Protein AF-A0A813U8G4-F1 (afdb_monomer)

InterPro domains:
  IPR001921 Large ribosomal subunit protein eL8, eukaryota [PR00882] (327-344)
  IPR001921 Large ribosomal subunit protein eL8, eukaryota [PR00882] (344-361)
  IPR001921 Large ribosomal subunit protein eL8, eukaryota [PR00882] (364-383)
  IPR001921 Large ribosomal subunit protein eL8, eukaryota [PR00882] (388-401)
  IPR001921 Large ribosomal subunit protein eL8, eukaryota [PR00882] (424-444)
  IPR001921 Large ribosomal subunit protein eL8, eukaryota [PR00882] (485-509)
  IPR001921 Large ribosomal subunit protein eL8, eukaryota [PR00882] (517-537)
  IPR003196 Transcription initiation factor IIF, beta subunit [PTHR10445] (7-258)
  IPR004037 Large ribosomal subunit protein eL8-like, conserved site [PS01082] (466-483)
  IPR004038 Ribosomal protein eL8/eL30/eS12/Gadd45 [PF01248] (423-500)
  IPR011039 Transcription Factor IIF, Rap30/Rap74, interaction [SSF50916] (3-132)
  IPR018492 Ribosomal protein eL8/Nhp2 family [PR00881] (428-442)
  IPR018492 Ribosomal protein eL8/Nhp2 family [PR00881] (447-460)
  IPR018492 Ribosomal protein eL8/Nhp2 family [PR00881] (463-473)
  IPR018492 Ribosomal protein eL8/Nhp2 family [PR00881] (473-487)
  IPR029064 Ribosomal protein eL30-like superfamily [G3DSA:3.30.1330.30] (348-533)
  IPR029064 Ribosomal protein eL30-like superfamily [SSF55315] (386-530)
  IPR036388 Winged helix-like DNA-binding domain superfamily [G3DSA:1.10.10.10] (188-256)
  IPR036390 Winged helix DNA-binding domain superfamily [SSF46785] (189-255)
  IPR040450 TFIIF beta subunit, HTH domain [PF02270] (189-253)

Solvent-accessible surface area (backbone atoms only — not comparable to full-atom values): 34577 Å² total; per-residue (Å²): 132,81,83,82,69,65,46,58,89,32,47,86,36,77,35,73,48,70,47,63,52,70,70,58,55,50,52,46,66,77,48,27,82,78,36,88,88,54,69,60,51,47,82,43,83,41,82,57,86,60,90,88,56,72,101,71,87,58,73,41,42,29,39,32,56,30,67,70,61,51,52,53,49,43,70,76,36,80,50,69,51,72,39,76,66,61,50,24,42,45,42,80,45,89,72,67,93,88,67,88,46,72,44,72,49,74,60,82,72,92,53,99,84,65,82,78,53,35,35,32,63,12,32,55,70,43,36,34,38,46,38,80,50,96,41,72,39,40,51,39,36,49,50,54,52,47,52,62,66,66,48,59,98,73,71,88,74,83,67,91,65,79,71,87,77,82,66,93,63,98,67,56,69,70,56,55,48,54,51,47,50,56,59,71,69,47,77,61,65,83,72,58,70,67,64,53,48,55,56,50,54,56,48,45,71,79,35,68,66,43,39,66,69,57,50,38,64,75,68,46,46,50,71,71,61,54,49,57,51,40,63,74,55,32,43,75,35,80,65,68,98,62,44,66,20,35,32,70,32,75,93,77,53,92,65,85,88,77,90,86,87,82,88,83,86,84,80,87,83,87,81,87,81,83,87,87,86,84,88,87,90,89,88,88,87,87,88,89,88,85,90,82,86,86,82,84,89,82,84,88,79,88,84,74,86,76,75,85,75,71,78,79,76,75,75,79,74,85,73,60,87,86,69,72,90,79,83,80,51,69,54,92,94,58,45,84,71,74,95,68,92,48,79,89,75,54,88,66,58,66,69,62,48,51,55,52,48,52,57,50,47,57,35,44,40,77,32,57,16,77,61,32,45,46,75,62,46,60,55,73,67,63,47,50,55,51,50,59,58,51,62,76,28,44,53,78,48,78,65,55,49,51,51,52,51,50,53,50,50,54,50,34,67,74,64,73,52,80,90,73,92,71,87,80,77,64,42,53,42,66,40,60,72,59,39,51,54,29,42,76,66,62,48,36,64,38,37,42,32,34,45,70,51,81,71,51,76,80,56,54,58,48,68,60,50,28,53,76,59,72,34,39,40,45,36,36,82,45,21,48,62,53,3,54,56,67,79,37,80,56,33,57,31,37,22,37,54,59,73,57,76,89,50,46,64,63,49,50,57,52,47,52,60,32,26,61,69,37,55,70,39,37,70,58,42,62,66,43,65,29,50,58,51,75,53,72,70,58,47,52,52,50,54,53,50,51,55,49,52,52,51,52,52,50,64,71,74,104

Structure (mmCIF, N/CA/C/O backbone):
data_AF-A0A813U8G4-F1
#
_entry.id   AF-A0A813U8G4-F1
#
loop_
_atom_site.group_PDB
_atom_site.id
_atom_site.type_symbol
_atom_site.label_atom_id
_atom_site.label_alt_id
_atom_site.label_comp_id
_atom_site.label_asym_id
_atom_site.label_entity_id
_atom_site.label_seq_id
_atom_site.pdbx_PDB_ins_code
_atom_site.Cartn_x
_atom_site.Cartn_y
_atom_site.Cartn_z
_atom_site.occupancy
_atom_site.B_iso_or_equiv
_atom_site.auth_seq_id
_atom_site.auth_comp_id
_atom_site.auth_asym_id
_atom_site.auth_atom_id
_atom_site.pdbx_PDB_model_num
ATOM 1 N N . MET A 1 1 ? 39.839 -8.060 -9.508 1.00 46.09 1 MET A N 1
ATOM 2 C CA . MET A 1 1 ? 39.796 -7.278 -8.258 1.00 46.09 1 MET A CA 1
ATOM 3 C C . MET A 1 1 ? 41.231 -7.184 -7.811 1.00 46.09 1 MET A C 1
ATOM 5 O O . MET A 1 1 ? 41.826 -8.234 -7.618 1.00 46.09 1 MET A O 1
ATOM 9 N N . GLU A 1 2 ? 41.803 -5.987 -7.783 1.00 50.38 2 GLU A N 1
ATOM 10 C CA . GLU A 1 2 ? 43.154 -5.798 -7.248 1.00 50.38 2 GLU A CA 1
ATOM 11 C C . GLU A 1 2 ? 43.148 -6.063 -5.732 1.00 50.38 2 GLU A C 1
ATOM 13 O O . GLU A 1 2 ? 42.137 -5.775 -5.077 1.00 50.38 2 GLU A O 1
ATOM 18 N N . PRO A 1 3 ? 44.215 -6.660 -5.174 1.00 60.66 3 PRO A N 1
ATOM 19 C CA . PRO A 1 3 ? 44.330 -6.889 -3.740 1.00 60.66 3 PRO A CA 1
ATOM 20 C C . PRO A 1 3 ? 44.397 -5.547 -3.001 1.00 60.66 3 PRO A C 1
ATOM 22 O O . PRO A 1 3 ? 45.201 -4.678 -3.329 1.00 60.66 3 PRO A O 1
ATOM 25 N N . ILE A 1 4 ? 43.531 -5.371 -2.002 1.00 71.50 4 ILE A N 1
ATOM 26 C CA . ILE A 1 4 ? 43.540 -4.190 -1.133 1.00 71.50 4 ILE A CA 1
ATOM 27 C C . ILE A 1 4 ? 44.706 -4.354 -0.156 1.00 71.50 4 ILE A C 1
ATOM 29 O O . ILE A 1 4 ? 44.715 -5.299 0.630 1.00 71.50 4 ILE A O 1
ATOM 33 N N . ASN A 1 5 ? 45.681 -3.448 -0.213 1.00 74.50 5 ASN A N 1
ATOM 34 C CA . ASN A 1 5 ? 46.796 -3.411 0.727 1.00 74.50 5 ASN A CA 1
ATOM 35 C C . ASN A 1 5 ? 46.308 -2.811 2.060 1.00 74.50 5 ASN A C 1
ATOM 37 O O . ASN A 1 5 ? 45.777 -1.699 2.078 1.00 74.50 5 ASN A O 1
ATOM 41 N N . ILE A 1 6 ? 46.412 -3.578 3.148 1.00 79.31 6 ILE A N 1
ATOM 42 C CA . ILE A 1 6 ? 45.977 -3.178 4.491 1.00 79.31 6 ILE A CA 1
ATOM 43 C C . ILE A 1 6 ? 47.226 -2.971 5.342 1.00 79.31 6 ILE A C 1
ATOM 45 O O . ILE A 1 6 ? 48.020 -3.897 5.492 1.00 79.31 6 ILE A O 1
ATOM 49 N N . ASP A 1 7 ? 47.368 -1.787 5.933 1.00 79.00 7 ASP A N 1
ATOM 50 C CA . ASP A 1 7 ? 48.440 -1.517 6.889 1.00 79.00 7 ASP A CA 1
ATOM 51 C C . ASP A 1 7 ? 48.146 -2.212 8.234 1.00 79.00 7 ASP A C 1
ATOM 53 O O . ASP A 1 7 ? 47.089 -2.012 8.841 1.00 79.00 7 ASP A O 1
ATOM 57 N N . LEU A 1 8 ? 49.079 -3.061 8.677 1.00 80.69 8 LEU A N 1
ATOM 58 C CA . LEU A 1 8 ? 49.002 -3.864 9.904 1.00 80.69 8 LEU A CA 1
ATOM 59 C C . LEU A 1 8 ? 49.959 -3.373 11.004 1.00 80.69 8 LEU A C 1
ATOM 61 O O . LEU A 1 8 ? 50.072 -4.040 12.036 1.00 80.69 8 LEU A O 1
ATOM 65 N N . SER A 1 9 ? 50.618 -2.227 10.817 1.00 82.62 9 SER A N 1
ATOM 66 C CA . SER A 1 9 ? 51.590 -1.640 11.753 1.00 82.62 9 SER A CA 1
ATOM 67 C C . SER A 1 9 ? 51.084 -1.541 13.201 1.00 82.62 9 SER A C 1
ATOM 69 O O . SER A 1 9 ? 51.816 -1.867 14.133 1.00 82.62 9 SER A O 1
ATOM 71 N N . HIS A 1 10 ? 49.810 -1.190 13.407 1.00 78.69 10 HIS A N 1
ATOM 72 C CA . HIS A 1 10 ? 49.192 -1.080 14.737 1.00 78.69 10 HIS A CA 1
ATOM 73 C C . HIS A 1 10 ? 48.319 -2.286 15.126 1.00 78.69 10 HIS A C 1
ATOM 75 O O . HIS A 1 10 ? 47.554 -2.221 16.086 1.00 78.69 10 HIS A O 1
ATOM 81 N N . SER A 1 11 ? 48.429 -3.420 14.426 1.00 77.25 11 SER A N 1
ATOM 82 C CA . SER A 1 11 ? 47.593 -4.609 14.676 1.00 77.25 11 SER A CA 1
ATOM 83 C C . SER A 1 11 ? 47.742 -5.208 16.082 1.00 77.25 11 SER A C 1
ATOM 85 O O . SER A 1 11 ? 46.777 -5.755 16.620 1.00 77.25 11 SER A O 1
ATOM 87 N N . THR A 1 12 ? 48.916 -5.063 16.699 1.00 79.38 12 THR A N 1
ATOM 88 C CA . THR A 1 12 ? 49.207 -5.498 18.074 1.00 79.38 12 THR A CA 1
ATOM 89 C C . THR A 1 12 ? 48.810 -4.463 19.128 1.00 79.38 12 THR A C 1
ATOM 91 O O . THR A 1 12 ? 48.802 -4.779 20.318 1.00 79.38 12 THR A O 1
ATOM 94 N N . CYS A 1 13 ? 48.448 -3.240 18.721 1.00 84.31 13 CYS A N 1
ATOM 95 C CA . CYS A 1 13 ? 48.086 -2.173 19.643 1.00 84.31 13 CYS A CA 1
ATOM 96 C C . CYS A 1 13 ? 46.733 -2.464 20.305 1.00 84.31 13 CYS A C 1
ATOM 98 O O . CYS A 1 13 ? 45.732 -2.775 19.651 1.00 84.31 13 CYS A O 1
ATOM 100 N N . GLY A 1 14 ? 46.707 -2.362 21.629 1.00 84.00 14 GLY A N 1
ATOM 101 C CA . GLY A 1 14 ? 45.501 -2.501 22.423 1.00 84.00 14 GLY A CA 1
ATOM 102 C C . GLY A 1 14 ? 44.683 -1.222 22.449 1.00 84.00 14 GLY A C 1
ATOM 103 O O . GLY A 1 14 ? 45.151 -0.214 22.968 1.00 84.00 14 GLY A O 1
ATOM 104 N N . VAL A 1 15 ? 43.443 -1.260 21.961 1.00 86.25 15 VAL A N 1
ATOM 105 C CA . VAL A 1 15 ? 42.562 -0.081 21.934 1.00 86.25 15 VAL A CA 1
ATOM 106 C C . VAL A 1 15 ? 41.351 -0.245 22.846 1.00 86.25 15 VAL A C 1
ATOM 108 O O . VAL A 1 15 ? 40.820 -1.343 23.033 1.00 86.25 15 VAL A O 1
ATOM 111 N N . TRP A 1 16 ? 40.890 0.861 23.428 1.00 86.12 16 TRP A N 1
ATOM 112 C CA . TRP A 1 16 ? 39.660 0.901 24.218 1.00 86.12 16 TRP A CA 1
ATOM 113 C C . TRP A 1 16 ? 38.501 1.370 23.343 1.00 86.12 16 TRP A C 1
ATOM 115 O O . TRP A 1 16 ? 38.559 2.433 22.727 1.00 86.12 16 TRP A O 1
ATOM 125 N N . LEU A 1 17 ? 37.421 0.591 23.298 1.00 86.38 17 LEU A N 1
ATOM 126 C CA . LEU A 1 17 ? 36.211 0.959 22.570 1.00 86.38 17 LEU A CA 1
ATOM 127 C C . LEU A 1 17 ? 35.232 1.660 23.510 1.00 86.38 17 LEU A C 1
ATOM 129 O O . LEU A 1 17 ? 34.533 1.014 24.295 1.00 86.38 17 LEU A O 1
ATOM 133 N N . VAL A 1 18 ? 35.146 2.982 23.394 1.00 87.62 18 VAL A N 1
ATOM 134 C CA . VAL A 1 18 ? 34.267 3.805 24.229 1.00 87.62 18 VAL A CA 1
ATOM 135 C C . VAL A 1 18 ? 33.006 4.190 23.456 1.00 87.62 18 VAL A C 1
ATOM 137 O O . VAL A 1 18 ? 33.057 4.857 22.427 1.00 87.62 18 VAL A O 1
ATOM 140 N N . LYS A 1 19 ? 31.839 3.781 23.956 1.00 89.12 19 LYS A N 1
ATOM 141 C CA . LYS A 1 19 ? 30.538 4.237 23.454 1.00 89.12 19 LYS A CA 1
ATOM 142 C C . LYS A 1 19 ? 30.190 5.567 24.121 1.00 89.12 19 LYS A C 1
ATOM 144 O O . LYS A 1 19 ? 30.081 5.608 25.340 1.00 89.12 19 LYS A O 1
ATOM 149 N N . MET A 1 20 ? 29.959 6.622 23.340 1.00 89.19 20 MET A N 1
ATOM 150 C CA . MET A 1 20 ? 29.629 7.958 23.861 1.00 89.19 20 MET A CA 1
ATOM 151 C C . MET A 1 20 ? 28.313 8.505 23.278 1.00 89.19 20 MET A C 1
ATOM 153 O O . MET A 1 20 ? 27.872 8.050 22.216 1.00 89.19 20 MET A O 1
ATOM 157 N N . PRO A 1 21 ? 27.661 9.484 23.938 1.00 89.12 21 PRO A N 1
ATOM 158 C CA . PRO A 1 21 ? 26.504 10.179 23.384 1.00 89.12 21 PRO A CA 1
ATOM 159 C C . PRO A 1 21 ? 26.853 10.954 22.107 1.00 89.12 21 PRO A C 1
ATOM 161 O O . PRO A 1 21 ? 27.948 11.495 21.967 1.00 89.12 21 PRO A O 1
ATOM 164 N N . LYS A 1 22 ? 25.890 11.067 21.185 1.00 87.12 22 LYS A N 1
ATOM 165 C CA . LYS A 1 22 ? 26.120 11.672 19.862 1.00 87.12 22 LYS A CA 1
ATOM 166 C C . LYS A 1 22 ? 26.592 13.132 19.924 1.00 87.12 22 LYS A C 1
ATOM 168 O O . LYS A 1 22 ? 27.487 13.495 19.171 1.00 87.12 22 LYS A O 1
ATOM 173 N N . TYR A 1 23 ? 26.023 13.948 20.814 1.00 86.00 23 TYR A N 1
ATOM 174 C CA . TYR A 1 23 ? 26.445 15.348 20.968 1.00 86.00 23 TYR A CA 1
ATOM 175 C C . TYR A 1 23 ? 27.912 15.438 21.407 1.00 86.00 23 TYR A C 1
ATOM 177 O O . TYR A 1 23 ? 28.662 16.250 20.884 1.00 86.00 23 TYR A O 1
ATOM 185 N N . LEU A 1 24 ? 28.343 14.541 22.298 1.00 86.50 24 LEU A N 1
ATOM 186 C CA . LEU A 1 24 ? 29.712 14.496 22.796 1.00 86.50 24 LEU A CA 1
ATOM 187 C C . LEU A 1 24 ? 30.668 14.076 21.674 1.00 86.50 24 LEU A C 1
ATOM 189 O O . LEU A 1 24 ? 31.673 14.737 21.461 1.00 86.50 24 LEU A O 1
ATOM 193 N N . SER A 1 25 ? 30.310 13.064 20.874 1.00 86.56 25 SER A N 1
ATOM 194 C CA . SER A 1 25 ? 31.120 12.681 19.705 1.00 86.56 25 SER A CA 1
ATOM 195 C C . SER A 1 25 ? 31.270 13.801 18.668 1.00 86.56 25 SER A C 1
ATOM 197 O O . SER A 1 25 ? 32.315 13.904 18.044 1.00 86.56 25 SER A O 1
ATOM 199 N N . GLN A 1 26 ? 30.247 14.647 18.492 1.00 85.62 26 GLN A N 1
ATOM 200 C CA . GLN A 1 26 ? 30.323 15.796 17.584 1.00 85.62 26 GLN A CA 1
ATOM 201 C C . GLN A 1 26 ? 31.308 16.837 18.113 1.00 85.62 26 GLN A C 1
ATOM 203 O O . GLN A 1 26 ? 32.215 17.222 17.392 1.00 85.62 26 GLN A O 1
ATOM 208 N N . ILE A 1 27 ? 31.207 17.178 19.400 1.00 83.94 27 ILE A N 1
ATOM 209 C CA . ILE A 1 27 ? 32.144 18.088 20.070 1.00 83.94 27 ILE A CA 1
ATOM 210 C C . ILE A 1 27 ? 33.589 17.585 19.930 1.00 83.94 27 ILE A C 1
ATOM 212 O O . ILE A 1 27 ? 34.482 18.357 19.601 1.00 83.94 27 ILE A O 1
ATOM 216 N N . LEU A 1 28 ? 33.839 16.291 20.145 1.00 84.06 28 LEU A N 1
ATOM 217 C CA . LEU A 1 28 ? 35.200 15.760 20.034 1.00 84.06 28 LEU A CA 1
ATOM 218 C C . LEU A 1 28 ? 35.734 15.770 18.602 1.00 84.06 28 LEU A C 1
ATOM 220 O O . LEU A 1 28 ? 36.921 16.006 18.422 1.00 84.06 28 LEU A O 1
ATOM 224 N N . ASN A 1 29 ? 34.888 15.560 17.596 1.00 83.38 29 ASN A N 1
ATOM 225 C CA . ASN A 1 29 ? 35.318 15.664 16.202 1.00 83.38 29 ASN A CA 1
ATOM 226 C C . ASN A 1 29 ? 35.603 17.118 15.803 1.00 83.38 29 ASN A C 1
ATOM 228 O O . ASN A 1 29 ? 36.577 17.376 15.108 1.00 83.38 29 ASN A O 1
ATOM 232 N N . ASP A 1 30 ? 34.772 18.059 16.255 1.00 80.81 30 ASP A N 1
ATOM 233 C CA . ASP A 1 30 ? 34.874 19.467 15.860 1.00 80.81 30 ASP A CA 1
ATOM 234 C C . ASP A 1 30 ? 36.064 20.175 16.533 1.00 80.81 30 ASP A C 1
ATOM 236 O O . ASP A 1 30 ? 36.684 21.052 15.934 1.00 80.81 30 ASP A O 1
ATOM 240 N N . TYR A 1 31 ? 36.400 19.799 17.775 1.00 76.88 31 TYR A N 1
ATOM 241 C CA . TYR A 1 31 ? 37.445 20.468 18.563 1.00 76.88 31 TYR A CA 1
ATOM 242 C C . TYR A 1 31 ? 38.675 19.600 18.857 1.00 76.88 31 TYR A C 1
ATOM 244 O O . TYR A 1 31 ? 39.727 20.157 19.171 1.00 76.88 31 TYR A O 1
ATOM 252 N N . GLY A 1 32 ? 38.583 18.271 18.755 1.00 70.12 32 GLY A N 1
ATOM 253 C CA . GLY A 1 32 ? 39.637 17.347 19.190 1.00 70.12 32 GLY A CA 1
ATOM 254 C C . GLY A 1 32 ? 40.932 17.438 18.385 1.00 70.12 32 GLY A C 1
ATOM 255 O O . GLY A 1 32 ? 42.006 17.373 18.973 1.00 70.12 32 GLY A O 1
ATOM 256 N N . GLU A 1 33 ? 40.849 17.669 17.071 1.00 68.69 33 GLU A N 1
ATOM 257 C CA . GLU A 1 33 ? 42.032 17.828 16.204 1.00 68.69 33 GLU A CA 1
ATOM 258 C C . GLU A 1 33 ? 42.743 19.177 16.408 1.00 68.69 33 GLU A C 1
ATOM 260 O O . GLU A 1 33 ? 43.924 19.313 16.102 1.00 68.69 33 GLU A O 1
ATOM 265 N N . SER A 1 34 ? 42.039 20.179 16.948 1.00 67.94 34 SER A N 1
ATOM 266 C CA . SER A 1 34 ? 42.568 21.538 17.144 1.00 67.94 34 SER A CA 1
ATOM 267 C C . SER A 1 34 ? 43.341 21.731 18.454 1.00 67.94 34 SER A C 1
ATOM 269 O O . SER A 1 34 ? 43.888 22.809 18.685 1.00 67.94 34 SER A O 1
ATOM 271 N N . MET A 1 35 ? 43.365 20.717 19.326 1.00 68.44 35 MET A N 1
ATOM 272 C CA . MET A 1 35 ? 43.994 20.800 20.644 1.00 68.44 35 MET A CA 1
ATOM 273 C C . MET A 1 35 ? 45.460 20.345 20.593 1.00 68.44 35 MET A C 1
ATOM 275 O O . MET A 1 35 ? 45.746 19.277 20.044 1.00 68.44 35 MET A O 1
ATOM 279 N N . PRO A 1 36 ? 46.398 21.086 21.213 1.00 61.91 36 PRO A N 1
ATOM 280 C CA . PRO A 1 36 ? 47.782 20.640 21.332 1.00 61.91 36 PRO A CA 1
ATOM 281 C C . PRO A 1 36 ? 47.832 19.311 22.104 1.00 61.91 36 PRO A C 1
ATOM 283 O O . PRO A 1 36 ? 47.330 19.212 23.222 1.00 61.91 36 PRO A O 1
ATOM 286 N N . GLY A 1 37 ? 48.379 18.266 21.479 1.00 66.19 37 GLY A N 1
ATOM 287 C CA . GLY A 1 37 ? 48.474 16.921 22.064 1.00 66.19 37 GLY A CA 1
ATOM 288 C C . GLY A 1 37 ? 47.200 16.064 21.998 1.00 66.19 37 GLY A C 1
ATOM 289 O O . GLY A 1 37 ? 47.199 14.963 22.540 1.00 66.19 37 GLY A O 1
ATOM 290 N N . GLY A 1 38 ? 46.122 16.527 21.348 1.00 71.62 38 GLY A N 1
ATOM 291 C CA . GLY A 1 38 ? 44.896 15.734 21.150 1.00 71.62 38 GLY A CA 1
ATOM 292 C C . GLY A 1 38 ? 44.114 15.411 22.436 1.00 71.62 38 GLY A C 1
ATOM 293 O O . GLY A 1 38 ? 43.284 14.500 22.448 1.00 71.62 38 GLY A O 1
ATOM 294 N N . GLU A 1 39 ? 44.368 16.132 23.535 1.00 81.06 39 GLU A N 1
ATOM 295 C CA . GLU A 1 39 ? 43.715 15.896 24.827 1.00 81.06 39 GLU A CA 1
ATOM 296 C C . GLU A 1 39 ? 42.254 16.386 24.823 1.00 81.06 39 GLU A C 1
ATOM 298 O O . GLU A 1 39 ? 41.952 17.572 24.969 1.00 81.06 39 GLU A O 1
ATOM 303 N N . VAL A 1 40 ? 41.321 15.441 24.713 1.00 82.12 40 VAL A N 1
ATOM 304 C CA . VAL A 1 40 ? 39.872 15.705 24.649 1.00 82.12 40 VAL A CA 1
ATOM 305 C C . VAL A 1 40 ? 39.171 15.792 26.014 1.00 82.12 40 VAL A C 1
ATOM 307 O O . VAL A 1 40 ? 38.067 16.333 26.119 1.00 82.12 40 VAL A O 1
ATOM 310 N N . GLY A 1 41 ? 39.783 15.273 27.079 1.00 86.06 41 GLY A N 1
ATOM 311 C CA . GLY A 1 41 ? 39.210 15.253 28.427 1.00 86.06 41 GLY A CA 1
ATOM 312 C C . GLY A 1 41 ? 39.957 14.313 29.370 1.00 86.06 41 GLY A C 1
ATOM 313 O O . GLY A 1 41 ? 40.881 13.614 28.958 1.00 86.06 41 GLY A O 1
ATOM 314 N N . ARG A 1 42 ? 39.538 14.277 30.640 1.00 88.44 42 ARG A N 1
ATOM 315 C CA . ARG A 1 42 ? 40.181 13.490 31.707 1.00 88.44 42 ARG A CA 1
ATOM 316 C C . ARG A 1 42 ? 39.191 12.559 32.397 1.00 88.44 42 ARG A C 1
ATOM 318 O O . ARG A 1 42 ? 38.029 12.908 32.603 1.00 88.44 42 ARG A O 1
ATOM 325 N N . LEU A 1 43 ? 39.667 11.382 32.796 1.00 87.88 43 LEU A N 1
ATOM 326 C CA . LEU A 1 43 ? 38.932 10.480 33.683 1.00 87.88 43 LEU A CA 1
ATOM 327 C C . LEU A 1 43 ? 39.267 10.826 35.135 1.00 87.88 43 LEU A C 1
ATOM 329 O O . LEU A 1 43 ? 40.427 10.794 35.537 1.00 87.88 43 LEU A O 1
ATOM 333 N N . VAL A 1 44 ? 38.245 11.157 35.915 1.00 86.88 44 VAL A N 1
ATOM 334 C CA . VAL A 1 44 ? 38.356 11.562 37.317 1.00 86.88 44 VAL A CA 1
ATOM 335 C C . VAL A 1 44 ? 37.644 10.526 38.180 1.00 86.88 44 VAL A C 1
ATOM 337 O O . VAL A 1 44 ? 36.508 10.145 37.895 1.00 86.88 44 VAL A O 1
ATOM 340 N N . LYS A 1 45 ? 38.306 10.063 39.243 1.00 83.81 45 LYS A N 1
ATOM 341 C CA . LYS A 1 45 ? 37.678 9.220 40.268 1.00 83.81 45 LYS A CA 1
ATOM 342 C C . LYS A 1 45 ? 36.924 10.119 41.248 1.00 83.81 45 LYS A C 1
ATOM 344 O O . LYS A 1 45 ? 37.510 11.063 41.773 1.00 83.81 45 LYS A O 1
ATOM 349 N N . LYS A 1 46 ? 35.649 9.828 41.497 1.00 77.06 46 LYS A N 1
ATOM 350 C CA . LYS A 1 46 ? 34.828 10.491 42.516 1.00 77.06 46 LYS A CA 1
ATOM 351 C C . LYS A 1 46 ? 34.379 9.488 43.573 1.00 77.06 46 LYS A C 1
ATOM 353 O O . LYS A 1 46 ? 34.115 8.322 43.276 1.00 77.06 46 LYS A O 1
ATOM 358 N N . ASN A 1 47 ? 34.276 9.960 44.812 1.00 70.56 47 ASN A N 1
ATOM 359 C CA . ASN A 1 47 ? 33.662 9.193 45.890 1.00 70.56 47 ASN A CA 1
ATOM 360 C C . ASN A 1 47 ? 32.155 9.096 45.608 1.00 70.56 47 ASN A C 1
ATOM 362 O O . ASN A 1 47 ? 31.521 10.116 45.333 1.00 70.56 47 ASN A O 1
ATOM 366 N N . SER A 1 48 ? 31.594 7.883 45.616 1.00 60.34 48 SER A N 1
ATOM 367 C CA . SER A 1 48 ? 30.160 7.676 45.387 1.00 60.34 48 SER A CA 1
ATOM 368 C C . SER A 1 48 ? 29.337 8.375 46.471 1.00 60.34 48 SER A C 1
ATOM 370 O O . SER A 1 48 ? 29.552 8.151 47.658 1.00 60.34 48 SER A O 1
ATOM 372 N N . THR A 1 49 ? 28.369 9.193 46.060 1.00 57.09 49 THR A N 1
ATOM 373 C CA . THR A 1 49 ? 27.375 9.838 46.937 1.00 57.09 49 THR A CA 1
ATOM 374 C C . THR A 1 49 ? 26.114 8.988 47.126 1.00 57.09 49 THR A C 1
ATOM 376 O O . THR A 1 49 ? 25.129 9.445 47.701 1.00 57.09 49 THR A O 1
ATOM 379 N N . ASN A 1 50 ? 26.108 7.751 46.620 1.00 53.38 50 ASN A N 1
ATOM 380 C CA . ASN A 1 50 ? 24.930 6.892 46.607 1.00 53.38 50 ASN A CA 1
ATOM 381 C C . ASN A 1 50 ? 24.749 6.207 47.976 1.00 53.38 50 ASN A C 1
ATOM 383 O O . ASN A 1 50 ? 25.501 5.298 48.317 1.00 53.38 50 ASN A O 1
ATOM 387 N N . THR A 1 51 ? 23.732 6.612 48.740 1.00 53.34 51 THR A N 1
ATOM 388 C CA . THR A 1 51 ? 23.416 6.110 50.097 1.00 53.34 51 THR A CA 1
ATOM 389 C C . THR A 1 51 ? 22.906 4.661 50.144 1.00 53.34 51 THR A C 1
ATOM 391 O O . THR A 1 51 ? 22.703 4.121 51.225 1.00 53.34 51 THR A O 1
ATOM 394 N N . ASN A 1 52 ? 22.722 4.010 48.989 1.00 56.53 52 ASN A N 1
ATOM 395 C CA . ASN A 1 52 ? 22.158 2.658 48.870 1.00 56.53 52 ASN A CA 1
ATOM 396 C C . ASN A 1 52 ? 23.199 1.544 48.659 1.00 56.53 52 ASN A C 1
ATOM 398 O O . ASN A 1 52 ? 22.832 0.404 48.380 1.00 56.53 52 ASN A O 1
ATOM 402 N N . VAL A 1 53 ? 24.495 1.846 48.767 1.00 52.03 53 VAL A N 1
ATOM 403 C CA . VAL A 1 53 ? 25.566 0.843 48.693 1.00 52.03 53 VAL A CA 1
ATOM 404 C C . VAL A 1 53 ? 26.426 0.994 49.942 1.00 52.03 53 VAL A C 1
ATOM 406 O O . VAL A 1 53 ? 26.850 2.101 50.261 1.00 52.03 53 VAL A O 1
ATOM 409 N N . GLY A 1 54 ? 26.626 -0.106 50.676 1.00 46.94 54 GLY A N 1
ATOM 410 C CA . GLY A 1 54 ? 27.352 -0.124 51.949 1.00 46.94 54 GLY A CA 1
ATOM 411 C C . GLY A 1 54 ? 28.754 0.512 51.880 1.00 46.94 54 GLY A C 1
ATOM 412 O O . GLY A 1 54 ? 29.303 0.696 50.793 1.00 46.94 54 GLY A O 1
ATOM 413 N N . PRO A 1 55 ? 29.367 0.822 53.038 1.00 46.03 55 PRO A N 1
ATOM 414 C CA . PRO A 1 55 ? 30.472 1.781 53.194 1.00 46.03 55 PRO A CA 1
ATOM 415 C C . PRO A 1 55 ? 31.839 1.307 52.659 1.00 46.03 55 PRO A C 1
ATOM 417 O O . PRO A 1 55 ? 32.885 1.817 53.046 1.00 46.03 55 PRO A O 1
ATOM 420 N N . SER A 1 56 ? 31.865 0.339 51.747 1.00 49.06 56 SER A N 1
ATOM 421 C CA . SER A 1 56 ? 33.078 -0.246 51.191 1.00 49.06 56 SER A CA 1
ATOM 422 C C . SER A 1 56 ? 32.939 -0.389 49.673 1.00 49.06 56 SER A C 1
ATOM 424 O O . SER A 1 56 ? 32.218 -1.250 49.177 1.00 49.06 56 SER A O 1
ATOM 426 N N . LYS A 1 57 ? 33.686 0.452 48.944 1.00 49.75 57 LYS A N 1
ATOM 427 C CA . LYS A 1 57 ? 34.038 0.320 47.513 1.00 49.75 57 LYS A CA 1
ATOM 428 C C . LYS A 1 57 ? 32.954 0.612 46.458 1.00 49.75 57 LYS A C 1
ATOM 430 O O . LYS A 1 57 ? 32.741 -0.188 45.553 1.00 49.75 57 LYS A O 1
ATOM 435 N N . ALA A 1 58 ? 32.406 1.825 46.441 1.00 53.03 58 ALA A N 1
ATOM 436 C CA . ALA A 1 58 ? 31.867 2.403 45.204 1.00 53.03 58 ALA A CA 1
ATOM 437 C C . ALA A 1 58 ? 32.680 3.657 44.834 1.00 53.03 58 ALA A C 1
ATOM 439 O O . ALA A 1 58 ? 32.406 4.757 45.306 1.00 53.03 58 ALA A O 1
ATOM 440 N N . GLN A 1 59 ? 33.746 3.489 44.049 1.00 62.97 59 GLN A N 1
ATOM 441 C CA . GLN A 1 59 ? 34.410 4.614 43.381 1.00 62.97 59 GLN A CA 1
ATOM 442 C C . GLN A 1 59 ? 33.736 4.802 42.019 1.00 62.97 59 GLN A C 1
ATOM 444 O O . GLN A 1 59 ? 33.814 3.909 41.175 1.00 62.97 59 GLN A O 1
ATOM 449 N N . ASP A 1 60 ? 33.088 5.946 41.800 1.00 74.81 60 ASP A N 1
ATOM 450 C CA . ASP A 1 60 ? 32.487 6.285 40.508 1.00 74.81 60 ASP A CA 1
ATOM 451 C C . ASP A 1 60 ? 33.560 6.935 39.622 1.00 74.81 60 ASP A C 1
ATOM 453 O O . ASP A 1 60 ? 34.204 7.915 40.003 1.00 74.81 60 ASP A O 1
ATOM 457 N N . VAL A 1 61 ? 33.776 6.393 38.421 1.00 85.31 61 VAL A N 1
ATOM 458 C CA . VAL A 1 61 ? 34.665 7.004 37.422 1.00 85.31 61 VAL A CA 1
ATOM 459 C C . VAL A 1 61 ? 33.836 7.924 36.534 1.00 85.31 61 VAL A C 1
ATOM 461 O O . VAL A 1 61 ? 32.801 7.528 35.995 1.00 85.31 61 VAL A O 1
ATOM 464 N N . VAL A 1 62 ? 34.287 9.163 36.371 1.00 88.06 62 VAL A N 1
ATOM 465 C CA . VAL A 1 62 ? 33.597 10.203 35.604 1.00 88.06 62 VAL A CA 1
ATOM 466 C C . VAL A 1 62 ? 34.530 10.732 34.521 1.00 88.06 62 VAL A C 1
ATOM 468 O O . VAL A 1 62 ? 35.685 11.056 34.776 1.00 88.06 62 VAL A O 1
ATOM 471 N N . PHE A 1 63 ? 34.029 10.831 33.297 1.00 89.81 63 PHE A N 1
ATOM 472 C CA . PHE A 1 63 ? 34.676 11.533 32.201 1.00 89.81 63 PHE A CA 1
ATOM 473 C C . PHE A 1 63 ? 34.330 13.022 32.268 1.00 89.81 63 PHE A C 1
ATOM 475 O O . PHE A 1 63 ? 33.164 13.402 32.131 1.00 89.81 63 PHE A O 1
ATOM 482 N N . ARG A 1 64 ? 35.347 13.860 32.469 1.00 88.62 64 ARG A N 1
ATOM 483 C CA . ARG A 1 64 ? 35.247 15.320 32.469 1.00 88.62 64 ARG A CA 1
ATOM 484 C C . ARG A 1 64 ? 35.818 15.866 31.163 1.00 88.62 64 ARG A C 1
ATOM 486 O O . ARG A 1 64 ? 36.959 15.566 30.811 1.00 88.62 64 ARG A O 1
ATOM 493 N N . LEU A 1 65 ? 35.017 16.657 30.451 1.00 87.00 65 LEU A N 1
ATOM 494 C CA . LEU A 1 65 ? 35.444 17.318 29.216 1.00 87.00 65 LEU A CA 1
ATOM 495 C C . LEU A 1 65 ? 36.565 18.331 29.508 1.00 87.00 65 LEU A C 1
ATOM 497 O O . LEU A 1 65 ? 36.577 18.928 30.584 1.00 87.00 65 LEU A O 1
ATOM 501 N N . ASN A 1 66 ? 37.486 18.524 28.559 1.00 87.88 66 ASN A N 1
ATOM 502 C CA . ASN A 1 66 ? 38.561 19.510 28.684 1.00 87.88 66 ASN A CA 1
ATOM 503 C C . ASN A 1 66 ? 37.994 20.927 28.917 1.00 87.88 66 ASN A C 1
ATOM 505 O O . ASN A 1 66 ? 37.035 21.342 28.260 1.00 87.88 66 ASN A O 1
ATOM 509 N N . ASP A 1 67 ? 38.607 21.660 29.845 1.00 84.56 67 ASP A N 1
ATOM 510 C CA . ASP A 1 67 ? 38.161 22.979 30.288 1.00 84.56 67 ASP A CA 1
ATOM 511 C C . ASP A 1 67 ? 38.203 24.010 29.143 1.00 84.56 67 ASP A C 1
ATOM 513 O O . ASP A 1 67 ? 37.240 24.755 28.965 1.00 84.56 67 ASP A O 1
ATOM 517 N N . HIS A 1 68 ? 39.212 23.956 28.265 1.00 82.44 68 HIS A N 1
ATOM 518 C CA . HIS A 1 68 ? 39.298 24.842 27.096 1.00 82.44 68 HIS A CA 1
ATOM 519 C C . HIS A 1 68 ? 38.193 24.586 26.061 1.00 82.44 68 HIS A C 1
ATOM 521 O O . HIS A 1 68 ? 37.640 25.524 25.483 1.00 82.44 68 HIS A O 1
ATOM 527 N N . ILE A 1 69 ? 37.834 23.317 25.834 1.00 82.81 69 ILE A N 1
ATOM 528 C CA . ILE A 1 69 ? 36.732 22.951 24.927 1.00 82.81 69 ILE A CA 1
ATOM 529 C C . ILE A 1 69 ? 35.409 23.459 25.510 1.00 82.81 69 ILE A C 1
ATOM 531 O O . ILE A 1 69 ? 34.576 24.017 24.795 1.00 82.81 69 ILE A O 1
ATOM 535 N N . PHE A 1 70 ? 35.232 23.307 26.822 1.00 83.12 70 PHE A N 1
ATOM 536 C CA . PHE A 1 70 ? 34.032 23.746 27.522 1.00 83.12 70 PHE A CA 1
ATOM 537 C C . PHE A 1 70 ? 33.862 25.275 27.507 1.00 83.12 70 PHE A C 1
ATOM 539 O O . PHE A 1 70 ? 32.761 25.768 27.259 1.00 83.12 70 PHE A O 1
ATOM 546 N N . GLU A 1 71 ? 34.938 26.038 27.697 1.00 83.12 71 GLU A N 1
ATOM 547 C CA . GLU A 1 71 ? 34.914 27.504 27.612 1.00 83.12 71 GLU A CA 1
ATOM 548 C C . GLU A 1 71 ? 34.571 28.003 26.205 1.00 83.12 71 GLU A C 1
ATOM 550 O O . GLU A 1 71 ? 33.750 28.909 26.048 1.00 83.12 71 GLU A O 1
ATOM 555 N N . ARG A 1 72 ? 35.121 27.368 25.166 1.00 81.75 7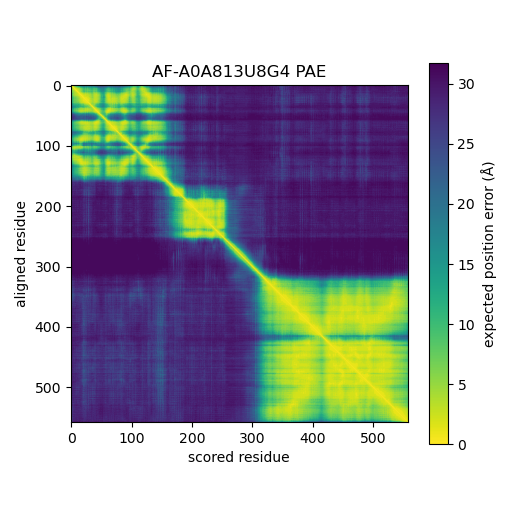2 ARG A N 1
ATOM 556 C CA . ARG A 1 72 ? 34.817 27.701 23.766 1.00 81.75 72 ARG A CA 1
ATOM 557 C C . ARG A 1 72 ? 33.354 27.423 23.413 1.00 81.75 72 ARG A C 1
ATOM 559 O O . ARG A 1 72 ? 32.717 28.218 22.722 1.00 81.75 72 ARG A O 1
ATOM 566 N N . LEU A 1 73 ? 32.791 26.332 23.936 1.00 80.25 73 LEU A N 1
ATOM 567 C CA . LEU A 1 73 ? 31.364 26.018 23.804 1.00 80.25 73 LEU A CA 1
ATOM 568 C C . LEU A 1 73 ? 30.479 27.051 24.513 1.00 80.25 73 LEU A C 1
ATOM 570 O O . LEU A 1 73 ? 29.435 27.426 23.977 1.00 80.25 73 LEU A O 1
ATOM 574 N N . LYS A 1 74 ? 30.914 27.537 25.680 1.00 81.25 74 LYS A N 1
ATOM 575 C CA . LYS A 1 74 ? 30.232 28.590 26.445 1.00 81.25 74 LYS A CA 1
ATOM 576 C C . LYS A 1 74 ? 30.236 29.938 25.713 1.00 81.25 74 LYS A C 1
ATOM 578 O O . LYS A 1 74 ? 29.257 30.670 25.799 1.00 81.25 74 LYS A O 1
ATOM 583 N N . GLN A 1 75 ? 31.293 30.247 24.958 1.00 79.88 75 GLN A N 1
ATOM 584 C CA . GLN A 1 75 ? 31.347 31.443 24.106 1.00 79.88 75 GLN A CA 1
ATOM 585 C C . GLN A 1 75 ? 30.375 31.365 22.918 1.00 79.88 75 GLN A C 1
ATOM 587 O O . GLN A 1 75 ? 29.775 32.371 22.555 1.00 79.88 75 GLN A O 1
ATOM 592 N N . GLN A 1 76 ? 30.198 30.183 22.316 1.00 75.62 76 GLN A N 1
ATOM 593 C CA . GLN A 1 76 ? 29.292 30.007 21.174 1.00 75.62 76 GLN A CA 1
ATOM 594 C C . GLN A 1 76 ? 27.816 29.904 21.576 1.00 75.62 76 GLN A C 1
ATOM 596 O O . GLN A 1 76 ? 26.947 30.326 20.815 1.00 75.62 76 GLN A O 1
ATOM 601 N N . ASN A 1 77 ? 27.525 29.353 22.758 1.00 75.56 77 ASN A N 1
ATOM 602 C CA . ASN A 1 77 ? 26.168 29.176 23.270 1.00 75.56 77 ASN A CA 1
ATOM 603 C C . ASN A 1 77 ? 26.058 29.813 24.670 1.00 75.56 77 ASN A C 1
ATOM 605 O O . ASN A 1 77 ? 26.321 29.137 25.667 1.00 75.56 77 ASN A O 1
ATOM 609 N N . PRO A 1 78 ? 25.672 31.101 24.776 1.00 67.06 78 PRO A N 1
ATOM 610 C CA . PRO A 1 78 ? 25.679 31.828 26.050 1.00 67.06 78 PRO A CA 1
ATOM 611 C C . PRO A 1 78 ? 24.559 31.407 27.019 1.00 67.06 78 PRO A C 1
ATOM 613 O O . PRO A 1 78 ? 24.601 31.752 28.198 1.00 67.06 78 PRO A O 1
ATOM 616 N N . THR A 1 79 ? 23.548 30.667 26.555 1.00 71.19 79 THR A N 1
ATOM 617 C CA . THR A 1 79 ? 22.433 30.193 27.389 1.00 71.19 79 THR A CA 1
ATOM 618 C C . THR A 1 79 ? 22.772 28.855 28.051 1.00 71.19 79 THR A C 1
ATOM 620 O O . THR A 1 79 ? 23.107 27.892 27.361 1.00 71.19 79 THR A O 1
ATOM 623 N N . ILE A 1 80 ? 22.607 28.767 29.379 1.00 63.25 80 ILE A N 1
ATOM 624 C CA . ILE A 1 80 ? 22.895 27.565 30.195 1.00 63.25 80 ILE A CA 1
ATOM 625 C C . ILE A 1 80 ? 22.185 26.311 29.651 1.00 63.25 80 ILE A C 1
ATOM 627 O O . ILE A 1 80 ? 22.756 25.226 29.659 1.00 63.25 80 ILE A O 1
ATOM 631 N N . GLU A 1 81 ? 20.976 26.465 29.108 1.00 63.50 81 GLU A N 1
ATOM 632 C CA . GLU A 1 81 ? 20.141 25.373 28.582 1.00 63.50 81 GLU A CA 1
ATOM 633 C C . GLU A 1 81 ? 20.673 24.725 27.287 1.00 63.50 81 GLU A C 1
ATOM 635 O O . GLU A 1 81 ? 20.226 23.646 26.896 1.00 63.50 81 GLU A O 1
ATOM 640 N N . GLN A 1 82 ? 21.609 25.380 26.591 1.00 66.94 82 GLN A N 1
ATOM 641 C CA . GLN A 1 82 ? 22.198 24.888 25.338 1.00 66.94 82 GLN A CA 1
ATOM 642 C C . GLN A 1 82 ? 23.600 24.299 25.530 1.00 66.94 82 GLN A C 1
ATOM 644 O O . GLN A 1 82 ? 24.165 23.738 24.588 1.00 66.94 82 GLN A O 1
ATOM 649 N N . LEU A 1 83 ? 24.157 24.398 26.740 1.00 76.94 83 LEU A N 1
ATOM 650 C CA . LEU A 1 83 ? 25.486 23.900 27.058 1.00 76.94 83 LEU A CA 1
ATOM 651 C C . LEU A 1 83 ? 25.422 22.406 27.432 1.00 76.94 83 LEU A C 1
ATOM 653 O O . LEU A 1 83 ? 24.560 22.000 28.215 1.00 76.94 83 LEU A O 1
ATOM 657 N N . PRO A 1 84 ? 26.306 21.549 26.889 1.00 79.75 84 PRO A N 1
ATOM 658 C CA . PRO A 1 84 ? 26.355 20.147 27.284 1.00 79.75 84 PRO A CA 1
ATOM 659 C C . PRO A 1 84 ? 26.857 19.980 28.728 1.00 79.75 84 PRO A C 1
ATOM 661 O O . PRO A 1 84 ? 27.655 20.801 29.183 1.00 79.75 84 PRO A O 1
ATOM 664 N N . PRO A 1 85 ? 26.464 18.898 29.435 1.00 83.81 85 PRO A N 1
ATOM 665 C CA . PRO A 1 85 ? 27.023 18.577 30.743 1.00 83.81 85 PRO A CA 1
ATOM 666 C C . PRO A 1 85 ? 28.547 18.507 30.684 1.00 83.81 85 PRO A C 1
ATOM 668 O O . PRO A 1 85 ? 29.118 17.962 29.738 1.00 83.81 85 PRO A O 1
ATOM 671 N N . ARG A 1 86 ? 29.218 19.041 31.704 1.00 83.19 86 ARG A N 1
ATOM 672 C CA . ARG A 1 86 ? 30.688 19.005 31.788 1.00 83.19 86 ARG A CA 1
ATOM 673 C C . ARG A 1 86 ? 31.213 17.606 32.114 1.00 83.19 86 ARG A C 1
ATOM 675 O O . ARG A 1 86 ? 32.312 17.231 31.704 1.00 83.19 86 ARG A O 1
ATOM 682 N N . GLU A 1 87 ? 30.418 16.839 32.847 1.00 86.81 87 GLU A N 1
ATOM 683 C CA . GLU A 1 87 ? 30.783 15.548 33.410 1.00 86.81 87 GLU A CA 1
ATOM 684 C C . GLU A 1 87 ? 29.826 14.444 32.960 1.00 86.81 87 GLU A C 1
ATOM 686 O O . GLU A 1 87 ? 28.626 14.652 32.787 1.00 86.81 87 GLU A O 1
ATOM 691 N N . HIS A 1 88 ? 30.375 13.252 32.748 1.00 89.00 88 HIS A N 1
ATOM 692 C CA . HIS A 1 88 ? 29.638 12.088 32.276 1.00 89.00 88 HIS A CA 1
ATOM 693 C C . HIS A 1 88 ? 30.112 10.843 33.021 1.00 89.00 88 HIS A C 1
ATOM 695 O O . HIS A 1 88 ? 31.312 10.609 33.137 1.00 89.00 88 HIS A O 1
ATOM 701 N N . ARG A 1 89 ? 29.197 10.001 33.499 1.00 87.06 89 ARG A N 1
ATOM 702 C CA . ARG A 1 89 ? 29.551 8.740 34.161 1.00 87.06 89 ARG A CA 1
ATOM 703 C C . ARG A 1 89 ? 30.247 7.802 33.170 1.00 87.06 89 ARG A C 1
ATOM 705 O O . ARG A 1 89 ? 29.741 7.576 32.071 1.00 87.06 89 ARG A O 1
ATOM 712 N N . PHE A 1 90 ? 31.381 7.235 33.566 1.00 88.50 90 PHE A N 1
ATOM 713 C CA . PHE A 1 90 ? 32.182 6.320 32.759 1.00 88.50 90 PHE A CA 1
ATOM 714 C C . PHE A 1 90 ? 32.052 4.895 33.308 1.00 88.50 90 PHE A C 1
ATOM 716 O O . PHE A 1 90 ? 32.519 4.591 34.402 1.00 88.50 90 PHE A O 1
ATOM 723 N N . ILE A 1 91 ? 31.393 4.016 32.555 1.00 85.69 91 ILE A N 1
ATOM 724 C CA . ILE A 1 91 ? 31.074 2.647 32.976 1.00 85.69 91 ILE A CA 1
ATOM 725 C C . ILE A 1 91 ? 31.935 1.669 32.183 1.00 85.69 91 ILE A C 1
ATOM 727 O O . ILE A 1 91 ? 31.862 1.625 30.954 1.00 85.69 91 ILE A O 1
ATOM 731 N N . LEU A 1 92 ? 32.733 0.863 32.878 1.00 84.12 92 LEU A N 1
ATOM 732 C CA . LEU A 1 92 ? 33.498 -0.223 32.270 1.00 84.12 92 LEU A CA 1
ATOM 733 C C . LEU A 1 92 ? 32.598 -1.443 32.043 1.00 84.12 92 LEU A C 1
ATOM 735 O O . LEU A 1 92 ? 31.760 -1.778 32.875 1.00 84.12 92 LEU A O 1
ATOM 739 N N . SER A 1 93 ? 32.782 -2.116 30.911 1.00 81.44 93 SER A N 1
ATOM 740 C CA . SER A 1 93 ? 32.086 -3.358 30.576 1.00 81.44 93 SER A CA 1
ATOM 741 C C . SER A 1 93 ? 33.095 -4.428 30.181 1.00 81.44 93 SER A C 1
ATOM 743 O O . SER A 1 93 ? 33.948 -4.182 29.327 1.00 81.44 93 SER A O 1
ATOM 745 N N . ASN A 1 94 ? 32.976 -5.612 30.777 1.00 77.00 94 ASN A N 1
ATOM 746 C CA . ASN A 1 94 ? 33.829 -6.746 30.436 1.00 77.00 94 ASN A CA 1
ATOM 747 C C . ASN A 1 94 ? 33.474 -7.256 29.035 1.00 77.00 94 ASN A C 1
ATOM 749 O O . ASN A 1 94 ? 32.299 -7.343 28.663 1.00 77.00 94 ASN A O 1
ATOM 753 N N . ILE A 1 95 ? 34.495 -7.567 28.243 1.00 70.56 95 ILE A N 1
ATOM 754 C CA . ILE A 1 95 ? 34.331 -8.167 26.921 1.00 70.56 95 ILE A CA 1
ATOM 755 C C . ILE A 1 95 ? 34.323 -9.682 27.117 1.00 70.56 95 ILE A C 1
ATOM 757 O O . ILE A 1 95 ? 35.268 -10.231 27.663 1.00 70.56 95 ILE A O 1
ATOM 761 N N . SER A 1 96 ? 33.252 -10.358 26.701 1.00 65.69 96 SER A N 1
ATOM 762 C CA . SER A 1 96 ? 33.208 -11.824 26.679 1.00 65.69 96 SER A CA 1
ATOM 763 C C . SER A 1 96 ? 34.206 -12.363 25.648 1.00 65.69 96 SER A C 1
ATOM 765 O O . SER A 1 96 ? 34.176 -11.905 24.500 1.00 65.69 96 SER A O 1
ATOM 767 N N . ASP A 1 97 ? 35.002 -13.366 26.020 1.00 55.97 97 ASP A N 1
ATOM 768 C CA . ASP A 1 97 ? 36.168 -13.890 25.278 1.00 55.97 97 ASP A CA 1
ATOM 769 C C . ASP A 1 97 ? 35.907 -14.371 23.832 1.00 55.97 97 ASP A C 1
ATOM 771 O O . ASP A 1 97 ? 36.841 -14.609 23.071 1.00 55.97 97 ASP A O 1
ATOM 775 N N . GLY A 1 98 ? 34.648 -14.469 23.393 1.00 55.97 98 GLY A N 1
ATOM 776 C CA . GLY A 1 98 ? 34.273 -14.970 22.065 1.00 55.97 98 GLY A CA 1
ATOM 777 C C . GLY A 1 98 ? 34.206 -13.947 20.920 1.00 55.97 98 GLY A C 1
ATOM 778 O O . GLY A 1 98 ? 33.875 -14.335 19.801 1.00 55.97 98 GLY A O 1
ATOM 779 N N . VAL A 1 99 ? 34.455 -12.647 21.141 1.00 59.00 99 VAL A N 1
ATOM 780 C CA . VAL A 1 99 ? 34.298 -11.622 20.081 1.00 59.00 99 VAL A CA 1
ATOM 781 C C . VAL A 1 99 ? 35.507 -10.688 20.016 1.00 59.00 99 VAL A C 1
ATOM 783 O O . VAL A 1 99 ? 35.461 -9.544 20.467 1.00 59.00 99 VAL A O 1
ATOM 786 N N . ILE A 1 100 ? 36.589 -11.155 19.392 1.00 57.47 100 ILE A N 1
ATOM 787 C CA . ILE A 1 100 ? 37.719 -10.299 19.009 1.00 57.47 100 ILE A CA 1
ATOM 788 C C . ILE A 1 100 ? 37.237 -9.302 17.942 1.00 57.47 100 ILE A C 1
ATOM 790 O O . ILE A 1 100 ? 36.793 -9.702 16.866 1.00 57.47 100 ILE A O 1
ATOM 794 N N . ARG A 1 101 ? 37.309 -7.995 18.225 1.00 69.38 101 ARG A N 1
ATOM 795 C CA . ARG A 1 101 ? 37.009 -6.926 17.257 1.00 69.38 101 ARG A CA 1
ATOM 796 C C . ARG A 1 101 ? 38.282 -6.134 16.976 1.00 69.38 101 ARG A C 1
ATOM 798 O O . ARG A 1 101 ? 38.794 -5.477 17.878 1.00 69.38 101 ARG A O 1
ATOM 805 N N . SER A 1 102 ? 38.778 -6.189 15.745 1.00 76.12 102 SER A N 1
ATOM 806 C CA . SER A 1 102 ? 39.819 -5.272 15.262 1.00 76.12 102 SER A CA 1
ATOM 807 C C . SER A 1 102 ? 39.166 -3.975 14.780 1.00 76.12 102 SER A C 1
ATOM 809 O O . SER A 1 102 ? 38.116 -4.016 14.132 1.00 76.12 102 SER A O 1
ATOM 811 N N . VAL A 1 103 ? 39.755 -2.828 15.117 1.00 79.38 103 VAL A N 1
ATOM 812 C CA . VAL A 1 103 ? 39.302 -1.507 14.657 1.00 79.38 103 VAL A CA 1
ATOM 813 C C . VAL A 1 103 ? 40.062 -1.142 13.389 1.00 79.38 103 VAL A C 1
ATOM 815 O O . VAL A 1 103 ? 41.288 -1.200 13.360 1.00 79.38 103 VAL A O 1
ATOM 818 N N . TYR A 1 104 ? 39.325 -0.747 12.354 1.00 82.31 104 TYR A N 1
ATOM 819 C CA . TYR A 1 104 ? 39.880 -0.306 11.078 1.00 82.31 104 TYR A CA 1
ATOM 820 C C . TYR A 1 104 ? 39.570 1.175 10.882 1.00 82.31 104 TYR A C 1
ATOM 822 O O . TYR A 1 104 ? 38.435 1.600 11.117 1.00 82.31 104 TYR A O 1
ATOM 830 N N . THR A 1 105 ? 40.547 1.946 10.420 1.00 77.88 105 THR A N 1
ATOM 831 C CA . THR A 1 105 ? 40.340 3.316 9.942 1.00 77.88 105 THR A CA 1
ATOM 832 C C . THR A 1 105 ? 40.430 3.368 8.429 1.00 77.88 105 THR A C 1
ATOM 834 O O . THR A 1 105 ? 41.094 2.562 7.775 1.00 77.88 105 THR A O 1
ATOM 837 N N . ARG A 1 106 ? 39.702 4.330 7.868 1.00 76.00 106 ARG A N 1
ATOM 838 C CA . ARG A 1 106 ? 39.713 4.648 6.447 1.00 76.00 106 ARG A CA 1
ATOM 839 C C . ARG A 1 106 ? 39.914 6.146 6.325 1.00 76.00 106 ARG A C 1
ATOM 841 O O . ARG A 1 106 ? 38.996 6.906 6.631 1.00 76.00 106 ARG A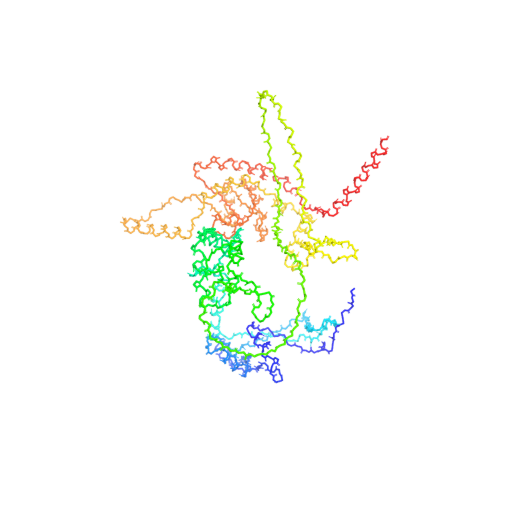 O 1
ATOM 848 N N . THR A 1 107 ? 41.104 6.557 5.913 1.00 62.66 107 THR A N 1
ATOM 849 C CA . THR A 1 107 ? 41.400 7.954 5.603 1.00 62.66 107 THR A CA 1
ATOM 850 C C . THR A 1 107 ? 40.864 8.272 4.204 1.00 62.66 107 THR A C 1
ATOM 852 O O . THR A 1 107 ? 41.191 7.580 3.240 1.00 62.66 107 THR A O 1
ATOM 855 N N . PRO A 1 108 ? 39.983 9.273 4.052 1.00 55.38 108 PRO A N 1
ATOM 856 C CA . PRO A 1 108 ? 39.567 9.726 2.734 1.00 55.38 108 PRO A CA 1
ATOM 857 C C . PRO A 1 108 ? 40.689 10.568 2.113 1.00 55.38 108 PRO A C 1
ATOM 859 O O . PRO A 1 108 ? 40.925 11.702 2.526 1.00 55.38 108 PRO A O 1
ATOM 862 N N . THR A 1 109 ? 41.387 10.027 1.115 1.00 48.47 109 THR A N 1
ATOM 863 C CA . THR A 1 109 ? 42.404 10.765 0.355 1.00 48.47 109 THR A CA 1
ATOM 864 C C . THR A 1 109 ? 41.729 11.877 -0.454 1.00 48.47 109 THR A C 1
ATOM 866 O O . THR A 1 109 ? 40.861 11.608 -1.283 1.00 48.47 109 THR A O 1
ATOM 869 N N . GLN A 1 110 ? 42.109 13.140 -0.230 1.00 52.25 110 GLN A N 1
ATOM 870 C CA . GLN A 1 110 ? 41.531 14.294 -0.943 1.00 52.25 110 GLN A CA 1
ATOM 871 C C . GLN A 1 110 ? 42.016 14.425 -2.403 1.00 52.25 110 GLN A C 1
ATOM 873 O O . GLN A 1 110 ? 41.542 15.294 -3.130 1.00 52.25 110 GLN A O 1
ATOM 878 N N . GLN A 1 111 ? 42.928 13.560 -2.858 1.00 49.31 111 GLN A N 1
ATOM 879 C CA . GLN A 1 111 ? 43.476 13.565 -4.217 1.00 49.31 111 GLN A CA 1
ATOM 880 C C . GLN A 1 111 ? 43.118 12.269 -4.959 1.00 49.31 111 GLN A C 1
ATOM 882 O O . GLN A 1 111 ? 43.350 11.163 -4.476 1.00 49.31 111 GLN A O 1
ATOM 887 N N . THR A 1 112 ? 42.541 12.425 -6.151 1.00 51.84 112 THR A N 1
ATOM 888 C CA . THR A 1 112 ? 41.824 11.412 -6.951 1.00 51.84 112 THR A CA 1
ATOM 889 C C . THR A 1 112 ? 42.692 10.274 -7.522 1.00 51.84 112 THR A C 1
ATOM 891 O O . THR A 1 112 ? 42.184 9.451 -8.280 1.00 51.84 112 THR A O 1
ATOM 894 N N . SER A 1 113 ? 43.987 10.211 -7.211 1.00 55.06 113 SER A N 1
ATOM 895 C CA . SER A 1 113 ? 44.955 9.337 -7.894 1.00 55.06 113 SER A CA 1
ATOM 896 C C . SER A 1 113 ? 45.643 8.284 -7.018 1.00 55.06 113 SER A C 1
ATOM 898 O O . SER A 1 113 ? 46.426 7.509 -7.560 1.00 55.06 113 SER A O 1
ATOM 900 N N . GLN A 1 114 ? 45.347 8.185 -5.716 1.00 51.22 114 GLN A N 1
ATOM 901 C CA . GLN A 1 114 ? 45.873 7.099 -4.872 1.00 51.22 114 GLN A CA 1
ATOM 902 C C . GLN A 1 114 ? 44.766 6.168 -4.348 1.00 51.22 114 GLN A C 1
ATOM 904 O O . GLN A 1 114 ? 43.668 6.641 -4.038 1.00 51.22 114 GLN A O 1
ATOM 909 N N . PRO A 1 115 ? 45.022 4.845 -4.261 1.00 60.75 115 PRO A N 1
ATOM 910 C CA . PRO A 1 115 ? 44.070 3.886 -3.709 1.00 60.75 115 PRO A CA 1
ATOM 911 C C . PRO A 1 115 ? 43.773 4.191 -2.234 1.00 60.75 115 PRO A C 1
ATOM 913 O O . PRO A 1 115 ? 44.643 4.639 -1.491 1.00 60.75 115 PRO A O 1
ATOM 916 N N . GLU A 1 116 ? 42.529 3.955 -1.807 1.00 64.19 116 GLU A N 1
ATOM 917 C CA . GLU A 1 116 ? 42.110 4.150 -0.413 1.00 64.19 116 GLU A CA 1
ATOM 918 C C . GLU A 1 116 ? 42.951 3.272 0.525 1.00 64.19 116 GLU A C 1
ATOM 920 O O . GLU A 1 116 ? 42.884 2.043 0.447 1.00 64.19 116 GLU A O 1
ATOM 925 N N . GLN A 1 117 ? 43.717 3.893 1.423 1.00 70.06 117 GLN A N 1
ATOM 926 C CA . GLN A 1 117 ? 44.534 3.176 2.396 1.00 70.06 117 GLN A CA 1
ATOM 927 C C . GLN A 1 117 ? 43.671 2.780 3.601 1.00 70.06 117 GLN A C 1
ATOM 929 O O . GLN A 1 117 ? 43.043 3.622 4.250 1.00 70.06 117 GLN A O 1
ATOM 934 N N . ILE A 1 118 ? 43.600 1.478 3.877 1.00 79.81 118 ILE A N 1
ATOM 935 C CA . ILE A 1 118 ? 42.922 0.927 5.054 1.00 79.81 118 ILE A CA 1
ATOM 936 C C . ILE A 1 118 ? 44.003 0.528 6.054 1.00 79.81 118 ILE A C 1
ATOM 938 O O . ILE A 1 118 ? 44.903 -0.229 5.700 1.00 79.81 118 ILE A O 1
ATOM 942 N N . ALA A 1 119 ? 43.900 1.005 7.293 1.00 81.25 119 ALA A N 1
ATOM 943 C CA . ALA A 1 119 ? 44.834 0.665 8.364 1.00 81.25 119 ALA A CA 1
ATOM 944 C C . ALA A 1 119 ? 44.104 -0.003 9.535 1.00 81.25 119 ALA A C 1
ATOM 946 O O . ALA A 1 119 ? 42.987 0.384 9.901 1.00 81.25 119 ALA A O 1
ATOM 947 N N . VAL A 1 120 ? 44.728 -1.022 10.127 1.00 83.38 120 VAL A N 1
ATOM 948 C CA . VAL A 1 120 ? 44.294 -1.600 11.403 1.00 83.38 120 VAL A CA 1
ATOM 949 C C . VAL A 1 120 ? 44.827 -0.721 12.521 1.00 83.38 120 VAL A C 1
ATOM 951 O O . VAL A 1 120 ? 46.033 -0.628 12.696 1.00 83.38 120 VAL A O 1
ATOM 954 N N . VAL A 1 121 ? 43.930 -0.109 13.296 1.00 80.88 121 VAL A N 1
ATOM 955 C CA . VAL A 1 121 ? 44.285 0.746 14.443 1.00 80.88 121 VAL A CA 1
ATOM 956 C C . VAL A 1 121 ? 44.647 -0.083 15.674 1.00 80.88 121 VAL A C 1
ATOM 958 O O . VAL A 1 121 ? 45.453 0.349 16.488 1.00 80.88 121 VAL A O 1
ATOM 961 N N . GLY A 1 122 ? 44.035 -1.262 15.829 1.00 84.75 122 GLY A N 1
ATOM 962 C CA . GLY A 1 122 ? 44.343 -2.167 16.934 1.00 84.75 122 GLY A CA 1
ATOM 963 C C . GLY A 1 122 ? 43.233 -3.151 17.290 1.00 84.75 122 GLY A C 1
ATOM 964 O O . GLY A 1 122 ? 42.149 -3.160 16.692 1.00 84.75 122 GLY A O 1
ATOM 965 N N . LYS A 1 123 ? 43.508 -3.986 18.295 1.00 84.75 123 LYS A N 1
ATOM 966 C CA . LYS A 1 123 ? 42.576 -4.967 18.869 1.00 84.75 123 LYS A CA 1
ATOM 967 C C . LYS A 1 123 ? 41.879 -4.368 20.086 1.00 84.75 123 LYS A C 1
ATOM 969 O O . LYS A 1 123 ? 42.530 -3.834 20.981 1.00 84.75 123 LYS A O 1
ATOM 974 N N . VAL A 1 124 ? 40.550 -4.461 20.139 1.00 85.44 124 VAL A N 1
ATOM 975 C CA . VAL A 1 124 ? 39.790 -3.948 21.286 1.00 85.44 124 VAL A CA 1
ATOM 976 C C . VAL A 1 124 ? 40.074 -4.800 22.526 1.00 85.44 124 VAL A C 1
ATOM 978 O O . VAL A 1 124 ? 39.729 -5.980 22.540 1.00 85.44 124 VAL A O 1
ATOM 981 N N . ILE A 1 125 ? 40.672 -4.194 23.556 1.00 85.50 125 ILE A N 1
ATOM 982 C CA . ILE A 1 125 ? 40.984 -4.844 24.844 1.00 85.50 125 ILE A CA 1
ATOM 983 C C . ILE A 1 125 ? 39.882 -4.598 25.870 1.00 85.50 125 ILE A C 1
ATOM 9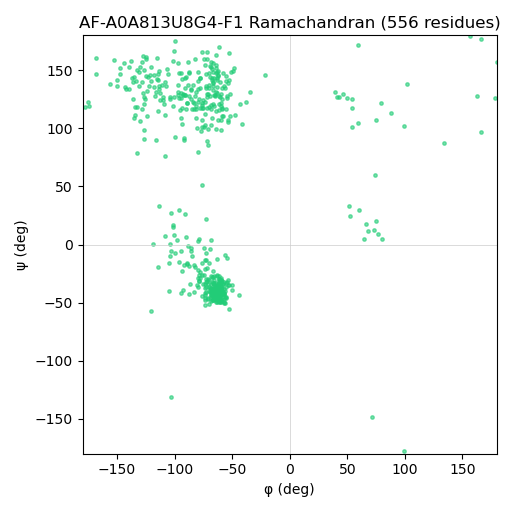85 O O . ILE A 1 125 ? 39.498 -5.510 26.592 1.00 85.50 125 ILE A O 1
ATOM 989 N N . GLN A 1 126 ? 39.354 -3.374 25.921 1.00 84.44 126 GLN A N 1
ATOM 990 C CA . GLN A 1 126 ? 38.351 -2.983 26.907 1.00 84.44 126 GLN A CA 1
ATOM 991 C C . GLN A 1 126 ? 37.227 -2.202 26.243 1.00 84.44 126 GLN A C 1
ATOM 993 O O . GLN A 1 126 ? 37.448 -1.418 25.316 1.00 84.44 126 GLN A O 1
ATOM 998 N N . ARG A 1 127 ? 36.001 -2.403 26.730 1.00 86.19 127 ARG A N 1
ATOM 999 C CA . ARG A 1 127 ? 34.834 -1.643 26.293 1.00 86.19 127 ARG A CA 1
ATOM 1000 C C . ARG A 1 127 ? 34.323 -0.780 27.437 1.00 86.19 127 ARG A C 1
ATOM 1002 O O . ARG A 1 127 ? 34.132 -1.269 28.548 1.00 86.19 127 ARG A O 1
ATOM 1009 N N . ALA A 1 128 ? 34.038 0.480 27.141 1.00 87.50 128 ALA A N 1
ATOM 1010 C CA . ALA A 1 128 ? 33.434 1.404 28.090 1.00 87.50 128 ALA A CA 1
ATOM 1011 C C . ALA A 1 128 ? 32.199 2.091 27.500 1.00 87.50 128 ALA A C 1
ATOM 1013 O O . ALA A 1 128 ? 32.041 2.199 26.281 1.00 87.50 128 ALA A O 1
ATOM 1014 N N . GLU A 1 129 ? 31.315 2.566 28.368 1.00 89.00 129 GLU A N 1
ATOM 1015 C CA . GLU A 1 129 ? 30.163 3.387 28.019 1.00 89.00 129 GLU A CA 1
ATOM 1016 C C . GLU A 1 129 ? 30.178 4.681 28.832 1.00 89.00 129 GLU A C 1
ATOM 1018 O O . GLU A 1 129 ? 30.208 4.665 30.060 1.00 89.00 129 GLU A O 1
ATOM 1023 N N . VAL A 1 130 ? 30.121 5.808 28.129 1.00 89.69 130 VAL A N 1
ATOM 1024 C CA . VAL A 1 130 ? 29.956 7.136 28.710 1.00 89.69 130 VAL A CA 1
ATOM 1025 C C . VAL A 1 130 ? 28.476 7.470 28.715 1.00 89.69 130 VAL A C 1
ATOM 1027 O O . VAL A 1 130 ? 27.837 7.542 27.661 1.00 89.69 130 VAL A O 1
ATOM 1030 N N . ARG A 1 131 ? 27.922 7.663 29.910 1.00 86.25 131 ARG A N 1
ATOM 1031 C CA . ARG A 1 131 ? 26.529 8.049 30.117 1.00 86.25 131 ARG A CA 1
ATOM 1032 C C . ARG A 1 131 ? 26.452 9.476 30.658 1.00 86.25 131 ARG A C 1
ATOM 1034 O O . ARG A 1 131 ? 27.239 9.832 31.530 1.00 86.25 131 ARG A O 1
ATOM 1041 N N . PRO A 1 132 ? 25.522 10.298 30.159 1.00 84.69 132 PRO A N 1
ATOM 1042 C CA . PRO A 1 132 ? 25.252 11.591 30.769 1.00 84.69 132 PRO A CA 1
ATOM 1043 C C . PRO A 1 132 ? 24.744 11.409 32.198 1.00 84.69 132 PRO A C 1
ATOM 1045 O O . PRO A 1 132 ? 24.056 10.429 32.491 1.00 84.69 132 PRO A O 1
ATOM 1048 N N . VAL A 1 133 ? 25.104 12.349 33.065 1.00 80.75 133 VAL A N 1
ATOM 1049 C CA . VAL A 1 133 ? 24.521 12.476 34.403 1.00 80.75 133 VAL A CA 1
ATOM 1050 C C . VAL A 1 133 ? 23.151 13.149 34.262 1.00 80.75 133 VAL A C 1
ATOM 1052 O O . VAL A 1 133 ? 22.964 13.991 33.381 1.00 80.75 133 VAL A O 1
ATOM 1055 N N . GLU A 1 134 ? 22.175 12.745 35.076 1.00 74.00 134 GLU A N 1
ATOM 1056 C CA . GLU A 1 134 ? 20.800 13.273 35.061 1.00 74.00 134 GLU A CA 1
ATOM 1057 C C . GLU A 1 134 ? 20.704 14.661 35.721 1.00 74.00 134 GLU A C 1
ATOM 1059 O O . GLU A 1 134 ? 19.878 14.900 36.595 1.00 74.00 134 GLU A O 1
ATOM 1064 N N . ASP A 1 135 ? 21.560 15.587 35.292 1.00 78.69 135 ASP A N 1
ATOM 1065 C CA . ASP A 1 135 ? 21.579 16.961 35.785 1.00 78.69 135 ASP A CA 1
ATOM 1066 C C . ASP A 1 135 ? 20.528 17.826 35.074 1.00 78.69 135 ASP A C 1
ATOM 1068 O O . ASP A 1 135 ? 20.114 17.553 33.940 1.00 78.69 135 ASP A O 1
ATOM 1072 N N . GLU A 1 136 ? 20.149 18.944 35.696 1.00 78.12 136 GLU A N 1
ATOM 1073 C CA . GLU A 1 136 ? 19.224 19.932 35.123 1.00 78.12 136 GLU A CA 1
ATOM 1074 C C . GLU A 1 136 ? 19.677 20.426 33.731 1.00 78.12 136 GLU A C 1
ATOM 1076 O O . GLU A 1 136 ? 18.867 20.607 32.816 1.00 78.12 136 GLU A O 1
ATOM 1081 N N . GLN A 1 137 ? 20.992 20.539 33.522 1.00 79.69 137 GLN A N 1
ATOM 1082 C CA . GLN A 1 137 ? 21.607 20.881 32.234 1.00 79.69 137 GLN A CA 1
ATOM 1083 C C . GLN A 1 137 ? 21.366 19.808 31.161 1.00 79.69 137 GLN A C 1
ATOM 1085 O O . GLN A 1 137 ? 21.047 20.111 30.011 1.00 79.69 137 GLN A O 1
ATOM 1090 N N . TYR A 1 138 ? 21.469 18.527 31.523 1.00 83.31 138 TYR A N 1
ATOM 1091 C CA . TYR A 1 138 ? 21.190 17.439 30.589 1.00 83.31 138 TYR A CA 1
ATOM 1092 C C . TYR A 1 138 ? 19.698 17.375 30.237 1.00 83.31 138 TYR A C 1
ATOM 1094 O O . TYR A 1 138 ? 19.330 17.187 29.073 1.00 83.31 138 TYR A O 1
ATOM 1102 N N . MET A 1 139 ? 18.835 17.571 31.236 1.00 84.12 139 MET A N 1
ATOM 1103 C CA . MET A 1 139 ? 17.382 17.530 31.072 1.00 84.12 139 MET A CA 1
ATOM 1104 C C . MET A 1 139 ? 16.856 18.705 30.236 1.00 84.12 139 MET A C 1
ATOM 1106 O O . MET A 1 139 ? 15.981 18.501 29.390 1.00 84.12 139 MET A O 1
ATOM 1110 N N . SER A 1 140 ? 17.414 19.908 30.400 1.00 82.06 140 SER A N 1
ATOM 1111 C CA . SER A 1 140 ? 17.091 21.083 29.573 1.00 82.06 140 SER A CA 1
ATOM 1112 C C . SER A 1 140 ? 17.541 20.903 28.118 1.00 82.06 140 SER A C 1
ATOM 1114 O O . SER A 1 140 ? 16.719 21.034 27.207 1.00 82.06 140 SER A O 1
ATOM 1116 N N . MET A 1 141 ? 18.779 20.450 27.880 1.00 83.62 141 MET A N 1
ATOM 1117 C CA . MET A 1 141 ? 19.252 20.109 26.531 1.00 83.62 141 MET A CA 1
ATOM 1118 C C . MET A 1 141 ? 18.353 19.051 25.866 1.00 83.62 141 MET A C 1
ATOM 1120 O O . MET A 1 141 ? 18.008 19.156 24.682 1.00 83.62 141 MET A O 1
ATOM 1124 N N . LYS A 1 142 ? 17.929 18.027 26.620 1.00 83.19 142 LYS A N 1
ATOM 1125 C CA . LYS A 1 142 ? 17.016 16.995 26.115 1.00 83.19 142 LYS A CA 1
ATOM 1126 C C . LYS A 1 142 ? 15.624 17.523 25.813 1.00 83.19 142 LYS A C 1
ATOM 1128 O O . LYS A 1 142 ? 15.067 17.126 24.790 1.00 83.19 142 LYS A O 1
ATOM 1133 N N . ARG A 1 143 ? 15.089 18.427 26.636 1.00 83.81 143 ARG A N 1
ATOM 1134 C CA . ARG A 1 143 ? 13.814 19.109 26.380 1.00 83.81 143 ARG A CA 1
ATOM 1135 C C . ARG A 1 143 ? 13.856 19.847 25.042 1.00 83.81 143 ARG A C 1
ATOM 1137 O O . ARG A 1 143 ? 13.023 19.566 24.186 1.00 83.81 143 ARG A O 1
ATOM 1144 N N . ILE A 1 144 ? 14.890 20.657 24.805 1.00 82.88 144 ILE A N 1
ATOM 1145 C CA . ILE A 1 144 ? 15.086 21.389 23.540 1.00 82.88 144 ILE A CA 1
ATOM 1146 C C . ILE A 1 144 ? 15.236 20.424 22.357 1.00 82.88 144 ILE A C 1
ATOM 1148 O O . ILE A 1 144 ? 14.670 20.642 21.285 1.00 82.88 144 ILE A O 1
ATOM 1152 N N . GLN A 1 145 ? 15.986 19.330 22.525 1.00 82.12 145 GLN A N 1
ATOM 1153 C CA . GLN A 1 145 ? 16.143 18.323 21.473 1.00 82.12 145 GLN A CA 1
ATOM 1154 C C . GLN A 1 145 ? 14.806 17.653 21.121 1.00 82.12 145 GLN A C 1
ATOM 1156 O O . GLN A 1 145 ? 14.528 17.408 19.944 1.00 82.12 145 GLN A O 1
ATOM 1161 N N . ILE A 1 146 ? 13.982 17.358 22.129 1.00 85.31 146 ILE A N 1
ATOM 1162 C CA . ILE A 1 146 ? 12.646 16.793 21.951 1.00 85.31 146 ILE A CA 1
ATOM 1163 C C . ILE A 1 146 ? 11.744 17.810 21.253 1.00 85.31 146 ILE A C 1
ATOM 1165 O O . ILE A 1 146 ? 11.137 17.448 20.249 1.00 85.31 146 ILE A O 1
ATOM 1169 N N . GLU A 1 147 ? 11.712 19.066 21.696 1.00 85.56 147 GLU A N 1
ATOM 1170 C CA . GLU A 1 147 ? 10.939 20.142 21.063 1.00 85.56 147 GLU A CA 1
ATOM 1171 C C . GLU A 1 147 ? 11.320 20.319 19.588 1.00 85.56 147 GLU A C 1
ATOM 1173 O O . GLU A 1 147 ? 10.454 20.208 18.722 1.00 85.56 147 GLU A O 1
ATOM 1178 N N . ARG A 1 148 ? 12.617 20.432 19.269 1.00 82.56 148 ARG A N 1
ATOM 1179 C CA . ARG A 1 148 ? 13.114 20.492 17.878 1.00 82.56 148 ARG A CA 1
ATOM 1180 C C . ARG A 1 148 ? 12.752 19.255 17.053 1.00 82.56 148 ARG A C 1
ATOM 1182 O O . ARG A 1 148 ? 12.573 19.352 15.846 1.00 82.56 148 ARG A O 1
ATOM 1189 N N . SER A 1 149 ? 12.662 18.076 17.671 1.00 81.50 149 SER A N 1
ATOM 1190 C CA . SER A 1 149 ? 12.239 16.849 16.976 1.00 81.50 149 SER A CA 1
ATOM 1191 C C . SER A 1 149 ? 10.721 16.754 16.782 1.00 81.50 149 SER A C 1
ATOM 1193 O O . SER A 1 149 ? 10.256 16.085 15.858 1.00 81.50 149 SER A O 1
ATOM 1195 N N . GLN A 1 150 ? 9.956 17.408 17.662 1.00 83.62 150 GLN A N 1
ATOM 1196 C CA . GLN A 1 150 ? 8.506 17.540 17.570 1.00 83.62 150 GLN A CA 1
ATOM 1197 C C . GLN A 1 150 ? 8.104 18.608 16.555 1.00 83.62 150 GLN A C 1
ATOM 1199 O O . GLN A 1 150 ? 7.003 18.531 16.003 1.00 83.62 150 GLN A O 1
ATOM 1204 N N . GLU A 1 151 ? 8.989 19.564 16.261 1.00 80.00 151 GLU A N 1
ATOM 1205 C CA . GLU A 1 151 ? 8.813 20.455 15.126 1.00 80.00 151 GLU A CA 1
ATOM 1206 C C . GLU A 1 151 ? 8.732 19.624 13.836 1.00 80.00 151 GLU A C 1
ATOM 1208 O O . GLU A 1 151 ? 9.668 18.906 13.467 1.00 80.00 151 GLU A O 1
ATOM 1213 N N . PRO A 1 152 ? 7.599 19.671 13.115 1.00 79.69 152 PRO A N 1
ATOM 1214 C CA . PRO A 1 152 ? 7.475 18.922 11.885 1.00 79.69 152 PRO A CA 1
ATOM 1215 C C . PRO A 1 152 ? 8.480 19.483 10.879 1.00 79.69 152 PRO A C 1
ATOM 1217 O O . PRO A 1 152 ? 8.444 20.670 10.559 1.00 79.69 152 PRO A O 1
ATOM 1220 N N . ALA A 1 153 ? 9.298 18.609 10.281 1.00 74.06 153 ALA A N 1
ATOM 1221 C CA . ALA A 1 153 ? 10.252 18.970 9.220 1.00 74.06 153 ALA A CA 1
ATOM 1222 C C . ALA A 1 153 ? 9.606 19.703 8.020 1.00 74.06 153 ALA A C 1
ATOM 1224 O O . ALA A 1 153 ? 10.291 20.232 7.149 1.00 74.06 153 ALA A O 1
ATOM 1225 N N . ARG A 1 154 ? 8.269 19.713 7.953 1.00 70.31 154 ARG A N 1
ATOM 1226 C CA . ARG A 1 154 ? 7.461 20.520 7.044 1.00 70.31 154 ARG A CA 1
ATOM 1227 C C . ARG A 1 154 ? 6.445 21.312 7.861 1.00 70.31 154 ARG A C 1
ATOM 1229 O O . ARG A 1 154 ? 5.394 20.784 8.221 1.00 70.31 154 ARG A O 1
ATOM 1236 N N . LYS A 1 155 ? 6.746 22.580 8.128 1.00 71.31 155 LYS A N 1
ATOM 1237 C CA . LYS A 1 155 ? 5.794 23.540 8.694 1.00 71.31 155 LYS A CA 1
ATOM 1238 C C . LYS A 1 155 ? 5.110 24.281 7.548 1.00 71.31 155 LYS A C 1
ATOM 1240 O O . LYS A 1 155 ? 5.780 24.796 6.656 1.00 71.31 155 LYS A O 1
ATOM 1245 N N . VAL A 1 156 ? 3.779 24.325 7.557 1.00 73.44 156 VAL A N 1
ATOM 1246 C CA . VAL A 1 156 ? 3.019 25.187 6.643 1.00 73.44 156 VAL A CA 1
ATOM 1247 C C . VAL A 1 156 ? 3.242 26.621 7.114 1.00 73.44 156 VAL A C 1
ATOM 1249 O O . VAL A 1 156 ? 2.665 27.049 8.110 1.00 73.44 156 VAL A O 1
ATOM 1252 N N . GLN A 1 157 ? 4.147 27.340 6.453 1.00 65.38 157 GLN A N 1
ATOM 1253 C CA . GLN A 1 157 ? 4.316 28.769 6.681 1.00 65.38 157 GLN A CA 1
ATOM 1254 C C . GLN A 1 157 ? 3.172 29.498 5.980 1.00 65.38 157 GLN A C 1
ATOM 1256 O O . GLN A 1 157 ? 2.984 29.353 4.771 1.00 65.38 157 GLN A O 1
ATOM 1261 N N . LEU A 1 158 ? 2.391 30.267 6.739 1.00 66.44 158 LEU A N 1
ATOM 1262 C CA . LEU A 1 158 ? 1.392 31.151 6.156 1.00 66.44 158 LEU A CA 1
ATOM 1263 C C . LEU A 1 158 ? 2.137 32.345 5.555 1.00 66.44 158 LEU A C 1
ATOM 1265 O O . LEU A 1 158 ? 2.621 33.230 6.260 1.00 66.44 158 LEU A O 1
ATOM 1269 N N . ILE A 1 159 ? 2.303 32.310 4.239 1.00 63.03 159 ILE A N 1
ATOM 1270 C CA . ILE A 1 159 ? 2.988 33.342 3.474 1.00 63.03 159 ILE A CA 1
ATOM 1271 C C . ILE A 1 159 ? 2.113 34.609 3.510 1.00 63.03 159 ILE A C 1
ATOM 1273 O O . ILE A 1 159 ? 1.103 34.680 2.816 1.00 63.03 159 ILE A O 1
ATOM 1277 N N . LYS A 1 160 ? 2.473 35.607 4.334 1.00 64.38 160 LYS A N 1
ATOM 1278 C CA . LYS A 1 160 ? 1.715 36.875 4.460 1.00 64.38 160 LYS A CA 1
ATOM 1279 C C . LYS A 1 160 ? 1.734 37.722 3.180 1.00 64.38 160 LYS A C 1
ATOM 1281 O O . LYS A 1 160 ? 0.800 38.474 2.931 1.00 64.38 160 LYS A O 1
ATOM 1286 N N . ARG A 1 161 ? 2.778 37.594 2.359 1.00 64.19 161 ARG A N 1
ATOM 1287 C CA . ARG A 1 161 ? 2.849 38.150 1.001 1.00 64.19 161 ARG A CA 1
ATOM 1288 C C . ARG A 1 161 ? 3.141 37.017 0.046 1.00 64.19 161 ARG A C 1
ATOM 1290 O O . ARG A 1 161 ? 4.245 36.484 0.117 1.00 64.19 161 ARG A O 1
ATOM 1297 N N . LEU A 1 162 ? 2.178 36.645 -0.802 1.00 57.62 162 LEU A N 1
ATOM 1298 C CA . LEU A 1 162 ? 2.406 35.653 -1.854 1.00 57.62 162 LEU A CA 1
ATOM 1299 C C . LEU A 1 162 ? 3.704 36.007 -2.591 1.00 57.62 162 LEU A C 1
ATOM 1301 O O . LEU A 1 162 ? 3.763 37.017 -3.284 1.00 57.62 162 LEU A O 1
ATOM 1305 N N . GLY A 1 163 ? 4.742 35.184 -2.433 1.00 59.25 163 GLY A N 1
ATOM 1306 C CA . GLY A 1 163 ? 5.886 35.241 -3.333 1.00 59.25 163 GLY A CA 1
ATOM 1307 C C . GLY A 1 163 ? 5.378 34.977 -4.746 1.00 59.25 163 GLY A C 1
ATOM 1308 O O . GLY A 1 163 ? 4.549 34.081 -4.926 1.00 59.25 163 GLY A O 1
ATOM 1309 N N . ASN A 1 164 ? 5.821 35.776 -5.721 1.00 62.38 164 ASN A N 1
ATOM 1310 C CA . ASN A 1 164 ? 5.339 35.691 -7.097 1.00 62.38 164 ASN A CA 1
ATOM 1311 C C . ASN A 1 164 ? 5.478 34.256 -7.616 1.00 62.38 164 ASN A C 1
ATOM 1313 O O . ASN A 1 164 ? 6.569 33.773 -7.921 1.00 62.38 164 ASN A O 1
ATOM 1317 N N . VAL A 1 165 ? 4.346 33.560 -7.707 1.00 55.34 165 VAL A N 1
ATOM 1318 C CA . VAL A 1 165 ? 4.269 32.245 -8.330 1.00 55.34 165 VAL A CA 1
ATOM 1319 C C . VAL A 1 165 ? 4.296 32.479 -9.834 1.00 55.34 165 VAL A C 1
ATOM 1321 O O . VAL A 1 165 ? 3.269 32.781 -10.445 1.00 55.34 165 VAL A O 1
ATOM 1324 N N . TYR A 1 166 ? 5.472 32.338 -10.441 1.00 61.34 166 TYR A N 1
ATOM 1325 C CA . TYR A 1 166 ? 5.611 32.339 -11.893 1.00 61.34 166 TYR A CA 1
ATOM 1326 C C . TYR A 1 166 ? 5.030 31.039 -12.455 1.00 61.34 166 TYR A C 1
ATOM 1328 O O . TYR A 1 166 ? 5.718 30.038 -12.651 1.00 61.34 166 TYR A O 1
ATOM 1336 N N . LYS A 1 167 ? 3.716 31.036 -12.693 1.00 60.94 167 LYS A N 1
ATOM 1337 C CA . LYS A 1 167 ? 3.098 30.069 -13.604 1.00 60.94 167 LYS A CA 1
ATOM 1338 C C . LYS A 1 167 ? 3.610 30.377 -15.008 1.00 60.94 167 LYS A C 1
ATOM 1340 O O . LYS A 1 167 ? 3.689 31.546 -15.373 1.00 60.94 167 LYS A O 1
ATOM 1345 N N . ALA A 1 168 ? 3.934 29.353 -15.794 1.00 60.59 168 ALA A N 1
ATOM 1346 C CA . ALA A 1 168 ? 4.288 29.551 -17.195 1.00 60.59 168 ALA A CA 1
ATOM 1347 C C . ALA A 1 168 ? 3.109 30.226 -17.916 1.00 60.59 168 ALA A C 1
ATOM 1349 O O . ALA A 1 168 ? 2.039 29.632 -18.058 1.00 60.59 168 ALA A O 1
ATOM 1350 N N . ARG A 1 169 ? 3.292 31.491 -18.300 1.00 58.12 169 ARG A N 1
ATOM 1351 C CA . ARG A 1 169 ? 2.321 32.283 -19.058 1.00 58.12 169 ARG A CA 1
ATOM 1352 C C . ARG A 1 169 ? 2.699 32.222 -20.531 1.00 58.12 169 ARG A C 1
ATOM 1354 O O . ARG A 1 169 ? 3.875 32.310 -20.870 1.00 58.12 169 ARG A O 1
ATOM 1361 N N . SER A 1 170 ? 1.707 32.055 -21.401 1.00 65.44 170 SER A N 1
ATOM 1362 C CA . SER A 1 170 ? 1.920 31.970 -22.851 1.00 65.44 170 SER A CA 1
ATOM 1363 C C . SER A 1 170 ? 2.425 33.279 -23.462 1.00 65.44 170 SER A C 1
ATOM 1365 O O . SER A 1 170 ? 3.041 33.244 -24.520 1.00 65.44 170 SER A O 1
ATOM 1367 N N . ASN A 1 171 ? 2.185 34.420 -22.811 1.00 68.88 171 ASN A N 1
ATOM 1368 C CA . ASN A 1 171 ? 2.730 35.710 -23.210 1.00 68.88 171 ASN A CA 1
ATOM 1369 C C . ASN A 1 171 ? 3.085 36.522 -21.956 1.00 68.88 171 ASN A C 1
ATOM 1371 O O . ASN A 1 171 ? 2.325 36.509 -20.987 1.00 68.88 171 ASN A O 1
ATOM 1375 N N . HIS A 1 172 ? 4.260 37.153 -21.957 1.00 74.75 172 HIS A N 1
ATOM 1376 C CA . HIS A 1 172 ? 4.787 37.894 -20.808 1.00 74.75 172 HIS A CA 1
ATOM 1377 C C . HIS A 1 172 ? 4.018 39.207 -20.612 1.00 74.75 172 HIS A C 1
ATOM 1379 O O . HIS A 1 172 ? 3.609 39.820 -21.598 1.00 74.75 172 HIS A O 1
ATOM 1385 N N . ASP A 1 173 ? 3.849 39.657 -19.368 1.00 71.88 173 ASP A N 1
ATOM 1386 C CA . ASP A 1 173 ? 3.088 40.877 -19.062 1.00 71.88 173 ASP A CA 1
ATOM 1387 C C . ASP A 1 173 ? 3.704 42.105 -19.770 1.00 71.88 173 ASP A C 1
ATOM 1389 O O . ASP A 1 173 ? 2.977 42.885 -20.376 1.00 71.88 173 ASP A O 1
ATOM 1393 N N . ASP A 1 174 ? 5.036 42.181 -19.867 1.00 67.50 174 ASP A N 1
ATOM 1394 C CA . ASP A 1 174 ? 5.747 43.207 -20.654 1.00 67.50 174 ASP A CA 1
ATOM 1395 C C . ASP A 1 174 ? 5.403 43.202 -22.153 1.00 67.50 174 ASP A C 1
ATOM 1397 O O . ASP A 1 174 ? 5.434 44.246 -22.804 1.00 67.50 174 ASP A O 1
ATOM 1401 N N . ASN A 1 175 ? 5.069 42.046 -22.739 1.00 73.94 175 ASN A N 1
ATOM 1402 C CA . ASN A 1 175 ? 4.627 41.992 -24.136 1.00 73.94 175 ASN A CA 1
ATOM 1403 C C . ASN A 1 175 ? 3.204 42.538 -24.281 1.00 73.94 175 ASN A C 1
ATOM 1405 O O . ASN A 1 175 ? 2.914 43.227 -25.257 1.00 73.94 175 ASN A O 1
ATOM 1409 N N . ILE A 1 176 ? 2.335 42.258 -23.307 1.00 75.25 176 ILE A N 1
ATOM 1410 C CA . ILE A 1 176 ? 0.960 42.769 -23.271 1.00 75.25 176 ILE A CA 1
ATOM 1411 C C . ILE A 1 176 ? 0.978 44.287 -23.067 1.00 75.25 176 ILE A C 1
ATOM 1413 O O . ILE A 1 176 ? 0.246 45.008 -23.743 1.00 75.25 176 ILE A O 1
ATOM 1417 N N . GLU A 1 177 ? 1.850 44.775 -22.187 1.00 70.44 177 GLU A N 1
ATOM 1418 C CA . GLU A 1 177 ? 2.023 46.199 -21.916 1.00 70.44 177 GLU A CA 1
ATOM 1419 C C . GLU A 1 177 ? 2.611 46.923 -23.132 1.00 70.44 177 GLU A C 1
ATOM 1421 O O . GLU A 1 177 ? 2.073 47.935 -23.564 1.00 70.44 177 GLU A O 1
ATOM 1426 N N . ASN A 1 178 ? 3.615 46.351 -23.803 1.00 67.19 178 ASN A N 1
ATOM 1427 C CA . ASN A 1 178 ? 4.131 46.901 -25.060 1.00 67.19 178 ASN A CA 1
ATOM 1428 C C . ASN A 1 178 ? 3.085 46.914 -26.189 1.00 67.19 178 ASN A C 1
ATOM 1430 O O . ASN A 1 178 ? 3.078 47.827 -27.016 1.00 67.19 178 ASN A O 1
ATOM 1434 N N . GLU A 1 179 ? 2.193 45.924 -26.258 1.00 71.12 179 GLU A N 1
ATOM 1435 C CA . GLU A 1 179 ? 1.064 45.941 -27.196 1.00 71.12 179 GLU A CA 1
ATOM 1436 C C . GLU A 1 179 ? 0.004 46.981 -26.819 1.00 71.12 179 GLU A C 1
ATOM 1438 O O . GLU A 1 179 ? -0.560 47.619 -27.712 1.00 71.12 179 GLU A O 1
ATOM 1443 N N . ARG A 1 180 ? -0.249 47.197 -25.523 1.00 71.62 180 ARG A N 1
ATOM 1444 C CA . ARG A 1 180 ? -1.127 48.267 -25.029 1.00 71.62 180 ARG A CA 1
ATOM 1445 C C . ARG A 1 180 ? -0.551 49.644 -25.311 1.00 71.62 180 ARG A C 1
ATOM 1447 O O . ARG A 1 180 ? -1.272 50.469 -25.851 1.00 71.62 180 ARG A O 1
ATOM 1454 N N . ILE A 1 181 ? 0.735 49.863 -25.057 1.00 65.00 181 ILE A N 1
ATOM 1455 C CA . ILE A 1 181 ? 1.449 51.107 -25.374 1.00 65.00 181 ILE A CA 1
ATOM 1456 C C . ILE A 1 181 ? 1.380 51.381 -26.884 1.00 65.00 181 ILE A C 1
ATOM 1458 O O . ILE A 1 181 ? 1.072 52.498 -27.293 1.00 65.00 181 ILE A O 1
ATOM 1462 N N . LYS A 1 182 ? 1.554 50.356 -27.733 1.00 65.81 182 LYS A N 1
ATOM 1463 C CA . LYS A 1 182 ? 1.380 50.479 -29.195 1.00 65.81 182 LYS A CA 1
ATOM 1464 C C . LYS A 1 182 ? -0.059 50.783 -29.625 1.00 65.81 182 LYS A C 1
ATOM 1466 O O . LYS A 1 182 ? -0.247 51.410 -30.664 1.00 65.81 182 LYS A O 1
ATOM 1471 N N . LYS A 1 183 ? -1.064 50.323 -28.874 1.00 67.62 183 LYS A N 1
ATOM 1472 C CA . LYS A 1 183 ? -2.482 50.630 -29.127 1.00 67.62 183 LYS A CA 1
ATOM 1473 C C . LYS A 1 183 ? -2.877 52.018 -28.610 1.00 67.62 183 LYS A C 1
ATOM 1475 O O . LYS A 1 183 ? -3.651 52.684 -29.284 1.00 67.62 183 LYS A O 1
ATOM 1480 N N . LEU A 1 184 ? -2.327 52.451 -27.474 1.00 59.91 184 LEU A N 1
ATOM 1481 C CA . LEU A 1 184 ? -2.599 53.741 -26.831 1.00 59.91 184 LEU A CA 1
ATOM 1482 C C . LEU A 1 184 ? -1.946 54.914 -27.567 1.00 59.91 184 LEU A C 1
ATOM 1484 O O . LEU A 1 184 ? -2.606 55.918 -27.793 1.00 59.91 184 LEU A O 1
ATOM 1488 N N . HIS A 1 185 ? -0.688 54.784 -28.003 1.00 57.50 185 HIS A N 1
ATOM 1489 C CA . HIS A 1 185 ? -0.010 55.853 -28.751 1.00 57.50 185 HIS A CA 1
ATOM 1490 C C . HIS A 1 185 ? -0.507 56.026 -30.195 1.00 57.50 185 HIS A C 1
ATOM 1492 O O . HIS A 1 185 ? -0.107 56.982 -30.856 1.00 57.50 185 HIS A O 1
ATOM 1498 N N . GLY A 1 186 ? -1.366 55.125 -30.689 1.00 59.56 186 GLY A N 1
ATOM 1499 C CA . GLY A 1 186 ? -1.894 55.176 -32.051 1.00 59.56 186 GLY A CA 1
ATOM 1500 C C . GLY A 1 186 ? -0.807 55.117 -33.135 1.00 59.56 186 GLY A C 1
ATOM 1501 O O . GLY A 1 186 ? 0.398 55.155 -32.890 1.00 59.56 186 GLY A O 1
ATOM 1502 N N . LYS A 1 187 ? -1.213 54.989 -34.399 1.00 59.00 187 LYS A N 1
ATOM 1503 C CA . LYS A 1 187 ? -0.283 55.204 -35.518 1.00 59.00 187 LYS A CA 1
ATOM 1504 C C . LYS A 1 187 ? -0.085 56.713 -35.643 1.00 59.00 187 LYS A C 1
ATOM 1506 O O . LYS A 1 187 ? -1.086 57.393 -35.810 1.00 59.00 187 LYS A O 1
ATOM 1511 N N . ARG A 1 188 ? 1.162 57.207 -35.593 1.00 64.56 188 ARG A N 1
ATOM 1512 C CA . ARG A 1 188 ? 1.533 58.612 -35.874 1.00 64.56 188 ARG A CA 1
ATOM 1513 C C . ARG A 1 188 ? 0.753 59.123 -37.096 1.00 64.56 188 ARG A C 1
ATOM 1515 O O . ARG A 1 188 ? 1.047 58.703 -38.219 1.00 64.56 188 ARG A O 1
ATOM 1522 N N . ILE A 1 189 ? -0.280 59.930 -36.862 1.00 64.38 189 ILE A N 1
ATOM 1523 C CA . ILE A 1 189 ? -1.161 60.459 -37.909 1.00 64.38 189 ILE A CA 1
ATOM 1524 C C . ILE A 1 189 ? -0.416 61.612 -38.577 1.00 64.38 189 ILE A C 1
ATOM 1526 O O . ILE A 1 189 ? 0.204 62.421 -37.889 1.00 64.38 189 ILE A O 1
ATOM 1530 N N . ARG A 1 190 ? -0.433 61.652 -39.913 1.00 71.81 190 ARG A N 1
ATOM 1531 C CA . ARG A 1 190 ? 0.180 62.751 -40.667 1.00 71.81 190 ARG A CA 1
ATOM 1532 C C . ARG A 1 190 ? -0.632 64.021 -40.416 1.00 71.81 190 ARG A C 1
ATOM 1534 O O . ARG A 1 190 ? -1.825 64.028 -40.707 1.00 71.81 190 ARG A O 1
ATOM 1541 N N . LEU A 1 191 ? 0.011 65.044 -39.865 1.00 74.25 191 LEU A N 1
ATOM 1542 C CA . LEU A 1 191 ? -0.536 66.403 -39.811 1.00 74.25 191 LEU A CA 1
ATOM 1543 C C . LEU A 1 191 ? -0.412 67.070 -41.192 1.00 74.25 191 LEU A C 1
ATOM 1545 O O . LEU A 1 191 ? 0.295 66.550 -42.063 1.00 74.25 191 LEU A O 1
ATOM 1549 N N . SER A 1 192 ? -1.119 68.183 -41.412 1.00 80.50 192 SER A N 1
ATOM 1550 C CA . SER A 1 192 ? -1.027 68.922 -42.677 1.00 80.50 192 SER A CA 1
ATOM 1551 C C . SER A 1 192 ? 0.385 69.480 -42.888 1.00 80.50 192 SER A C 1
ATOM 1553 O O . SER A 1 192 ? 1.122 69.727 -41.932 1.00 80.50 192 SER A O 1
ATOM 1555 N N . GLU A 1 193 ? 0.779 69.639 -44.154 1.00 81.12 193 GLU A N 1
ATOM 1556 C CA . GLU A 1 193 ? 2.142 70.030 -44.533 1.00 81.12 193 GLU A CA 1
ATOM 1557 C C . GLU A 1 193 ? 2.565 71.364 -43.893 1.00 81.12 193 GLU A C 1
ATOM 1559 O O . GLU A 1 193 ? 3.653 71.456 -43.328 1.00 81.12 193 GLU A O 1
ATOM 1564 N N . GLU A 1 194 ? 1.662 72.345 -43.890 1.00 82.81 194 GLU A N 1
ATOM 1565 C CA . GLU A 1 194 ? 1.862 73.688 -43.330 1.00 82.81 194 GLU A CA 1
ATOM 1566 C C . GLU A 1 194 ? 2.121 73.655 -41.815 1.00 82.81 194 GLU A C 1
ATOM 1568 O O . GLU A 1 194 ? 3.101 74.217 -41.335 1.00 82.81 194 GLU A O 1
ATOM 1573 N N . GLN A 1 195 ? 1.323 72.891 -41.059 1.00 82.81 195 GLN A N 1
ATOM 1574 C CA . GLN A 1 195 ? 1.478 72.776 -39.604 1.00 82.81 195 GLN A CA 1
ATOM 1575 C C . GLN A 1 195 ? 2.811 72.131 -39.211 1.00 82.81 195 GLN A C 1
ATOM 1577 O O . GLN A 1 195 ? 3.413 72.484 -38.196 1.00 82.81 195 GLN A O 1
ATOM 1582 N N . VAL A 1 196 ? 3.278 71.157 -39.998 1.00 82.12 196 VAL A N 1
ATOM 1583 C CA . VAL A 1 196 ? 4.571 70.512 -39.746 1.00 82.12 196 VAL A CA 1
ATOM 1584 C C . VAL A 1 196 ? 5.726 71.418 -40.162 1.00 82.12 196 VAL A C 1
ATOM 1586 O O . VAL A 1 196 ? 6.747 71.412 -39.477 1.00 82.12 196 VAL A O 1
ATOM 1589 N N . ALA A 1 197 ? 5.569 72.221 -41.215 1.00 83.31 197 ALA A N 1
ATOM 1590 C CA . ALA A 1 197 ? 6.560 73.218 -41.607 1.00 83.31 197 ALA A CA 1
ATOM 1591 C C . ALA A 1 197 ? 6.771 74.267 -40.501 1.00 83.31 197 ALA A C 1
ATOM 1593 O O . ALA A 1 197 ? 7.912 74.487 -40.100 1.00 83.31 197 ALA A O 1
ATOM 1594 N N . ASP A 1 198 ? 5.702 74.811 -39.915 1.00 84.81 198 ASP A N 1
ATOM 1595 C CA . ASP A 1 198 ? 5.793 75.784 -38.813 1.00 84.81 198 ASP A CA 1
ATOM 1596 C C . ASP A 1 198 ? 6.492 75.207 -37.575 1.00 84.81 198 ASP A C 1
ATOM 1598 O O . ASP A 1 198 ? 7.371 75.839 -36.980 1.00 84.81 198 ASP A O 1
ATOM 1602 N N . MET A 1 199 ? 6.164 73.960 -37.215 1.00 83.19 199 MET A N 1
ATOM 1603 C CA . MET A 1 199 ? 6.851 73.251 -36.133 1.00 83.19 199 MET A CA 1
ATOM 1604 C C . MET A 1 199 ? 8.337 73.030 -36.443 1.00 83.19 199 MET A C 1
ATOM 1606 O O . MET A 1 199 ? 9.169 73.160 -35.549 1.00 83.19 199 MET A O 1
ATOM 1610 N N . LEU A 1 200 ? 8.692 72.722 -37.695 1.00 86.62 200 LEU A N 1
ATOM 1611 C CA . LEU A 1 200 ? 10.089 72.583 -38.110 1.00 86.62 200 LEU A CA 1
ATOM 1612 C C . LEU A 1 200 ? 10.835 73.920 -38.029 1.00 86.62 200 LEU A C 1
ATOM 1614 O O . LEU A 1 200 ? 11.941 73.949 -37.493 1.00 86.62 200 LEU A O 1
ATOM 1618 N N . PHE A 1 201 ? 10.251 75.020 -38.509 1.00 86.94 201 PHE A N 1
ATOM 1619 C CA . PHE A 1 201 ? 10.887 76.338 -38.454 1.00 86.94 201 PHE A CA 1
ATOM 1620 C C . PHE A 1 201 ? 11.127 76.808 -37.013 1.00 86.94 201 PHE A C 1
ATOM 1622 O O . PHE A 1 201 ? 12.217 77.297 -36.718 1.00 86.94 201 PHE A O 1
ATOM 1629 N N . ASN A 1 202 ? 10.174 76.586 -36.102 1.00 85.94 202 ASN A N 1
ATOM 1630 C CA . ASN A 1 202 ? 10.345 76.889 -34.676 1.00 85.94 202 ASN A CA 1
ATOM 1631 C C . ASN A 1 202 ? 11.488 76.067 -34.047 1.00 85.94 202 ASN A C 1
ATOM 1633 O O . ASN A 1 202 ? 12.332 76.583 -33.316 1.00 85.94 202 ASN A O 1
ATOM 1637 N N . GLU A 1 203 ? 11.583 74.782 -34.391 1.00 85.06 203 GLU A N 1
ATOM 1638 C CA . GLU A 1 203 ? 12.677 73.934 -33.916 1.00 85.06 203 GLU A CA 1
ATOM 1639 C C . GLU A 1 203 ? 14.042 74.407 -34.439 1.00 85.06 203 GLU A C 1
ATOM 1641 O O . GLU A 1 203 ? 15.007 74.477 -33.674 1.00 85.06 203 GLU A O 1
ATOM 1646 N N . PHE A 1 204 ? 14.126 74.807 -35.712 1.00 85.19 204 PHE A N 1
ATOM 1647 C CA . PHE A 1 204 ? 15.364 75.325 -36.303 1.00 85.19 204 PHE A CA 1
ATOM 1648 C C . PHE A 1 204 ? 15.761 76.723 -35.810 1.00 85.19 204 PHE A C 1
ATOM 1650 O O . PHE A 1 204 ? 16.942 77.066 -35.891 1.00 85.19 204 PHE A O 1
ATOM 1657 N N . GLN A 1 205 ? 14.828 77.506 -35.256 1.00 82.25 205 GLN A N 1
ATOM 1658 C CA . GLN A 1 205 ? 15.159 78.739 -34.533 1.00 82.25 205 GLN A CA 1
ATOM 1659 C C . GLN A 1 205 ? 15.916 78.449 -33.234 1.00 82.25 205 GLN A C 1
ATOM 1661 O O . GLN A 1 205 ? 16.855 79.167 -32.897 1.00 82.25 205 GLN A O 1
ATOM 1666 N N . GLN A 1 206 ? 15.542 77.389 -32.512 1.00 80.00 206 GLN A N 1
ATOM 1667 C CA . GLN A 1 206 ? 16.208 77.019 -31.260 1.00 80.00 206 GLN A CA 1
ATOM 1668 C C . GLN A 1 206 ? 17.514 76.259 -31.493 1.00 80.00 206 GLN A C 1
ATOM 1670 O O . GLN A 1 206 ? 18.472 76.390 -30.726 1.00 80.00 206 GLN A O 1
ATOM 1675 N N . HIS A 1 207 ? 17.564 75.439 -32.541 1.00 82.56 207 HIS A N 1
ATOM 1676 C CA . HIS A 1 207 ? 18.711 74.596 -32.840 1.00 82.56 207 HIS A CA 1
ATOM 1677 C C . HIS A 1 207 ? 19.059 74.669 -34.324 1.00 82.56 207 HIS A C 1
ATOM 1679 O O . HIS A 1 207 ? 18.368 74.113 -35.172 1.00 82.56 207 HIS A O 1
ATOM 1685 N N . GLN A 1 208 ? 20.204 75.277 -34.632 1.00 83.94 208 GLN A N 1
ATOM 1686 C CA . GLN A 1 208 ? 20.685 75.410 -36.009 1.00 83.94 208 GLN A CA 1
ATOM 1687 C C . GLN A 1 208 ? 20.876 74.059 -36.724 1.00 83.94 208 GLN A C 1
ATOM 1689 O O . GLN A 1 208 ? 20.694 73.981 -37.938 1.00 83.94 208 GLN A O 1
ATOM 1694 N N . TYR A 1 209 ? 21.230 73.008 -35.977 1.00 87.25 209 TYR A N 1
ATOM 1695 C CA . TYR A 1 209 ? 21.471 71.664 -36.495 1.00 87.25 209 TYR A CA 1
ATOM 1696 C C . TYR A 1 209 ? 20.654 70.643 -35.704 1.00 87.25 209 TYR A C 1
ATOM 1698 O O . TYR A 1 209 ? 20.906 70.434 -34.517 1.00 87.25 209 TYR A O 1
ATOM 1706 N N . ILE A 1 210 ? 19.711 69.957 -36.354 1.00 86.12 210 ILE A N 1
ATOM 1707 C CA . ILE A 1 210 ? 18.842 68.981 -35.676 1.00 86.12 210 ILE A CA 1
ATOM 1708 C C . ILE A 1 210 ? 18.962 67.603 -36.315 1.00 86.12 210 ILE A C 1
ATOM 1710 O O . ILE A 1 210 ? 18.976 67.446 -37.536 1.00 86.12 210 ILE A O 1
ATOM 1714 N N . SER A 1 211 ? 19.056 66.566 -35.481 1.00 88.88 211 SER A N 1
ATOM 1715 C CA . SER A 1 211 ? 19.069 65.181 -35.945 1.00 88.88 211 SER A CA 1
ATOM 1716 C C . SER A 1 211 ? 17.660 64.683 -36.267 1.00 88.88 211 SER A C 1
ATOM 1718 O O . SER A 1 211 ? 16.675 65.027 -35.616 1.00 88.88 211 SER A O 1
ATOM 1720 N N . MET A 1 212 ? 17.568 63.780 -37.240 1.00 86.56 212 MET A N 1
ATOM 1721 C CA . MET A 1 212 ? 16.287 63.208 -37.666 1.00 86.56 212 MET A CA 1
ATOM 1722 C C . MET A 1 212 ? 15.527 62.512 -36.519 1.00 86.56 212 MET A C 1
ATOM 1724 O O . MET A 1 212 ? 14.306 62.579 -36.448 1.00 86.56 212 MET A O 1
ATOM 1728 N N . GLN A 1 213 ? 16.255 61.889 -35.585 1.00 85.69 213 GLN A N 1
ATOM 1729 C CA . GLN A 1 213 ? 15.656 61.249 -34.408 1.00 85.69 213 GLN A CA 1
ATOM 1730 C C . GLN A 1 213 ? 15.022 62.263 -33.452 1.00 85.69 213 GLN A C 1
ATOM 1732 O O . GLN A 1 213 ? 13.957 61.985 -32.909 1.00 85.69 213 GLN A O 1
ATOM 1737 N N . SER A 1 214 ? 15.653 63.427 -33.276 1.00 85.38 214 SER A N 1
ATOM 1738 C CA . SER A 1 214 ? 15.115 64.495 -32.431 1.00 85.38 214 SER A CA 1
ATOM 1739 C C . SER A 1 214 ? 13.836 65.073 -33.045 1.00 85.38 214 SER A C 1
ATOM 1741 O O . SER A 1 214 ? 12.821 65.196 -32.363 1.00 85.38 214 SER A O 1
ATOM 1743 N N . LEU A 1 215 ? 13.825 65.283 -34.369 1.00 85.56 215 LEU A N 1
ATOM 1744 C CA . LEU A 1 215 ? 12.633 65.740 -35.094 1.00 85.56 215 LEU A CA 1
ATOM 1745 C C . LE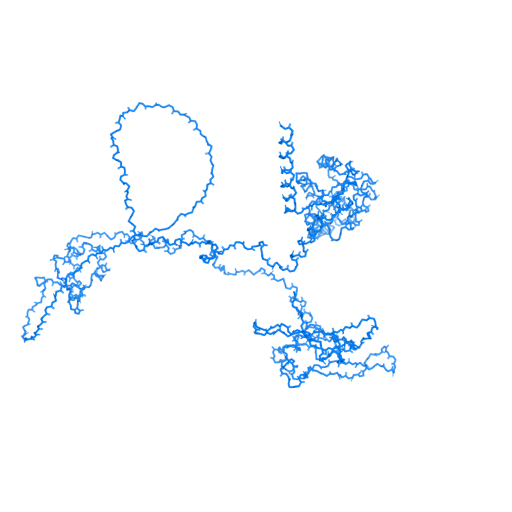U A 1 215 ? 11.470 64.752 -34.987 1.00 85.56 215 LEU A C 1
ATOM 1747 O O . LEU A 1 215 ? 10.337 65.162 -34.762 1.00 85.56 215 LEU A O 1
ATOM 1751 N N . GLU A 1 216 ? 11.725 63.447 -35.081 1.00 84.62 216 GLU A N 1
ATOM 1752 C CA . GLU A 1 216 ? 10.685 62.427 -34.896 1.00 84.62 216 GLU A CA 1
ATOM 1753 C C . GLU A 1 216 ? 10.090 62.387 -33.493 1.00 84.62 216 GLU A C 1
ATOM 1755 O O . GLU A 1 216 ? 8.932 61.998 -33.340 1.00 84.62 216 GLU A O 1
ATOM 1760 N N . GLN A 1 217 ? 10.893 62.684 -32.472 1.00 82.50 217 GLN A N 1
ATOM 1761 C CA . GLN A 1 217 ? 10.432 62.681 -31.089 1.00 82.50 217 GLN A CA 1
ATOM 1762 C C . GLN A 1 217 ? 9.596 63.921 -30.797 1.00 82.50 217 GLN A C 1
ATOM 1764 O O . GLN A 1 217 ? 8.519 63.789 -30.222 1.00 82.50 217 GLN A O 1
ATOM 1769 N N . LYS A 1 218 ? 10.050 65.095 -31.246 1.00 81.75 218 LYS A N 1
ATOM 1770 C CA . LYS A 1 218 ? 9.356 66.360 -30.994 1.00 81.75 218 LYS A CA 1
ATOM 1771 C C . LYS A 1 218 ? 8.087 66.516 -31.836 1.00 81.75 218 LYS A C 1
ATOM 1773 O O . LYS A 1 218 ? 7.030 66.807 -31.294 1.00 81.75 218 LYS A O 1
ATOM 1778 N N . THR A 1 219 ? 8.152 66.226 -33.139 1.00 82.12 219 THR A N 1
ATOM 1779 C CA . THR A 1 219 ? 6.997 66.386 -34.055 1.00 82.12 219 THR A CA 1
ATOM 1780 C C . THR A 1 219 ? 6.038 65.191 -34.031 1.00 82.12 219 THR A C 1
ATOM 1782 O O . THR A 1 219 ? 4.913 65.274 -34.524 1.00 82.12 219 THR A O 1
ATOM 1785 N N . GLN A 1 220 ? 6.498 64.040 -33.523 1.00 82.75 220 GLN A N 1
ATOM 1786 C CA . GLN A 1 220 ? 5.774 62.763 -33.542 1.00 82.75 220 GLN A CA 1
ATOM 1787 C C . GLN A 1 220 ? 5.267 62.352 -34.939 1.00 82.75 220 GLN A C 1
ATOM 1789 O O . GLN A 1 220 ? 4.348 61.544 -35.057 1.00 82.75 220 GLN A O 1
ATOM 1794 N N . GLN A 1 221 ? 5.896 62.841 -36.013 1.00 81.81 221 GLN A N 1
ATOM 1795 C CA . GLN A 1 221 ? 5.542 62.510 -37.395 1.00 81.81 221 GLN A CA 1
ATOM 1796 C C . GLN A 1 221 ? 6.290 61.256 -37.902 1.00 81.81 221 GLN A C 1
ATOM 1798 O O . GLN A 1 221 ? 7.329 60.854 -37.353 1.00 81.81 221 GLN A O 1
ATOM 1803 N N . PRO A 1 222 ? 5.767 60.548 -38.923 1.00 85.19 222 PRO A N 1
ATOM 1804 C CA . PRO A 1 222 ? 6.437 59.378 -39.484 1.00 85.19 222 PRO A CA 1
ATOM 1805 C C . PRO A 1 222 ? 7.672 59.769 -40.321 1.00 85.19 222 PRO A C 1
ATOM 1807 O O . PRO A 1 222 ? 7.605 60.661 -41.164 1.00 85.19 222 PRO A O 1
ATOM 1810 N N . ARG A 1 223 ? 8.786 59.031 -40.152 1.00 82.69 223 ARG A N 1
ATOM 1811 C CA . ARG A 1 223 ? 10.080 59.264 -40.842 1.00 82.69 223 ARG A CA 1
ATOM 1812 C C . ARG A 1 223 ? 9.995 59.573 -42.342 1.00 82.69 223 ARG A C 1
ATOM 1814 O O . ARG A 1 223 ? 10.754 60.429 -42.781 1.00 82.69 223 ARG A O 1
ATOM 1821 N N . PRO A 1 224 ? 9.174 58.873 -43.152 1.00 84.56 224 PRO A N 1
ATOM 1822 C CA . PRO A 1 224 ? 9.120 59.140 -44.587 1.00 84.56 224 PRO A CA 1
ATOM 1823 C C . PRO A 1 224 ? 8.575 60.536 -44.903 1.00 84.56 224 PRO A C 1
ATOM 1825 O O . PRO A 1 224 ? 9.112 61.196 -45.778 1.00 84.56 224 PRO A O 1
ATOM 1828 N N . PHE A 1 225 ? 7.572 60.995 -44.149 1.00 85.50 225 PHE A N 1
ATOM 182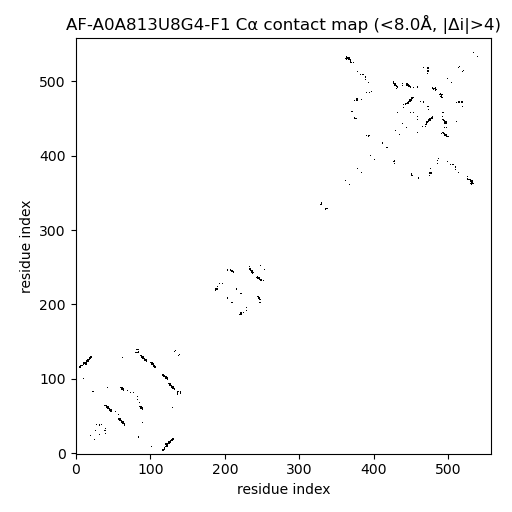9 C CA . PHE A 1 225 ? 6.933 62.294 -44.364 1.00 85.50 225 PHE A CA 1
ATOM 1830 C C . PHE A 1 225 ? 7.843 63.451 -43.935 1.00 85.50 225 PHE A C 1
ATOM 1832 O O . PHE A 1 225 ? 8.011 64.415 -44.669 1.00 85.50 225 PHE A O 1
ATOM 1839 N N . LEU A 1 226 ? 8.537 63.301 -42.800 1.00 86.19 226 LEU A N 1
ATOM 1840 C CA . LEU A 1 226 ? 9.557 64.269 -42.386 1.00 86.19 226 LEU A CA 1
ATOM 1841 C C . LEU A 1 226 ? 10.705 64.368 -43.394 1.00 86.19 226 LEU A C 1
ATOM 1843 O O . LEU A 1 226 ? 11.236 65.448 -43.588 1.00 86.19 226 LEU A O 1
ATOM 1847 N N . LYS A 1 227 ? 11.100 63.269 -44.049 1.00 86.00 227 LYS A N 1
ATOM 1848 C CA . LYS A 1 227 ? 12.143 63.326 -45.086 1.00 86.00 227 LYS A CA 1
ATOM 1849 C C . LYS A 1 227 ? 11.712 64.134 -46.306 1.00 86.00 227 LYS A C 1
ATOM 1851 O O . LYS A 1 227 ? 12.523 64.905 -46.793 1.00 86.00 227 LYS A O 1
ATOM 1856 N N . GLU A 1 228 ? 10.472 63.966 -46.758 1.00 87.44 228 GLU A N 1
ATOM 1857 C CA . GLU A 1 228 ? 9.912 64.716 -47.890 1.00 87.44 228 GLU A CA 1
ATOM 1858 C C . GLU A 1 228 ? 9.873 66.223 -47.591 1.00 87.44 228 GLU A C 1
ATOM 1860 O O . GLU A 1 228 ? 10.349 67.031 -48.381 1.00 87.44 228 GLU A O 1
ATOM 1865 N N . LEU A 1 229 ? 9.411 66.594 -46.395 1.00 86.81 229 LEU A N 1
ATOM 1866 C CA . LEU A 1 229 ? 9.403 67.980 -45.918 1.00 86.81 229 LEU A CA 1
ATOM 1867 C C . LEU A 1 229 ? 10.813 68.564 -45.738 1.00 86.81 229 LEU A C 1
ATOM 1869 O O . LEU A 1 229 ? 11.087 69.686 -46.158 1.00 86.81 229 LEU A O 1
ATOM 1873 N N . LEU A 1 230 ? 11.737 67.800 -45.149 1.00 87.56 230 LEU A N 1
ATOM 1874 C CA . LEU A 1 230 ? 13.124 68.236 -44.968 1.00 87.56 230 LEU A CA 1
ATOM 1875 C C . LEU A 1 230 ? 13.870 68.370 -46.301 1.00 87.56 230 LEU A C 1
ATOM 1877 O O . LEU A 1 230 ? 14.783 69.176 -46.388 1.00 87.56 230 LEU A O 1
ATOM 1881 N N . GLU A 1 231 ? 13.502 67.625 -47.341 1.00 86.12 231 GLU A N 1
ATOM 1882 C CA . GLU A 1 231 ? 14.073 67.788 -48.685 1.00 86.12 231 GLU A CA 1
ATOM 1883 C C . GLU A 1 231 ? 13.589 69.088 -49.361 1.00 86.12 231 GLU A C 1
ATOM 1885 O O . GLU A 1 231 ? 14.351 69.748 -50.080 1.00 86.12 231 GLU A O 1
ATOM 1890 N N . LYS A 1 232 ? 12.356 69.520 -49.054 1.00 83.75 232 LYS A N 1
ATOM 1891 C CA . LYS A 1 232 ? 11.813 70.812 -49.497 1.00 83.75 232 LYS A CA 1
ATOM 1892 C C . LYS A 1 232 ? 12.499 71.993 -48.797 1.00 83.75 232 LYS A C 1
ATOM 1894 O O . LYS A 1 232 ? 13.017 72.868 -49.490 1.00 83.75 232 LYS A O 1
ATOM 1899 N N . TYR A 1 233 ? 12.594 71.989 -47.463 1.00 82.94 233 TYR A N 1
ATOM 1900 C CA . TYR A 1 233 ? 13.003 73.172 -46.679 1.00 82.94 233 TYR A CA 1
ATOM 1901 C C . TYR A 1 233 ? 14.440 73.148 -46.117 1.00 82.94 233 TYR A C 1
ATOM 1903 O O . TYR A 1 233 ? 14.967 74.194 -45.729 1.00 82.94 233 TYR A O 1
ATOM 1911 N N . CYS A 1 234 ? 15.109 71.992 -46.076 1.00 84.75 234 CYS A N 1
ATOM 1912 C CA . CYS A 1 234 ? 16.397 71.818 -45.393 1.00 84.75 234 CYS A CA 1
ATOM 1913 C C . CYS A 1 234 ? 17.486 71.201 -46.290 1.00 84.75 234 CYS A C 1
ATOM 1915 O O . CYS A 1 234 ? 17.221 70.573 -47.313 1.00 84.75 234 CYS A O 1
ATOM 1917 N N . VAL A 1 235 ? 18.743 71.359 -45.872 1.00 86.81 235 VAL A N 1
ATOM 1918 C CA . VAL A 1 235 ? 19.919 70.670 -46.417 1.00 86.81 235 VAL A CA 1
ATOM 1919 C C . VAL A 1 235 ? 20.406 69.639 -45.400 1.00 86.81 235 VAL A C 1
ATOM 1921 O O . VAL A 1 235 ? 20.392 69.867 -44.189 1.00 86.81 235 VAL A O 1
ATOM 1924 N N . ARG A 1 236 ? 20.810 68.458 -45.882 1.00 86.81 236 ARG A N 1
ATOM 1925 C CA . ARG A 1 236 ? 21.322 67.380 -45.029 1.00 86.81 236 ARG A CA 1
ATOM 1926 C C . ARG A 1 236 ? 22.845 67.406 -44.962 1.00 86.81 236 ARG A C 1
ATOM 1928 O O . ARG A 1 236 ? 23.521 67.047 -45.931 1.00 86.81 236 ARG A O 1
ATOM 1935 N N . ASN A 1 237 ? 23.374 67.647 -43.768 1.00 84.44 237 ASN A N 1
ATOM 1936 C CA . ASN A 1 237 ? 24.808 67.631 -43.516 1.00 84.44 237 ASN A CA 1
ATOM 1937 C C . ASN A 1 237 ? 25.309 66.187 -43.459 1.00 84.44 237 ASN A C 1
ATOM 1939 O O . ASN A 1 237 ? 25.101 65.436 -42.503 1.00 84.44 237 ASN A O 1
ATOM 1943 N N . SER A 1 238 ? 25.924 65.753 -44.558 1.00 78.81 238 SER A N 1
ATOM 1944 C CA . SER A 1 238 ? 26.355 64.364 -44.737 1.00 78.81 238 SER A CA 1
ATOM 1945 C C . SER A 1 238 ? 27.772 64.100 -44.218 1.00 78.81 238 SER A C 1
ATOM 1947 O O . SER A 1 238 ? 28.125 62.938 -44.018 1.00 78.81 238 SER A O 1
ATOM 1949 N N . ARG A 1 239 ? 28.576 65.149 -43.983 1.00 73.25 239 ARG A N 1
ATOM 1950 C CA . ARG A 1 239 ? 29.982 65.068 -43.551 1.00 73.25 239 ARG A CA 1
ATOM 1951 C C . ARG A 1 239 ? 30.329 66.196 -42.573 1.00 73.25 239 ARG A C 1
ATOM 1953 O O . ARG A 1 239 ? 29.659 67.221 -42.577 1.00 73.25 239 ARG A O 1
ATOM 1960 N N . GLY A 1 240 ? 31.359 65.991 -41.752 1.00 78.75 240 GLY A N 1
ATOM 1961 C CA . GLY A 1 240 ? 31.819 66.949 -40.737 1.00 78.75 240 GLY A CA 1
ATOM 1962 C C . GLY A 1 240 ? 31.322 66.654 -39.309 1.00 78.75 240 GLY A C 1
ATOM 1963 O O . GLY A 1 240 ? 30.642 65.649 -39.092 1.00 78.75 240 GLY A O 1
ATOM 1964 N N . PRO A 1 241 ? 31.651 67.513 -38.323 1.00 76.25 241 PRO A N 1
ATOM 1965 C CA . PRO A 1 241 ? 31.269 67.334 -36.913 1.00 76.25 241 PRO A CA 1
ATOM 1966 C C . PRO A 1 241 ? 29.746 67.328 -36.701 1.00 76.25 241 PRO A C 1
ATOM 1968 O O . PRO A 1 241 ? 29.247 66.639 -35.817 1.00 76.25 241 PRO A O 1
ATOM 1971 N N . ASN A 1 242 ? 29.002 67.994 -37.588 1.00 78.06 242 ASN A N 1
ATOM 1972 C CA . ASN A 1 242 ? 27.539 68.003 -37.616 1.00 78.06 242 ASN A CA 1
ATOM 1973 C C . ASN A 1 242 ? 26.965 66.972 -38.609 1.00 78.06 242 ASN A C 1
ATOM 1975 O O . ASN A 1 242 ? 25.903 67.170 -39.193 1.00 78.06 242 ASN A O 1
ATOM 1979 N N . ALA A 1 243 ? 27.659 65.857 -38.856 1.00 76.19 243 ALA A N 1
ATOM 1980 C CA . ALA A 1 243 ? 27.154 64.827 -39.756 1.00 76.19 243 ALA A CA 1
ATOM 1981 C C . ALA A 1 243 ? 25.854 64.194 -39.226 1.00 76.19 243 ALA A C 1
ATOM 1983 O O . ALA A 1 243 ? 25.719 63.874 -38.046 1.00 76.19 243 ALA A O 1
ATOM 1984 N N . ARG A 1 244 ? 24.926 63.901 -40.144 1.00 79.81 244 ARG A N 1
ATOM 1985 C CA . ARG A 1 244 ? 23.596 63.305 -39.893 1.00 79.81 244 ARG A CA 1
ATOM 1986 C C . ARG A 1 244 ? 22.572 64.259 -39.259 1.00 79.81 244 ARG A C 1
ATOM 1988 O O . ARG A 1 244 ? 21.501 63.785 -38.864 1.00 79.81 244 ARG A O 1
ATOM 1995 N N . THR A 1 245 ? 22.853 65.559 -39.224 1.00 87.25 245 THR A N 1
ATOM 1996 C CA . THR A 1 245 ? 21.872 66.604 -38.903 1.00 87.25 245 THR A CA 1
ATOM 1997 C C . THR A 1 245 ? 21.348 67.284 -40.171 1.00 87.25 245 THR A C 1
ATOM 1999 O O . THR A 1 245 ? 21.859 67.069 -41.275 1.00 87.25 245 THR A O 1
ATOM 2002 N N . TYR A 1 246 ? 20.271 68.045 -40.009 1.00 89.75 246 TYR A N 1
ATOM 2003 C CA . TYR A 1 246 ? 19.689 68.907 -41.030 1.00 89.75 246 TYR A CA 1
ATOM 2004 C C . TYR A 1 246 ? 19.859 70.359 -40.599 1.00 89.75 246 TYR A C 1
ATOM 2006 O O . TYR A 1 246 ? 19.851 70.646 -39.401 1.00 89.75 246 TYR A O 1
ATOM 2014 N N . GLU A 1 247 ? 19.996 71.239 -41.579 1.00 85.75 247 GLU A N 1
ATOM 2015 C CA . GLU A 1 247 ? 20.009 72.690 -41.421 1.00 85.75 247 GLU A CA 1
ATOM 2016 C C . GLU A 1 247 ? 19.021 73.309 -42.410 1.00 85.75 247 GLU A C 1
ATOM 2018 O O . GLU A 1 247 ? 18.739 72.732 -43.460 1.00 85.75 247 GLU A O 1
ATOM 2023 N N . LEU A 1 248 ? 18.468 74.471 -42.085 1.00 87.44 248 LEU A N 1
ATOM 2024 C CA . LEU A 1 248 ? 17.542 75.156 -42.981 1.00 87.44 248 LEU A CA 1
ATOM 2025 C C . LEU A 1 248 ? 18.261 75.651 -44.243 1.00 87.44 248 LEU A C 1
ATOM 2027 O O . LEU A 1 248 ? 19.391 76.138 -44.149 1.00 87.44 248 LEU A O 1
ATOM 2031 N N . LYS A 1 249 ? 17.610 75.558 -45.411 1.00 86.44 249 LYS A N 1
ATOM 2032 C CA . LYS A 1 249 ? 18.155 76.124 -46.654 1.00 86.44 249 LYS A CA 1
ATOM 2033 C C . LYS A 1 249 ? 18.404 77.635 -46.491 1.00 86.44 249 LYS A C 1
ATOM 2035 O O . LYS A 1 249 ? 17.630 78.296 -45.793 1.00 86.44 249 LYS A O 1
ATOM 2040 N N . PRO A 1 250 ? 19.428 78.201 -47.158 1.00 75.81 250 PRO A N 1
ATOM 2041 C CA . PRO A 1 250 ? 19.770 79.623 -47.043 1.00 75.81 250 PRO A CA 1
ATOM 2042 C C . PRO A 1 250 ? 18.604 80.570 -47.356 1.00 75.81 250 PRO A C 1
ATOM 2044 O O . PRO A 1 250 ? 18.468 81.600 -46.709 1.00 75.81 250 PRO A O 1
ATOM 2047 N N . GLU A 1 251 ? 17.727 80.181 -48.283 1.00 76.06 251 GLU A N 1
ATOM 2048 C CA . GLU A 1 251 ? 16.540 80.940 -48.709 1.00 76.06 251 GLU A CA 1
ATOM 2049 C C . GLU A 1 251 ? 15.510 81.153 -47.590 1.00 76.06 251 GLU A C 1
ATOM 2051 O O . GLU A 1 251 ? 14.775 82.133 -47.597 1.00 76.06 251 GLU A O 1
ATOM 2056 N N . TYR A 1 252 ? 15.480 80.264 -46.596 1.00 73.25 252 TYR A N 1
ATOM 2057 C CA . TYR A 1 252 ? 14.553 80.336 -45.464 1.00 73.25 252 TYR A CA 1
ATOM 2058 C C . TYR A 1 252 ? 15.241 80.830 -44.181 1.00 73.25 252 TYR A C 1
ATOM 2060 O O . TYR A 1 252 ? 14.614 80.951 -43.126 1.00 73.25 252 TYR A O 1
ATOM 2068 N N . ARG A 1 253 ? 16.542 81.134 -44.254 1.00 71.94 253 ARG A N 1
ATOM 2069 C CA . ARG A 1 253 ? 17.393 81.471 -43.115 1.00 71.94 253 ARG A CA 1
ATOM 2070 C C . ARG A 1 253 ? 17.407 82.991 -42.904 1.00 71.94 253 ARG A C 1
ATOM 2072 O O . ARG A 1 253 ? 18.245 83.698 -43.449 1.00 71.94 253 ARG A O 1
ATOM 2079 N N . HIS A 1 254 ? 16.482 83.504 -42.095 1.00 58.59 254 HIS A N 1
ATOM 2080 C CA . HIS A 1 254 ? 16.383 84.938 -41.796 1.00 58.59 254 HIS A CA 1
ATOM 2081 C C . HIS A 1 254 ? 17.410 85.368 -40.731 1.00 58.59 254 HIS A C 1
ATOM 2083 O O . HIS A 1 254 ? 17.068 85.549 -39.566 1.00 58.59 254 HIS A O 1
ATOM 2089 N N . TYR A 1 255 ? 18.669 85.559 -41.137 1.00 53.75 255 TYR A N 1
ATOM 2090 C CA . TYR A 1 255 ? 19.622 86.389 -40.392 1.00 53.75 255 TYR A CA 1
ATOM 2091 C C . TYR A 1 255 ? 19.907 87.660 -41.196 1.00 53.75 255 TYR A C 1
ATOM 2093 O O . TYR A 1 255 ? 20.281 87.592 -42.367 1.00 53.75 255 TYR A O 1
ATOM 2101 N N . LYS A 1 256 ? 19.746 88.829 -40.560 1.00 43.25 256 LYS A N 1
ATOM 2102 C CA . LYS A 1 256 ? 20.351 90.078 -41.039 1.00 43.25 256 LYS A CA 1
ATOM 2103 C C . LYS A 1 256 ? 21.859 89.832 -41.187 1.00 43.25 256 LYS A C 1
ATOM 2105 O O . LYS A 1 256 ? 22.482 89.354 -40.242 1.00 43.25 256 LYS A O 1
ATOM 2110 N N . LYS A 1 257 ? 22.418 90.117 -42.367 1.00 32.44 257 LYS A N 1
ATOM 2111 C CA . LYS A 1 257 ? 23.864 90.057 -42.619 1.00 32.44 257 LYS A CA 1
ATOM 2112 C C . LYS A 1 257 ? 24.590 91.017 -41.674 1.00 32.44 257 LYS A C 1
ATOM 2114 O O . LYS A 1 257 ? 24.243 92.194 -41.626 1.00 32.44 257 LYS A O 1
ATOM 2119 N N . THR A 1 258 ? 25.606 90.517 -40.987 1.00 30.72 258 THR A N 1
ATOM 2120 C CA . THR A 1 258 ? 26.742 91.316 -40.521 1.00 30.72 258 THR A CA 1
ATOM 2121 C C . THR A 1 258 ? 27.995 90.614 -41.021 1.00 30.72 258 THR A C 1
ATOM 2123 O O . THR A 1 258 ? 28.170 89.418 -40.774 1.00 30.72 258 THR A O 1
ATOM 2126 N N . ASP A 1 259 ? 28.775 91.347 -41.805 1.00 31.77 259 ASP A N 1
ATOM 2127 C CA . ASP A 1 259 ? 29.957 90.901 -42.534 1.00 31.77 259 ASP A CA 1
ATOM 2128 C C . ASP A 1 259 ? 31.118 90.562 -41.583 1.00 31.77 259 ASP A C 1
ATOM 2130 O O . ASP A 1 259 ? 31.264 91.213 -40.554 1.00 31.77 259 ASP A O 1
ATOM 2134 N N . ASP A 1 260 ? 31.925 89.540 -41.903 1.00 30.77 260 ASP A N 1
ATOM 2135 C CA . ASP A 1 260 ? 33.364 89.737 -42.136 1.00 30.77 260 ASP A CA 1
ATOM 2136 C C . ASP A 1 260 ? 34.143 88.459 -42.493 1.00 30.77 260 ASP A C 1
ATOM 2138 O O . ASP A 1 260 ? 33.748 87.317 -42.261 1.00 30.77 260 ASP A O 1
ATOM 2142 N N . THR A 1 261 ? 35.268 88.724 -43.145 1.00 28.41 261 THR A N 1
ATOM 2143 C CA . THR A 1 261 ? 36.073 87.881 -44.031 1.00 28.41 261 THR A CA 1
ATOM 2144 C C . THR A 1 261 ? 37.203 87.164 -43.277 1.00 28.41 261 THR A C 1
ATOM 2146 O O . THR A 1 261 ? 37.847 87.787 -42.441 1.00 28.41 261 THR A O 1
ATOM 2149 N N . SER A 1 262 ? 37.529 85.903 -43.612 1.00 25.75 262 SER A N 1
ATOM 2150 C CA . SER A 1 262 ? 38.908 85.432 -43.917 1.00 25.75 262 SER A CA 1
ATOM 2151 C C . SER A 1 262 ? 39.099 83.901 -43.863 1.00 25.75 262 SER A C 1
ATOM 2153 O O . SER A 1 262 ? 38.797 83.231 -42.886 1.00 25.75 262 SER A O 1
ATOM 2155 N N . ALA A 1 263 ? 39.660 83.402 -44.972 1.00 25.73 263 ALA A N 1
ATOM 2156 C CA . ALA A 1 263 ? 40.649 82.327 -45.125 1.00 25.73 263 ALA A CA 1
ATOM 2157 C C . ALA A 1 263 ? 40.428 80.919 -44.518 1.00 25.73 263 ALA A C 1
ATOM 2159 O O . ALA A 1 263 ? 40.423 80.720 -43.310 1.00 25.73 263 ALA A O 1
ATOM 2160 N N . GLY A 1 264 ? 40.527 79.901 -45.391 1.00 25.97 264 GLY A N 1
ATOM 2161 C CA . GLY A 1 264 ? 41.399 78.756 -45.083 1.00 25.97 264 GLY A CA 1
ATOM 2162 C C . GLY A 1 264 ? 40.875 77.333 -45.307 1.00 25.97 264 GLY A C 1
ATOM 2163 O O . GLY A 1 264 ? 40.527 76.637 -44.365 1.00 25.97 264 GLY A O 1
ATOM 2164 N N . SER A 1 265 ? 41.063 76.837 -46.534 1.00 25.55 265 SER A N 1
ATOM 2165 C CA . SER A 1 265 ? 41.576 75.486 -46.847 1.00 25.55 265 SER A CA 1
ATOM 2166 C C . SER A 1 265 ? 40.683 74.220 -46.786 1.00 25.55 265 SER A C 1
ATOM 2168 O O . SER A 1 265 ? 40.268 73.723 -45.747 1.00 25.55 265 SER A O 1
ATOM 2170 N N . SER A 1 266 ? 40.645 73.577 -47.959 1.00 24.89 266 SER A N 1
ATOM 2171 C CA . SER A 1 266 ? 41.003 72.169 -48.220 1.00 24.89 266 SER A CA 1
ATOM 2172 C C . SER A 1 266 ? 39.982 71.020 -48.079 1.00 24.89 266 SER A C 1
ATOM 2174 O O . SER A 1 266 ? 39.629 70.531 -47.015 1.00 24.89 266 SER A O 1
ATOM 2176 N N . SER A 1 267 ? 39.707 70.469 -49.268 1.00 25.58 267 SER A N 1
ATOM 2177 C CA . SER A 1 267 ? 39.670 69.046 -49.637 1.00 25.58 267 SER A CA 1
ATOM 2178 C C . SER A 1 267 ? 38.501 68.152 -49.197 1.00 25.58 267 SER A C 1
ATOM 2180 O O . SER A 1 267 ? 38.400 67.665 -48.079 1.00 25.58 267 SER A O 1
ATOM 2182 N N . THR A 1 268 ? 37.695 67.840 -50.214 1.00 23.81 268 THR A N 1
ATOM 2183 C CA . THR A 1 268 ? 37.421 66.488 -50.720 1.00 23.81 268 THR A CA 1
ATOM 2184 C C . THR A 1 268 ? 36.935 65.434 -49.731 1.00 23.81 268 THR A C 1
ATOM 2186 O O . THR A 1 268 ? 37.659 64.888 -48.906 1.00 23.81 268 THR A O 1
ATOM 2189 N N . THR A 1 269 ? 35.717 64.957 -49.979 1.00 22.77 269 THR A N 1
ATOM 2190 C CA . THR A 1 269 ? 35.397 63.564 -49.679 1.00 22.77 269 THR A CA 1
ATOM 2191 C C . THR A 1 269 ? 34.606 62.969 -50.844 1.00 22.77 269 THR A C 1
ATOM 2193 O O . THR A 1 269 ? 33.575 63.479 -51.280 1.00 22.77 269 THR A O 1
ATOM 2196 N N . SER A 1 270 ? 35.101 61.859 -51.364 1.00 27.16 270 SER A N 1
ATOM 2197 C CA . SER A 1 270 ? 34.372 60.874 -52.156 1.00 27.16 270 SER A CA 1
ATOM 2198 C C . SER A 1 270 ? 33.739 59.854 -51.211 1.00 27.16 270 SER A C 1
ATOM 2200 O O . SER A 1 270 ? 34.289 59.552 -50.156 1.00 27.16 270 SER A O 1
ATOM 2202 N N . GLY A 1 271 ? 32.588 59.292 -51.570 1.00 22.75 271 GLY A N 1
ATOM 2203 C CA . GLY A 1 271 ? 32.061 58.134 -50.851 1.00 22.75 271 GLY A CA 1
ATOM 2204 C C . GLY A 1 271 ? 30.607 57.849 -51.175 1.00 22.75 271 GLY A C 1
ATOM 2205 O O . GLY A 1 271 ? 29.713 58.444 -50.577 1.00 22.75 271 GLY A O 1
ATOM 2206 N N . GLY A 1 272 ? 30.383 56.915 -52.098 1.00 26.16 272 GLY A N 1
ATOM 2207 C CA . GLY A 1 272 ? 29.139 56.158 -52.135 1.00 26.16 272 GLY A CA 1
ATOM 2208 C C . GLY A 1 272 ? 29.103 55.121 -51.011 1.00 26.16 272 GLY A C 1
ATOM 2209 O O . GLY A 1 272 ? 30.151 54.730 -50.510 1.00 26.16 272 GLY A O 1
ATOM 2210 N N . ALA A 1 273 ? 27.905 54.651 -50.648 1.00 26.33 273 ALA A N 1
ATOM 2211 C CA . ALA A 1 273 ? 27.648 53.242 -50.321 1.00 26.33 273 ALA A CA 1
ATOM 2212 C C . ALA A 1 273 ? 26.189 52.976 -49.895 1.00 26.33 273 ALA A C 1
ATOM 2214 O O . ALA A 1 273 ? 25.683 53.537 -48.931 1.00 26.33 273 ALA A O 1
ATOM 2215 N N . LYS A 1 274 ? 25.594 52.013 -50.612 1.00 26.58 274 LYS A N 1
ATOM 2216 C CA . LYS A 1 274 ? 24.841 50.824 -50.159 1.00 26.58 274 LYS A CA 1
ATOM 2217 C C . LYS A 1 274 ? 23.712 50.928 -49.110 1.00 26.58 274 LYS A C 1
ATOM 2219 O O . LYS A 1 274 ? 23.911 51.247 -47.948 1.00 26.58 274 LYS A O 1
ATOM 2224 N N . LYS A 1 275 ? 22.575 50.369 -49.561 1.00 28.00 275 LYS A N 1
ATOM 2225 C CA . LYS A 1 275 ? 21.699 49.337 -48.954 1.00 28.00 275 LYS A CA 1
ATOM 2226 C C . LYS A 1 275 ? 21.375 49.414 -47.457 1.00 28.00 275 LYS A C 1
ATOM 2228 O O . LYS A 1 275 ? 22.220 49.244 -46.588 1.00 28.00 275 LYS A O 1
ATOM 2233 N N . THR A 1 276 ? 20.070 49.390 -47.193 1.00 22.53 276 THR A N 1
ATOM 2234 C CA . THR A 1 276 ? 19.477 48.900 -45.946 1.00 22.53 276 THR A CA 1
ATOM 2235 C C . THR A 1 276 ? 18.786 47.557 -46.198 1.00 22.53 276 THR A C 1
ATOM 2237 O O . THR A 1 276 ? 18.054 47.403 -47.172 1.00 22.53 276 THR A O 1
ATOM 2240 N N . VAL A 1 277 ? 18.990 46.608 -45.286 1.00 27.56 277 VAL A N 1
ATOM 2241 C CA . VAL A 1 277 ? 18.092 45.476 -45.013 1.00 27.56 277 VAL A CA 1
ATOM 2242 C C . VAL A 1 277 ? 17.563 45.670 -43.594 1.00 27.56 277 VAL A C 1
ATOM 2244 O O . VAL A 1 277 ? 18.331 46.038 -42.705 1.00 27.56 277 VAL A O 1
ATOM 2247 N N . LYS A 1 278 ? 16.287 45.351 -43.356 1.00 25.77 278 LYS A N 1
ATOM 2248 C CA . LYS A 1 278 ? 15.854 44.809 -42.063 1.00 25.77 278 LYS A CA 1
ATOM 2249 C C . LYS A 1 278 ? 14.953 43.584 -42.241 1.00 25.77 278 LYS A C 1
ATOM 2251 O O . LYS A 1 278 ? 13.881 43.637 -42.827 1.00 25.77 278 LYS A O 1
ATOM 2256 N N . THR A 1 279 ? 15.491 42.509 -41.690 1.00 24.42 279 THR A N 1
ATOM 2257 C CA . THR A 1 279 ? 14.977 41.285 -41.071 1.00 24.42 279 THR A CA 1
ATOM 2258 C C . THR A 1 279 ? 13.539 41.296 -40.528 1.00 24.42 279 THR A C 1
ATOM 2260 O O . THR A 1 279 ? 13.101 42.253 -39.896 1.00 24.42 279 THR A O 1
ATOM 2263 N N . THR A 1 280 ? 12.869 40.142 -40.633 1.00 25.56 280 THR A N 1
ATOM 2264 C CA . THR A 1 280 ? 11.848 39.658 -39.683 1.00 25.56 280 THR A CA 1
ATOM 2265 C C . THR A 1 280 ? 12.206 38.225 -39.271 1.00 25.56 280 THR A C 1
ATOM 2267 O O . THR A 1 280 ? 12.647 37.433 -40.104 1.00 25.56 280 THR A O 1
ATOM 2270 N N . THR A 1 281 ? 12.035 37.908 -37.989 1.00 25.86 281 THR A N 1
ATOM 2271 C CA . THR A 1 281 ? 12.381 36.631 -37.346 1.00 25.86 281 THR A CA 1
ATOM 2272 C C . THR A 1 281 ? 11.117 35.810 -37.068 1.00 25.86 281 THR A C 1
ATOM 2274 O O . THR A 1 281 ? 10.073 36.370 -36.743 1.00 25.86 281 THR A O 1
ATOM 2277 N N . VAL A 1 282 ? 11.229 34.481 -37.157 1.00 27.58 282 VAL A N 1
ATOM 2278 C CA . VAL A 1 282 ? 10.213 33.472 -36.802 1.00 27.58 282 VAL A CA 1
ATOM 2279 C C . VAL A 1 282 ? 10.881 32.383 -35.968 1.00 27.58 282 VAL A C 1
ATOM 2281 O O . VAL A 1 282 ? 11.949 31.921 -36.359 1.00 27.58 282 VAL A O 1
ATOM 2284 N N . THR A 1 283 ? 10.186 31.881 -34.946 1.00 25.50 283 THR A N 1
ATOM 2285 C CA . THR A 1 283 ? 10.247 30.491 -34.430 1.00 25.50 283 THR A CA 1
ATOM 2286 C C . THR A 1 283 ? 9.065 30.315 -33.453 1.00 25.50 283 THR A C 1
ATOM 2288 O O . THR A 1 283 ? 8.662 31.288 -32.833 1.00 25.50 283 THR A O 1
ATOM 2291 N N . THR A 1 284 ? 8.381 29.181 -33.251 1.00 25.84 284 THR A N 1
ATOM 2292 C CA . THR A 1 284 ? 8.530 27.762 -33.644 1.00 25.84 284 THR A CA 1
ATOM 2293 C C . THR A 1 284 ? 7.221 27.012 -33.327 1.00 25.84 284 THR A C 1
ATOM 2295 O O . THR A 1 284 ? 6.444 27.458 -32.488 1.00 25.84 284 THR A O 1
ATOM 2298 N N . LYS A 1 285 ? 7.010 25.846 -33.959 1.00 29.73 285 LYS A N 1
ATOM 2299 C CA . LYS A 1 285 ? 5.935 24.870 -33.681 1.00 29.73 285 LYS A CA 1
ATOM 2300 C C . LYS A 1 285 ? 6.423 23.725 -32.775 1.00 29.73 285 LYS A C 1
ATOM 2302 O O . LYS A 1 285 ? 7.581 23.331 -32.883 1.00 29.73 285 LYS A O 1
ATOM 2307 N N . THR A 1 286 ? 5.490 23.085 -32.066 1.00 23.73 286 THR A N 1
ATOM 2308 C CA . THR A 1 286 ? 5.535 21.660 -31.675 1.00 23.73 286 THR A CA 1
ATOM 2309 C C . THR A 1 286 ? 4.156 21.020 -31.879 1.00 23.73 286 THR A C 1
ATOM 2311 O O . THR A 1 286 ? 3.125 21.660 -31.702 1.00 23.73 286 THR A O 1
ATOM 2314 N N . THR A 1 287 ? 4.166 19.762 -32.314 1.00 29.73 287 THR A N 1
ATOM 2315 C CA . THR A 1 287 ? 3.043 18.905 -32.738 1.00 29.73 287 THR A CA 1
ATOM 2316 C C . THR A 1 287 ? 2.531 17.982 -31.631 1.00 29.73 287 THR A C 1
ATOM 2318 O O . THR A 1 287 ? 3.354 17.403 -30.929 1.00 29.73 287 THR A O 1
ATOM 2321 N N . THR A 1 288 ? 1.225 17.685 -31.621 1.00 24.52 288 THR A N 1
ATOM 2322 C CA . THR A 1 288 ? 0.664 16.365 -31.256 1.00 24.52 288 THR A CA 1
ATOM 2323 C C . THR A 1 288 ? -0.656 16.093 -31.994 1.00 24.52 288 THR A C 1
ATOM 2325 O O . THR A 1 288 ? -1.471 16.980 -32.225 1.00 24.52 288 THR A O 1
ATOM 2328 N N . THR A 1 289 ? -0.821 14.833 -32.390 1.00 27.06 289 THR A N 1
ATOM 2329 C CA . THR A 1 289 ? -1.934 14.190 -33.111 1.00 27.06 289 THR A CA 1
ATOM 2330 C C . THR A 1 289 ? -3.002 13.618 -32.168 1.00 27.06 289 THR A C 1
ATOM 2332 O O . THR A 1 289 ? -2.608 13.015 -31.173 1.00 27.06 289 THR A O 1
ATOM 2335 N N . ALA A 1 290 ? -4.297 13.664 -32.536 1.00 24.81 290 ALA A N 1
ATOM 2336 C CA . ALA A 1 290 ? -5.288 12.583 -32.314 1.00 24.81 290 ALA A CA 1
ATOM 2337 C C . ALA A 1 290 ? -6.682 12.869 -32.948 1.00 24.81 290 ALA A C 1
ATOM 2339 O O . ALA A 1 290 ? -7.332 13.849 -32.611 1.00 24.81 290 ALA A O 1
ATOM 2340 N N . SER A 1 291 ? -7.117 11.951 -33.827 1.00 24.62 291 SER A N 1
ATOM 2341 C CA . SER A 1 291 ? -8.470 11.371 -34.039 1.00 24.62 291 SER A CA 1
ATOM 2342 C C . SER A 1 291 ? -9.778 12.201 -34.001 1.00 24.62 291 SER A C 1
AT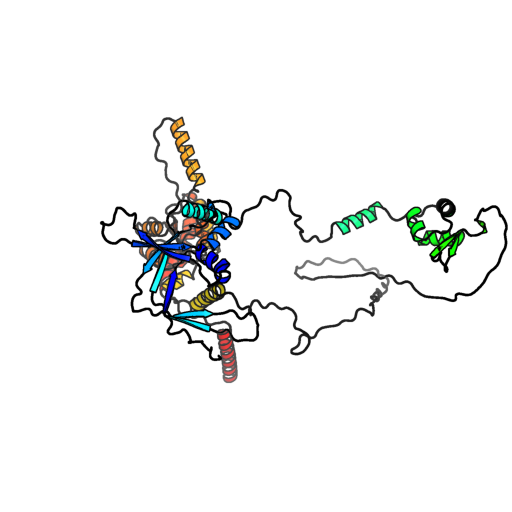OM 2344 O O . SER A 1 291 ? -10.158 12.717 -32.957 1.00 24.62 291 SER A O 1
ATOM 2346 N N . SER A 1 292 ? -10.593 12.093 -35.065 1.00 25.92 292 SER A N 1
ATOM 2347 C CA . SER A 1 292 ? -12.050 11.757 -35.053 1.00 25.92 292 SER A CA 1
ATOM 2348 C C . SER A 1 292 ? -12.584 11.688 -36.505 1.00 25.92 292 SER A C 1
ATOM 2350 O O . SER A 1 292 ? -12.248 12.530 -37.325 1.00 25.92 292 SER A O 1
ATOM 2352 N N . LYS A 1 293 ? -13.084 10.532 -36.971 1.00 24.52 293 LYS A N 1
ATOM 2353 C CA . LYS A 1 293 ? -14.501 10.105 -37.097 1.00 24.52 293 LYS A CA 1
ATOM 2354 C C . LYS A 1 293 ? -15.440 11.057 -37.876 1.00 24.52 293 LYS A C 1
ATOM 2356 O O . LYS A 1 293 ? -15.949 12.011 -37.317 1.00 24.52 293 LYS A O 1
ATOM 2361 N N . GLY A 1 294 ? -15.682 10.674 -39.139 1.00 24.56 294 GLY A N 1
ATOM 2362 C CA . GLY A 1 294 ? -16.944 10.615 -39.907 1.00 24.56 294 GLY A CA 1
ATOM 2363 C C . GLY A 1 294 ? -18.035 11.692 -39.795 1.00 24.56 294 GLY A C 1
ATOM 2364 O O . GLY A 1 294 ? -18.564 11.935 -38.719 1.00 24.56 294 GLY A O 1
ATOM 2365 N N . SER A 1 295 ? -18.507 12.180 -40.952 1.00 24.58 295 SER A N 1
ATOM 2366 C CA . SER A 1 295 ? -19.947 12.276 -41.283 1.00 24.58 295 SER A CA 1
ATOM 2367 C C . SER A 1 295 ? -20.205 12.746 -42.733 1.00 24.58 295 SER A C 1
ATOM 2369 O O . SER A 1 295 ? -19.791 13.817 -43.153 1.00 24.58 295 SER A O 1
ATOM 2371 N N . THR A 1 296 ? -20.879 11.860 -43.475 1.00 26.11 296 THR A N 1
ATOM 2372 C CA . THR A 1 296 ? -22.005 12.049 -44.420 1.00 26.11 296 THR A CA 1
ATOM 2373 C C . THR A 1 296 ? -22.034 13.149 -45.497 1.00 26.11 296 THR A C 1
ATOM 2375 O O . THR A 1 296 ? -21.977 14.346 -45.237 1.00 26.11 296 THR A O 1
ATOM 2378 N N . LEU A 1 297 ? -22.329 12.665 -46.711 1.00 33.69 297 LEU A N 1
ATOM 2379 C CA . LEU A 1 297 ? -22.745 13.353 -47.935 1.00 33.69 297 LEU A CA 1
ATOM 2380 C C . LEU A 1 297 ? -23.906 14.354 -47.764 1.00 33.69 297 LEU A C 1
ATOM 2382 O O . LEU A 1 297 ? -24.879 14.048 -47.076 1.00 33.69 297 LEU A O 1
ATOM 2386 N N . LYS A 1 298 ? -23.913 15.421 -48.587 1.00 29.42 298 LYS A N 1
ATOM 2387 C CA . LYS A 1 298 ? -25.128 15.878 -49.299 1.00 29.42 298 LYS A CA 1
ATOM 2388 C C . LYS A 1 298 ? -24.841 16.700 -50.576 1.00 29.42 298 LYS A C 1
ATOM 2390 O O . LYS A 1 298 ? -23.949 17.536 -50.631 1.00 29.42 298 LYS A O 1
ATOM 2395 N N . LYS A 1 299 ? -25.657 16.371 -51.584 1.00 29.09 299 LYS A N 1
ATOM 2396 C CA . LYS A 1 299 ? -25.836 16.814 -52.983 1.00 29.09 299 LYS A CA 1
ATOM 2397 C C . LYS A 1 299 ? -25.591 18.299 -53.349 1.00 29.09 299 LYS A C 1
ATOM 2399 O O . LYS A 1 299 ? -26.222 19.192 -52.805 1.00 29.09 299 LYS A O 1
ATOM 2404 N N . GLY A 1 300 ? -24.800 18.492 -54.413 1.00 32.97 300 GLY A N 1
ATOM 2405 C CA . GLY A 1 300 ? -25.215 19.023 -55.728 1.00 32.97 300 GLY A CA 1
ATOM 2406 C C . GLY A 1 300 ? -25.847 20.422 -55.860 1.00 32.97 300 GLY A C 1
ATOM 2407 O O . GLY A 1 300 ? -27.057 20.564 -55.716 1.00 32.97 300 GLY A O 1
ATOM 2408 N N . LYS A 1 301 ? -25.063 21.395 -56.353 1.00 32.12 301 LYS A N 1
ATOM 2409 C CA . LYS A 1 301 ? -25.523 22.511 -57.208 1.00 32.12 301 LYS A CA 1
ATOM 2410 C C . LYS A 1 301 ? -24.532 22.719 -58.367 1.00 32.12 301 LYS A C 1
ATOM 2412 O O . LYS A 1 301 ? -23.325 22.572 -58.186 1.00 32.12 301 LYS A O 1
ATOM 2417 N N . LYS A 1 302 ? -25.081 22.984 -59.559 1.00 35.38 302 LYS A N 1
ATOM 2418 C CA . LYS A 1 302 ? -24.411 23.096 -60.869 1.00 35.38 302 LYS A CA 1
ATOM 2419 C C . LYS A 1 302 ? -23.216 24.065 -60.833 1.00 35.38 302 LYS A C 1
ATOM 2421 O O . LYS A 1 302 ? -23.350 25.193 -60.368 1.00 35.38 302 LYS A O 1
ATOM 2426 N N . LYS A 1 303 ? -22.062 23.610 -61.339 1.00 32.56 303 LYS A N 1
ATOM 2427 C CA . LYS A 1 303 ? -20.829 24.396 -61.490 1.00 32.56 303 LYS A CA 1
ATOM 2428 C C . LYS A 1 303 ? -20.940 25.310 -62.711 1.00 32.56 303 LYS A C 1
ATOM 2430 O O . LYS A 1 303 ? -21.004 24.818 -63.832 1.00 32.56 303 LYS A O 1
ATOM 2435 N N . ILE A 1 304 ? -20.897 26.617 -62.486 1.00 37.06 304 ILE A N 1
ATOM 2436 C CA . ILE A 1 304 ? -20.395 27.576 -63.475 1.00 37.06 304 ILE A CA 1
ATOM 2437 C C . ILE A 1 304 ? -18.865 27.501 -63.381 1.00 37.06 304 ILE A C 1
ATOM 2439 O O . ILE A 1 304 ? -18.321 27.429 -62.275 1.00 37.06 304 ILE A O 1
ATOM 2443 N N . ALA A 1 305 ? -18.176 27.417 -64.519 1.00 41.03 305 ALA A N 1
ATOM 2444 C CA . ALA A 1 305 ? -16.725 27.278 -64.562 1.00 41.03 305 ALA A CA 1
ATOM 2445 C C . ALA A 1 305 ? -16.047 28.477 -63.876 1.00 41.03 305 ALA A C 1
ATOM 2447 O O . ALA A 1 305 ? -16.221 29.622 -64.285 1.00 41.03 305 ALA A O 1
ATOM 2448 N N . ALA A 1 306 ? -15.278 28.210 -62.818 1.00 47.75 306 ALA A N 1
ATOM 2449 C CA . ALA A 1 306 ? -14.400 29.204 -62.219 1.00 47.75 306 ALA A CA 1
ATOM 2450 C C . ALA A 1 306 ? -13.212 29.447 -63.162 1.00 47.75 306 ALA A C 1
ATOM 2452 O O . ALA A 1 306 ? -12.563 28.493 -63.595 1.00 47.75 306 ALA A O 1
ATOM 2453 N N . ALA A 1 307 ? -12.934 30.718 -63.458 1.00 57.09 307 ALA A N 1
ATOM 2454 C CA . ALA A 1 307 ? -11.733 31.152 -64.168 1.00 57.09 307 ALA A CA 1
ATOM 2455 C C . ALA A 1 307 ? -10.466 30.567 -63.508 1.00 57.09 307 ALA A C 1
ATOM 2457 O O . ALA A 1 307 ? -10.458 30.375 -62.285 1.00 57.09 307 ALA A O 1
ATOM 2458 N N . PRO A 1 308 ? -9.395 30.278 -64.272 1.00 47.59 308 PRO A N 1
ATOM 2459 C CA . PRO A 1 308 ? -8.220 29.609 -63.736 1.00 47.59 308 PRO A CA 1
ATOM 2460 C C . PRO A 1 308 ? -7.583 30.492 -62.660 1.00 47.59 308 PRO A C 1
ATOM 2462 O O . PRO A 1 308 ? -6.973 31.522 -62.949 1.00 47.59 308 PRO A O 1
ATOM 2465 N N . LEU A 1 309 ? -7.735 30.095 -61.394 1.00 51.53 309 LEU A N 1
ATOM 2466 C CA . LEU A 1 309 ? -6.977 30.668 -60.291 1.00 51.53 309 LEU A CA 1
ATOM 2467 C C . LEU A 1 309 ? -5.501 30.414 -60.592 1.00 51.53 309 LEU A C 1
ATOM 2469 O O . LEU A 1 309 ? -5.033 29.277 -60.515 1.00 51.53 309 LEU A O 1
ATOM 2473 N N . LYS A 1 310 ? -4.791 31.488 -60.962 1.00 53.69 310 LYS A N 1
ATOM 2474 C CA . LYS A 1 310 ? -3.329 31.544 -61.060 1.00 53.69 310 LYS A CA 1
ATOM 2475 C C . LYS A 1 310 ? -2.734 30.728 -59.917 1.00 53.69 310 LYS A C 1
ATOM 2477 O O . LYS A 1 310 ? -3.020 31.010 -58.750 1.00 53.69 310 LYS A O 1
ATOM 2482 N N . ALA A 1 311 ? -1.920 29.732 -60.272 1.00 57.16 311 ALA A N 1
ATOM 2483 C CA . ALA A 1 311 ? -1.141 28.951 -59.326 1.00 57.16 311 ALA A CA 1
ATOM 2484 C C . ALA A 1 311 ? -0.520 29.909 -58.307 1.00 57.16 311 ALA A C 1
ATOM 2486 O O . ALA A 1 311 ? 0.168 30.864 -58.676 1.00 57.16 311 ALA A O 1
ATOM 2487 N N . LYS A 1 312 ? -0.837 29.697 -57.028 1.00 52.12 312 LYS A N 1
ATOM 2488 C CA . LYS A 1 312 ? -0.283 30.478 -55.929 1.00 52.12 312 LYS A CA 1
ATOM 2489 C C . LYS A 1 312 ? 1.231 30.283 -55.979 1.00 52.12 312 LYS A C 1
ATOM 2491 O O . LYS A 1 312 ? 1.720 29.248 -55.544 1.00 52.12 312 LYS A O 1
ATOM 2496 N N . LEU A 1 313 ? 1.940 31.249 -56.567 1.00 53.53 313 LEU A N 1
ATOM 2497 C CA . LEU A 1 313 ? 3.397 31.303 -56.587 1.00 53.53 313 LEU A CA 1
ATOM 2498 C C . LEU A 1 313 ? 3.868 31.147 -55.143 1.00 53.53 313 LEU A C 1
ATOM 2500 O O . LEU A 1 313 ? 3.598 32.009 -54.302 1.00 53.53 313 LEU A O 1
ATOM 2504 N N . GLU A 1 314 ? 4.497 30.011 -54.838 1.00 59.62 314 GLU A N 1
ATOM 2505 C CA . GLU A 1 314 ? 5.097 29.777 -53.533 1.00 59.62 314 GLU A CA 1
ATOM 2506 C C . GLU A 1 314 ? 6.070 30.919 -53.256 1.00 59.62 314 GLU A C 1
ATOM 2508 O O . GLU A 1 314 ? 7.043 31.134 -53.983 1.00 59.62 314 GLU A O 1
ATOM 2513 N N . ALA A 1 315 ? 5.778 31.696 -52.214 1.00 59.59 315 ALA A N 1
ATOM 2514 C CA . ALA A 1 315 ? 6.659 32.759 -51.778 1.00 59.59 315 ALA A CA 1
ATOM 2515 C C . ALA A 1 315 ? 8.022 32.137 -51.442 1.00 59.59 315 ALA A C 1
ATOM 2517 O O . ALA A 1 315 ? 8.138 31.394 -50.463 1.00 59.59 315 ALA A O 1
ATOM 2518 N N . LYS A 1 316 ? 9.045 32.423 -52.263 1.00 63.34 316 LYS A N 1
ATOM 2519 C CA . LYS A 1 316 ? 10.429 31.996 -52.024 1.00 63.34 316 LYS A CA 1
ATOM 2520 C C . LYS A 1 316 ? 10.832 32.461 -50.629 1.00 63.34 316 LYS A C 1
ATOM 2522 O O . LYS A 1 316 ? 11.010 33.652 -50.376 1.00 63.34 316 LYS A O 1
ATOM 2527 N N . ARG A 1 317 ? 10.916 31.508 -49.703 1.00 70.94 317 ARG A N 1
ATOM 2528 C CA . ARG A 1 317 ? 11.273 31.749 -48.308 1.00 70.94 317 ARG A CA 1
ATOM 2529 C C . ARG A 1 317 ? 12.681 32.343 -48.304 1.00 70.94 317 ARG A C 1
ATOM 2531 O O . ARG A 1 317 ? 13.608 31.688 -48.763 1.00 70.94 317 ARG A O 1
ATOM 2538 N N . VAL A 1 318 ? 12.833 33.587 -47.849 1.00 70.25 318 VAL A N 1
ATOM 2539 C CA . VAL A 1 318 ? 14.138 34.264 -47.790 1.00 70.25 318 VAL A CA 1
ATOM 2540 C C . VAL A 1 318 ? 15.021 33.495 -46.803 1.00 70.25 318 VAL A C 1
ATOM 2542 O O . VAL A 1 318 ? 14.856 33.615 -45.589 1.00 70.25 318 VAL A O 1
ATOM 2545 N N . VAL A 1 319 ? 15.906 32.640 -47.318 1.00 72.44 319 VAL A N 1
ATOM 2546 C CA . VAL A 1 319 ? 16.872 31.887 -46.513 1.00 72.44 319 VAL A CA 1
ATOM 2547 C C . VAL A 1 319 ? 18.059 32.804 -46.262 1.00 72.44 319 VAL A C 1
ATOM 2549 O O . VAL A 1 319 ? 18.722 33.238 -47.200 1.00 72.44 319 VAL A O 1
ATOM 2552 N N . ASN A 1 320 ? 18.305 33.136 -44.998 1.00 81.06 320 ASN A N 1
ATOM 2553 C CA . ASN A 1 320 ? 19.505 33.869 -44.624 1.00 81.06 320 ASN A CA 1
ATOM 2554 C C . ASN A 1 320 ? 20.718 32.928 -44.788 1.00 81.06 320 ASN A C 1
ATOM 2556 O O . ASN A 1 320 ? 20.758 31.910 -44.093 1.00 81.06 320 ASN A O 1
ATOM 2560 N N . PRO A 1 321 ? 21.694 33.244 -45.661 1.00 82.00 321 PRO A N 1
ATOM 2561 C CA . PRO A 1 321 ? 22.849 32.383 -45.934 1.00 82.00 321 PRO A CA 1
ATOM 2562 C C . PRO A 1 321 ? 23.760 32.168 -44.715 1.00 82.00 321 PRO A C 1
ATOM 2564 O O . PRO A 1 321 ? 24.590 31.270 -44.730 1.00 82.00 321 PRO A O 1
ATOM 2567 N N . LEU A 1 322 ? 23.588 32.952 -43.644 1.00 87.50 322 LEU A N 1
ATOM 2568 C CA . LEU A 1 322 ? 24.306 32.776 -42.378 1.00 87.50 322 LEU A CA 1
ATOM 2569 C C . LEU A 1 322 ? 23.782 31.603 -41.528 1.00 87.50 322 LEU A C 1
ATOM 2571 O O . LEU A 1 322 ? 24.452 31.190 -40.585 1.00 87.50 322 LEU A O 1
ATOM 2575 N N . PHE A 1 323 ? 22.586 31.074 -41.815 1.00 83.75 323 PHE A N 1
ATOM 2576 C CA . PHE A 1 323 ? 22.035 29.922 -41.098 1.00 83.75 323 PHE A CA 1
ATOM 2577 C C . PHE A 1 323 ? 22.233 28.639 -41.902 1.00 83.75 323 PHE A C 1
ATOM 2579 O O . PHE A 1 323 ? 21.388 28.255 -42.710 1.00 83.75 323 PHE A O 1
ATOM 2586 N N . GLU A 1 324 ? 23.335 27.946 -41.634 1.00 87.31 324 GLU A N 1
ATOM 2587 C CA . GLU A 1 324 ? 23.603 26.619 -42.184 1.00 87.31 324 GLU A CA 1
ATOM 2588 C C . GLU A 1 324 ? 23.089 25.494 -41.271 1.00 87.31 324 GLU A C 1
ATOM 2590 O O . GLU A 1 324 ? 23.141 25.561 -40.038 1.00 87.31 324 GLU A O 1
ATOM 2595 N N . LYS A 1 325 ? 22.578 24.416 -41.879 1.00 90.25 325 LYS A N 1
ATOM 2596 C CA . LYS A 1 325 ? 22.202 23.206 -41.144 1.00 90.25 325 LYS A CA 1
ATOM 2597 C C . LYS A 1 325 ? 23.484 22.476 -40.744 1.00 90.25 325 LYS A C 1
ATOM 2599 O O . LYS A 1 325 ? 24.155 21.910 -41.597 1.00 90.25 325 LYS A O 1
ATOM 2604 N N . ARG A 1 326 ? 23.773 22.431 -39.443 1.00 89.81 326 ARG A N 1
ATOM 2605 C CA . ARG A 1 326 ? 24.892 21.672 -38.859 1.00 89.81 326 ARG A CA 1
ATOM 2606 C C . ARG A 1 326 ? 24.372 20.452 -38.091 1.00 89.81 326 ARG A C 1
ATOM 2608 O O . ARG A 1 326 ? 24.243 20.521 -36.866 1.00 89.81 326 ARG A O 1
ATOM 2615 N N . PRO A 1 327 ? 23.957 19.367 -38.773 1.00 93.12 327 PRO A N 1
ATOM 2616 C CA . PRO A 1 327 ? 23.495 18.175 -38.081 1.00 93.12 327 PRO A CA 1
ATOM 2617 C C . PRO A 1 327 ? 24.684 17.495 -37.400 1.00 93.12 327 PRO A C 1
ATOM 2619 O O . PRO A 1 327 ? 25.734 17.325 -38.008 1.00 93.12 327 PRO A O 1
ATOM 2622 N N . LYS A 1 328 ? 24.500 17.090 -36.145 1.00 94.62 328 LYS A N 1
ATOM 2623 C CA . LYS A 1 328 ? 25.478 16.271 -35.429 1.00 94.62 328 LYS A CA 1
ATOM 2624 C C . LYS A 1 328 ? 25.208 14.794 -35.685 1.00 94.62 328 LYS A C 1
ATOM 2626 O O . LYS A 1 328 ? 24.050 14.368 -35.655 1.00 94.62 328 LYS A O 1
ATOM 2631 N N . ASN A 1 329 ? 26.259 14.022 -35.915 1.00 95.69 329 ASN A N 1
ATOM 2632 C CA . ASN A 1 329 ? 26.207 12.577 -36.045 1.00 95.69 329 ASN A CA 1
ATOM 2633 C C . ASN A 1 329 ? 26.519 11.933 -34.690 1.00 95.69 329 ASN A C 1
ATOM 2635 O O . ASN A 1 329 ? 27.657 11.925 -34.242 1.00 95.69 329 ASN A O 1
ATOM 2639 N N . PHE A 1 330 ? 25.512 11.346 -34.046 1.00 95.88 330 PHE A N 1
ATOM 2640 C CA . PHE A 1 330 ? 25.661 10.675 -32.749 1.00 95.88 330 PHE A CA 1
ATOM 2641 C C . PHE A 1 330 ? 25.982 9.176 -32.879 1.00 95.88 330 PHE A C 1
ATOM 2643 O O . PHE A 1 330 ? 25.644 8.380 -31.998 1.00 95.88 330 PHE A O 1
ATOM 2650 N N . GLY A 1 331 ? 26.596 8.770 -33.992 1.00 94.44 331 GLY A N 1
ATOM 2651 C CA . GLY A 1 331 ? 27.182 7.443 -34.158 1.00 94.44 331 GLY A CA 1
ATOM 2652 C C . GLY A 1 331 ? 28.311 7.171 -33.158 1.00 94.44 331 GLY A C 1
ATOM 2653 O O . GLY A 1 331 ? 28.772 8.052 -32.429 1.00 94.44 331 GLY A O 1
ATOM 2654 N N . ILE A 1 332 ? 28.756 5.918 -33.093 1.00 95.31 332 ILE A N 1
ATOM 2655 C CA . ILE A 1 332 ? 29.904 5.540 -32.258 1.00 95.31 332 ILE A CA 1
ATOM 2656 C C . ILE A 1 332 ? 31.157 6.229 -32.827 1.00 95.31 332 ILE A C 1
ATOM 2658 O O . ILE A 1 332 ? 31.405 6.143 -34.025 1.00 95.31 332 ILE A O 1
ATOM 2662 N N . GLY A 1 333 ? 31.921 6.925 -31.979 1.00 93.88 333 GLY A N 1
ATOM 2663 C CA . GLY A 1 333 ? 33.170 7.600 -32.369 1.00 93.88 333 GLY A CA 1
ATOM 2664 C C . GLY A 1 333 ? 33.009 8.921 -33.133 1.00 93.88 333 GLY A C 1
ATOM 2665 O O . GLY A 1 333 ? 33.998 9.433 -33.639 1.00 93.88 333 GLY A O 1
ATOM 2666 N N . GLN A 1 334 ? 31.790 9.456 -33.235 1.00 95.56 334 GLN A N 1
ATOM 2667 C CA . GLN A 1 334 ? 31.494 10.717 -33.926 1.00 95.56 334 GLN A CA 1
ATOM 2668 C C . GLN A 1 334 ? 31.269 11.844 -32.896 1.00 95.56 334 GLN A C 1
ATOM 2670 O O . GLN A 1 334 ? 32.054 11.994 -31.960 1.00 95.56 334 GLN A O 1
ATOM 2675 N N . ASP A 1 335 ? 30.196 12.628 -33.016 1.00 95.00 335 ASP A N 1
ATOM 2676 C CA . ASP A 1 335 ? 29.897 13.711 -32.079 1.00 95.00 335 ASP A CA 1
ATOM 2677 C C . ASP A 1 335 ? 29.551 13.211 -30.666 1.00 95.00 335 ASP A C 1
ATOM 2679 O O . ASP A 1 335 ? 29.030 12.108 -30.457 1.00 95.00 335 ASP A O 1
ATOM 2683 N N . ILE A 1 336 ? 29.760 14.089 -29.674 1.00 94.44 336 ILE A N 1
ATOM 2684 C CA . ILE A 1 336 ? 29.377 13.845 -28.278 1.00 94.44 336 ILE A CA 1
ATOM 2685 C C . ILE A 1 336 ? 27.895 13.483 -28.202 1.00 94.44 336 ILE A C 1
ATOM 2687 O O . ILE A 1 336 ? 27.013 14.211 -28.665 1.00 94.44 336 ILE A O 1
ATOM 2691 N N . GLN A 1 337 ? 27.634 12.360 -27.543 1.00 94.50 337 GLN A N 1
ATOM 2692 C CA . GLN A 1 337 ? 26.298 11.820 -27.377 1.00 94.50 337 GLN A CA 1
ATOM 2693 C C . GLN A 1 337 ? 25.378 12.798 -26.626 1.00 94.50 337 GLN A C 1
ATOM 2695 O O . GLN A 1 337 ? 25.789 13.395 -25.626 1.00 94.50 337 GLN A O 1
ATOM 2700 N N . PRO A 1 338 ? 24.107 12.933 -27.042 1.00 95.56 338 PRO A N 1
ATOM 2701 C CA . PRO A 1 338 ? 23.173 13.802 -26.353 1.00 95.56 338 PRO A CA 1
ATOM 2702 C C . PRO A 1 338 ? 22.845 13.235 -24.970 1.00 95.56 338 PRO A C 1
ATOM 2704 O O . PRO A 1 338 ? 22.920 12.025 -24.721 1.00 95.56 338 PRO A O 1
ATOM 2707 N N . LYS A 1 339 ? 22.411 14.117 -24.065 1.00 95.88 339 LYS A N 1
ATOM 2708 C CA . LYS A 1 339 ? 21.853 13.697 -22.777 1.00 95.88 339 LYS A CA 1
ATOM 2709 C C . LYS A 1 339 ? 20.645 12.794 -23.040 1.00 95.88 339 LYS A C 1
ATOM 2711 O O . LYS A 1 339 ? 19.722 13.166 -23.758 1.00 95.88 339 LYS A O 1
ATOM 2716 N N . ARG A 1 340 ? 20.673 11.601 -22.456 1.00 94.94 340 ARG A N 1
ATOM 2717 C CA . ARG A 1 340 ? 19.675 10.538 -22.625 1.00 94.94 340 ARG A CA 1
ATOM 2718 C C . ARG A 1 340 ? 19.133 10.117 -21.268 1.00 94.94 340 ARG A C 1
ATOM 2720 O O . ARG A 1 340 ? 19.767 10.372 -20.245 1.00 94.94 340 ARG A O 1
ATOM 2727 N N . ASP A 1 341 ? 17.975 9.467 -21.254 1.00 96.81 341 ASP A N 1
ATOM 2728 C CA . ASP A 1 341 ? 17.443 8.900 -20.020 1.00 96.81 341 ASP A CA 1
ATOM 2729 C C . ASP A 1 341 ? 18.335 7.738 -19.548 1.00 96.81 341 ASP A C 1
ATOM 2731 O O . ASP A 1 341 ? 18.391 6.668 -20.158 1.00 96.81 341 ASP A O 1
ATOM 2735 N N . LEU A 1 342 ? 19.062 7.975 -18.456 1.00 96.44 342 LEU A N 1
ATOM 2736 C CA . LEU A 1 342 ? 19.951 7.001 -17.831 1.00 96.44 342 LEU A CA 1
ATOM 2737 C C . LEU A 1 342 ? 19.303 6.284 -16.639 1.00 96.44 342 LEU A C 1
ATOM 2739 O O . LEU A 1 342 ? 19.977 5.472 -16.011 1.00 96.44 342 LEU A O 1
ATOM 2743 N N . THR A 1 343 ? 18.023 6.516 -16.314 1.00 95.69 343 THR A N 1
ATOM 2744 C CA . THR A 1 343 ? 17.349 5.990 -15.101 1.00 95.69 343 THR A CA 1
ATOM 2745 C C . THR A 1 343 ? 17.517 4.479 -14.892 1.00 95.69 343 THR A C 1
ATOM 2747 O O . THR A 1 343 ? 17.655 4.007 -13.757 1.00 95.69 343 THR A O 1
ATOM 2750 N N . ARG A 1 344 ? 17.565 3.698 -15.977 1.00 95.44 344 ARG A N 1
ATOM 2751 C CA . ARG A 1 344 ? 17.807 2.246 -15.939 1.00 95.44 344 ARG A CA 1
ATOM 2752 C C . ARG A 1 344 ? 19.246 1.868 -15.559 1.00 95.44 344 ARG A C 1
ATOM 2754 O O . ARG A 1 344 ? 19.442 0.810 -14.966 1.00 95.44 344 ARG A O 1
ATOM 2761 N N . PHE A 1 345 ? 20.220 2.712 -15.892 1.00 95.62 345 PHE A N 1
ATOM 2762 C CA . PHE A 1 345 ? 21.657 2.504 -15.677 1.00 95.62 345 PHE A CA 1
ATOM 2763 C C . PHE A 1 345 ? 22.201 3.237 -14.441 1.00 95.62 345 PHE A C 1
ATOM 2765 O O . PHE A 1 345 ? 23.343 3.012 -14.050 1.00 95.62 345 PHE A O 1
ATOM 2772 N N . VAL A 1 346 ? 21.385 4.078 -13.792 1.00 97.00 346 VAL A N 1
ATOM 2773 C CA . VAL A 1 346 ? 21.739 4.751 -12.535 1.00 97.00 346 VAL A CA 1
ATOM 2774 C C . VAL A 1 346 ? 22.137 3.731 -11.464 1.00 97.00 346 VAL A C 1
ATOM 2776 O O . VAL A 1 346 ? 21.429 2.751 -11.198 1.00 97.00 346 VAL A O 1
ATOM 2779 N N . LYS A 1 347 ? 23.240 4.014 -10.764 1.00 95.62 347 LYS A N 1
ATOM 2780 C CA . LYS A 1 347 ? 23.610 3.327 -9.522 1.00 95.62 347 LYS A CA 1
ATOM 2781 C C . LYS A 1 347 ? 22.670 3.770 -8.399 1.00 95.62 347 LYS A C 1
ATOM 2783 O O . LYS A 1 347 ? 22.921 4.739 -7.693 1.00 95.62 347 LYS A O 1
ATOM 2788 N N . TRP A 1 348 ? 21.559 3.054 -8.247 1.00 96.69 348 TRP A N 1
ATOM 2789 C CA . TRP A 1 348 ? 20.542 3.382 -7.249 1.00 96.69 348 TRP A CA 1
ATOM 2790 C C . TRP A 1 348 ? 21.075 3.274 -5.801 1.00 96.69 348 TRP A C 1
ATOM 2792 O O . TRP A 1 348 ? 21.821 2.331 -5.495 1.00 96.69 348 TRP A O 1
ATOM 2802 N N . PRO A 1 349 ? 20.647 4.170 -4.885 1.00 98.19 349 PRO A N 1
ATOM 2803 C CA . PRO A 1 349 ? 20.909 4.059 -3.452 1.00 98.19 349 PRO A CA 1
ATOM 2804 C C . PRO A 1 349 ? 20.596 2.668 -2.888 1.00 98.19 349 PRO A C 1
ATOM 2806 O O . PRO A 1 349 ? 19.734 1.945 -3.401 1.00 98.19 349 PRO A O 1
ATOM 2809 N N . LEU A 1 350 ? 21.297 2.282 -1.816 1.00 97.56 350 LEU A N 1
ATOM 2810 C CA . LEU A 1 350 ? 21.231 0.923 -1.265 1.00 97.56 350 LEU A CA 1
ATOM 2811 C C . LEU A 1 350 ? 19.797 0.490 -0.921 1.00 97.56 350 LEU A C 1
ATOM 2813 O O . LEU A 1 350 ? 19.391 -0.595 -1.325 1.00 97.56 350 LEU A O 1
ATOM 2817 N N . TYR A 1 351 ? 19.007 1.345 -0.267 1.00 97.81 351 TYR A N 1
ATOM 2818 C CA . TYR A 1 351 ? 17.638 1.008 0.141 1.00 97.81 351 TYR A CA 1
ATOM 2819 C C . TYR A 1 351 ? 16.719 0.681 -1.053 1.00 97.81 351 TYR A C 1
ATOM 2821 O O . TYR A 1 351 ? 15.967 -0.291 -1.001 1.00 97.81 351 TYR A O 1
ATOM 2829 N N . ILE A 1 352 ? 16.840 1.412 -2.171 1.00 97.62 352 ILE A N 1
ATOM 2830 C CA . ILE A 1 352 ? 16.085 1.140 -3.408 1.00 97.62 352 ILE A CA 1
ATOM 2831 C C . ILE A 1 352 ? 16.507 -0.208 -3.991 1.00 97.62 352 ILE A C 1
ATOM 2833 O O . ILE A 1 352 ? 15.662 -1.008 -4.400 1.00 97.62 352 ILE A O 1
ATOM 2837 N N . ARG A 1 353 ? 17.819 -0.484 -4.021 1.00 97.19 353 ARG A N 1
ATOM 2838 C CA . ARG A 1 353 ? 18.344 -1.769 -4.501 1.00 97.19 353 ARG A CA 1
ATOM 2839 C C . ARG A 1 353 ? 17.836 -2.929 -3.649 1.00 97.19 353 ARG A C 1
ATOM 2841 O O . ARG A 1 353 ? 17.399 -3.922 -4.222 1.00 97.19 353 ARG A O 1
ATOM 2848 N N . VAL A 1 354 ? 17.847 -2.802 -2.322 1.00 97.50 354 VAL A N 1
ATOM 2849 C CA . VAL A 1 354 ? 17.357 -3.831 -1.388 1.00 97.50 354 VAL A CA 1
ATOM 2850 C C . VAL A 1 354 ? 15.863 -4.094 -1.590 1.00 97.50 354 VAL A C 1
ATOM 2852 O O . VAL A 1 354 ? 15.474 -5.244 -1.779 1.00 97.50 354 VAL A O 1
ATOM 2855 N N . GLN A 1 355 ? 15.029 -3.053 -1.656 1.00 97.12 355 GLN A N 1
ATOM 2856 C CA . GLN A 1 355 ? 13.584 -3.195 -1.886 1.00 97.12 355 GLN A CA 1
ATOM 2857 C C . GLN A 1 355 ? 13.268 -3.858 -3.238 1.00 97.12 355 GLN A C 1
ATOM 2859 O O . GLN A 1 355 ? 12.460 -4.788 -3.310 1.00 97.12 355 GLN A O 1
ATOM 2864 N N . ARG A 1 356 ? 13.950 -3.440 -4.317 1.00 97.25 356 ARG A N 1
ATOM 2865 C CA . ARG A 1 356 ? 13.800 -4.054 -5.649 1.00 97.25 356 ARG A CA 1
ATOM 2866 C C . ARG A 1 356 ? 14.263 -5.511 -5.653 1.00 97.25 356 ARG A C 1
ATOM 2868 O O . ARG A 1 356 ? 13.552 -6.361 -6.183 1.00 97.25 356 ARG A O 1
ATOM 2875 N N . LYS A 1 357 ? 15.417 -5.814 -5.043 1.00 97.00 357 LYS A N 1
ATOM 2876 C CA . LYS A 1 357 ? 15.933 -7.186 -4.909 1.00 97.00 357 LYS A CA 1
ATOM 2877 C C . LYS A 1 357 ? 14.972 -8.073 -4.116 1.00 97.00 357 LYS A C 1
ATOM 2879 O O . LYS A 1 357 ? 14.695 -9.170 -4.581 1.00 97.00 357 LYS A O 1
ATOM 2884 N N . ARG A 1 358 ? 14.396 -7.589 -3.006 1.00 95.75 358 ARG A N 1
ATOM 2885 C CA . ARG A 1 358 ? 13.373 -8.314 -2.224 1.00 95.75 358 ARG A CA 1
ATOM 2886 C C . ARG A 1 358 ? 12.157 -8.675 -3.082 1.00 95.75 358 ARG A C 1
ATOM 2888 O O . ARG A 1 358 ? 11.739 -9.827 -3.093 1.00 95.75 358 ARG A O 1
ATOM 2895 N N . SER A 1 359 ? 11.632 -7.723 -3.859 1.00 94.75 359 SER A N 1
ATOM 2896 C CA . SER A 1 359 ? 10.505 -7.978 -4.772 1.00 94.75 359 SER A CA 1
ATOM 2897 C C . SER A 1 359 ? 10.855 -8.971 -5.888 1.00 94.75 359 SER A C 1
ATOM 2899 O O . SER A 1 359 ? 10.044 -9.829 -6.229 1.00 94.75 359 SER A O 1
ATOM 2901 N N . ILE A 1 360 ? 12.064 -8.883 -6.452 1.00 96.25 360 ILE A N 1
ATOM 2902 C CA . ILE A 1 360 ? 12.538 -9.835 -7.466 1.00 96.25 360 ILE A CA 1
ATOM 2903 C C . ILE A 1 360 ? 12.664 -11.234 -6.860 1.00 96.25 360 ILE A C 1
ATOM 2905 O O . ILE A 1 360 ? 12.192 -12.192 -7.461 1.00 96.25 360 ILE A O 1
ATOM 2909 N N . LEU A 1 361 ? 13.252 -11.349 -5.671 1.00 96.62 361 LEU A N 1
ATOM 2910 C CA . LEU A 1 361 ? 13.476 -12.618 -4.987 1.00 96.62 361 LEU A CA 1
ATOM 2911 C C . LEU A 1 361 ? 12.152 -13.339 -4.691 1.00 96.62 361 LEU A C 1
ATOM 2913 O O . LEU A 1 361 ? 12.022 -14.508 -5.038 1.00 96.62 361 LEU A O 1
ATOM 2917 N N . LEU A 1 362 ? 11.131 -12.622 -4.208 1.00 93.75 362 LEU A N 1
ATOM 2918 C CA . LEU A 1 362 ? 9.779 -13.170 -4.011 1.00 93.75 362 LEU A CA 1
ATOM 2919 C C . LEU A 1 362 ? 9.125 -13.691 -5.303 1.00 93.75 362 LEU A C 1
ATOM 2921 O O . LEU A 1 362 ? 8.335 -14.623 -5.252 1.00 93.75 362 LEU A O 1
ATOM 2925 N N . LYS A 1 363 ? 9.442 -13.113 -6.469 1.00 94.88 363 LYS A N 1
ATOM 2926 C CA . LYS A 1 363 ? 8.932 -13.605 -7.764 1.00 94.88 363 LYS A CA 1
ATOM 2927 C C . LYS A 1 363 ? 9.694 -14.826 -8.279 1.00 94.88 363 LYS A C 1
ATOM 2929 O O . LYS A 1 363 ? 9.138 -15.589 -9.064 1.00 94.88 363 LYS A O 1
ATOM 2934 N N . ARG A 1 364 ? 10.974 -14.957 -7.916 1.00 95.94 364 ARG A N 1
ATOM 2935 C CA . ARG A 1 364 ? 11.885 -15.998 -8.420 1.00 95.94 364 ARG A CA 1
ATOM 2936 C C . ARG A 1 364 ? 11.801 -17.275 -7.603 1.00 95.94 364 ARG A C 1
ATOM 2938 O O . ARG A 1 364 ? 11.792 -18.352 -8.184 1.00 95.94 364 ARG A O 1
ATOM 2945 N N . LEU A 1 365 ? 11.745 -17.152 -6.281 1.00 96.62 365 LEU A N 1
ATOM 2946 C CA . LEU A 1 365 ? 11.605 -18.302 -5.398 1.00 96.62 365 LEU A CA 1
ATOM 2947 C C . LEU A 1 365 ? 10.211 -18.915 -5.537 1.00 96.62 365 LEU A C 1
ATOM 2949 O O . LEU A 1 365 ? 9.254 -18.224 -5.890 1.00 96.62 365 LEU A O 1
ATOM 2953 N N . LYS A 1 366 ? 10.103 -20.213 -5.248 1.00 97.00 366 LYS A N 1
ATOM 2954 C CA . LYS A 1 366 ? 8.807 -20.868 -5.070 1.00 97.00 366 LYS A CA 1
ATOM 2955 C C . LYS A 1 366 ? 8.211 -20.388 -3.750 1.00 97.00 366 LYS A C 1
ATOM 2957 O O . LYS A 1 366 ? 8.804 -20.584 -2.693 1.00 97.00 366 LYS A O 1
ATOM 2962 N N . VAL A 1 367 ? 7.063 -19.726 -3.823 1.00 96.31 367 VAL A N 1
ATOM 2963 C CA . VAL A 1 367 ? 6.372 -19.168 -2.658 1.00 96.31 367 VAL A CA 1
ATOM 2964 C C . VAL A 1 367 ? 5.339 -20.183 -2.167 1.00 96.31 367 VAL A C 1
ATOM 2966 O O . VAL A 1 367 ? 4.497 -20.601 -2.970 1.00 96.31 367 VAL A O 1
ATOM 2969 N N . PRO A 1 368 ? 5.360 -20.564 -0.876 1.00 96.50 368 PRO A N 1
ATOM 2970 C CA . PRO A 1 368 ? 4.372 -21.474 -0.312 1.00 96.50 368 PRO A CA 1
ATOM 2971 C C . PRO A 1 368 ? 2.934 -20.972 -0.518 1.00 96.50 368 PRO A C 1
ATOM 2973 O O . PRO A 1 368 ? 2.695 -19.762 -0.429 1.00 96.50 368 PRO A O 1
ATOM 2976 N N . PRO A 1 369 ? 1.958 -21.869 -0.741 1.00 96.31 369 PRO A N 1
ATOM 2977 C CA . PRO A 1 369 ? 0.565 -21.498 -1.011 1.00 96.31 369 PRO A CA 1
ATOM 2978 C C . PRO A 1 369 ? -0.065 -20.647 0.104 1.00 96.31 369 PRO A C 1
ATOM 2980 O O . PRO A 1 369 ? -0.807 -19.703 -0.168 1.00 96.31 369 PRO A O 1
ATOM 2983 N N . THR A 1 370 ? 0.316 -20.898 1.359 1.00 95.25 370 THR A N 1
ATOM 2984 C CA . THR A 1 370 ? -0.128 -20.131 2.536 1.00 95.25 370 THR A CA 1
ATOM 2985 C C . THR A 1 370 ? 0.250 -18.651 2.473 1.00 95.25 370 THR A C 1
ATOM 2987 O O . THR A 1 370 ? -0.481 -17.811 2.992 1.00 95.25 370 THR A O 1
ATOM 2990 N N . ILE A 1 371 ? 1.357 -18.304 1.816 1.00 95.94 371 ILE A N 1
ATOM 2991 C CA . ILE A 1 371 ? 1.775 -16.915 1.586 1.00 95.94 371 ILE A CA 1
ATOM 2992 C C . ILE A 1 371 ? 1.237 -16.428 0.236 1.00 95.94 371 ILE A C 1
ATOM 2994 O O . ILE A 1 371 ? 0.786 -15.289 0.110 1.00 95.94 371 ILE A O 1
ATOM 2998 N N . ASN A 1 372 ? 1.244 -17.298 -0.778 1.00 95.75 372 ASN A N 1
ATOM 2999 C CA . ASN A 1 372 ? 0.824 -16.962 -2.133 1.00 95.75 372 ASN A CA 1
ATOM 3000 C C . ASN A 1 372 ? -0.648 -16.528 -2.218 1.00 95.75 372 ASN A C 1
ATOM 3002 O O . ASN A 1 372 ? -0.969 -15.680 -3.048 1.00 95.75 372 ASN A O 1
ATOM 3006 N N . GLN A 1 373 ? -1.528 -17.025 -1.345 1.00 94.81 373 GLN A N 1
ATOM 3007 C CA . GLN A 1 373 ? -2.930 -16.586 -1.293 1.00 94.81 373 GLN A CA 1
ATOM 3008 C C . GLN A 1 373 ? -3.081 -15.058 -1.149 1.00 94.81 373 GLN A C 1
ATOM 3010 O O . GLN A 1 373 ? -3.999 -14.485 -1.722 1.00 94.81 373 GLN A O 1
ATOM 3015 N N . PHE A 1 374 ? -2.140 -14.360 -0.495 1.00 95.81 374 PHE A N 1
ATOM 3016 C CA . PHE A 1 374 ? -2.180 -12.895 -0.365 1.00 95.81 374 PHE A CA 1
ATOM 3017 C C . PHE A 1 374 ? -1.833 -12.148 -1.657 1.00 95.81 374 PHE A C 1
ATOM 3019 O O . PHE A 1 374 ? -2.096 -10.954 -1.777 1.00 95.81 374 PHE A O 1
ATOM 3026 N N . THR A 1 375 ? -1.277 -12.826 -2.661 1.00 93.81 375 THR A N 1
ATOM 3027 C CA . THR A 1 375 ? -1.085 -12.230 -3.992 1.00 93.81 375 THR A CA 1
ATOM 3028 C C . THR A 1 375 ? -2.402 -12.133 -4.768 1.00 93.81 375 THR A C 1
ATOM 3030 O O . THR A 1 375 ? -2.560 -11.238 -5.605 1.00 93.81 375 THR A O 1
ATOM 3033 N N . GLN A 1 376 ? -3.362 -13.008 -4.451 1.00 92.38 376 GLN A N 1
ATOM 3034 C CA . GLN A 1 376 ? -4.688 -13.071 -5.053 1.00 92.38 376 GLN A CA 1
ATOM 3035 C C . GLN A 1 376 ? -5.651 -12.215 -4.227 1.00 92.38 376 GLN A C 1
ATOM 3037 O O . GLN A 1 376 ? -6.226 -12.652 -3.237 1.00 92.38 376 GLN A O 1
ATOM 3042 N N . ALA A 1 377 ? -5.780 -10.948 -4.610 1.00 95.62 377 ALA A N 1
ATOM 3043 C CA . ALA A 1 377 ? -6.680 -10.008 -3.954 1.00 95.62 377 ALA A CA 1
ATOM 3044 C C . ALA A 1 377 ? -7.967 -9.807 -4.763 1.00 95.62 377 ALA A C 1
ATOM 3046 O O . ALA A 1 377 ? -7.973 -9.984 -5.981 1.00 95.62 377 ALA A O 1
ATOM 3047 N N . LEU A 1 378 ? -9.015 -9.359 -4.072 1.00 96.50 378 LEU A N 1
ATOM 3048 C CA . LEU A 1 378 ? -10.319 -9.019 -4.625 1.00 96.50 378 LEU A CA 1
ATOM 3049 C C . LEU A 1 378 ? -10.174 -8.037 -5.796 1.00 96.50 378 LEU A C 1
ATOM 3051 O O . LEU A 1 378 ? -9.334 -7.123 -5.774 1.00 96.50 378 LEU A O 1
ATOM 3055 N N . ASP A 1 379 ? -10.999 -8.229 -6.820 1.00 96.06 379 ASP A N 1
ATOM 3056 C CA . ASP A 1 379 ? -11.011 -7.384 -8.002 1.00 96.06 379 ASP A CA 1
ATOM 3057 C C . ASP A 1 379 ? -11.423 -5.937 -7.661 1.00 96.06 379 ASP A C 1
ATOM 3059 O O . ASP A 1 379 ? -11.968 -5.617 -6.600 1.00 96.06 379 ASP A O 1
ATOM 3063 N N . LYS A 1 380 ? -11.138 -5.014 -8.582 1.00 96.31 380 LYS A N 1
ATOM 3064 C CA . LYS A 1 380 ? -11.330 -3.578 -8.343 1.00 96.31 380 LYS A CA 1
ATOM 3065 C C . LYS A 1 380 ? -12.805 -3.195 -8.180 1.00 96.31 380 LYS A C 1
ATOM 3067 O O . LYS A 1 380 ? -13.087 -2.262 -7.421 1.00 96.31 380 LYS A O 1
ATOM 3072 N N . GLN A 1 381 ? -13.721 -3.843 -8.898 1.00 96.69 381 GLN A N 1
ATOM 3073 C CA . GLN A 1 381 ? -15.134 -3.469 -8.914 1.00 96.69 381 GLN A CA 1
ATOM 3074 C C . GLN A 1 381 ? -15.791 -3.884 -7.598 1.00 96.69 381 GLN A C 1
ATOM 3076 O O . GLN A 1 381 ? -16.304 -3.016 -6.883 1.00 96.69 381 GLN A O 1
ATOM 3081 N N . THR A 1 382 ? -15.641 -5.153 -7.210 1.00 96.94 382 THR A N 1
ATOM 3082 C CA . THR A 1 382 ? -16.164 -5.675 -5.939 1.00 96.94 382 THR A CA 1
ATOM 3083 C C . THR A 1 382 ? -15.529 -4.958 -4.750 1.00 96.94 382 THR A C 1
ATOM 3085 O O . THR A 1 382 ? -16.228 -4.530 -3.832 1.00 96.94 382 THR A O 1
ATOM 3088 N N . ALA A 1 383 ? -14.217 -4.689 -4.794 1.00 97.31 383 ALA A N 1
ATOM 3089 C CA . ALA A 1 383 ? -13.563 -3.898 -3.753 1.00 97.31 383 ALA A CA 1
ATOM 3090 C C . ALA A 1 383 ? -14.152 -2.483 -3.640 1.00 97.31 383 ALA A C 1
ATOM 3092 O O . ALA A 1 383 ? -14.302 -1.965 -2.538 1.00 97.31 383 ALA A O 1
ATOM 3093 N N . THR A 1 384 ? -14.499 -1.831 -4.752 1.00 97.12 384 THR A N 1
ATOM 3094 C CA . THR A 1 384 ? -15.094 -0.485 -4.708 1.00 97.12 384 THR A CA 1
ATOM 3095 C C . THR A 1 384 ? -16.476 -0.504 -4.053 1.00 97.12 384 THR A C 1
ATOM 3097 O O . THR A 1 384 ? -16.762 0.372 -3.239 1.00 97.12 384 THR A O 1
ATOM 3100 N N . GLN A 1 385 ? -17.310 -1.499 -4.364 1.00 97.25 385 GLN A N 1
ATOM 3101 C CA . GLN A 1 385 ? -18.618 -1.686 -3.723 1.00 97.25 385 GLN A CA 1
ATOM 3102 C C . GLN A 1 385 ? -18.469 -1.964 -2.221 1.00 97.25 385 GLN A C 1
ATOM 3104 O O . GLN A 1 385 ? -19.111 -1.302 -1.407 1.00 97.25 385 GLN A O 1
ATOM 3109 N N . LEU A 1 386 ? -17.537 -2.847 -1.851 1.00 97.75 386 LEU A N 1
ATOM 3110 C CA . LEU A 1 386 ? -17.200 -3.147 -0.460 1.00 97.75 386 LEU A CA 1
ATOM 3111 C C . LEU A 1 386 ? -16.764 -1.892 0.310 1.00 97.75 386 LEU A C 1
ATOM 3113 O O . LEU A 1 386 ? -17.293 -1.615 1.379 1.00 97.75 386 LEU A O 1
ATOM 3117 N N . PHE A 1 387 ? -15.839 -1.092 -0.230 1.00 97.44 387 PHE A N 1
ATOM 3118 C CA . PHE A 1 387 ? -15.389 0.133 0.441 1.00 97.44 387 PHE A CA 1
ATOM 3119 C C . PHE A 1 387 ? -16.488 1.193 0.562 1.00 97.44 387 PHE A C 1
ATOM 3121 O O . PHE A 1 387 ? -16.502 1.906 1.561 1.00 97.44 387 PHE A O 1
ATOM 3128 N N . LYS A 1 388 ? -17.407 1.296 -0.408 1.00 97.06 388 LYS A N 1
ATOM 3129 C CA . LYS A 1 388 ? -18.575 2.189 -0.306 1.00 97.06 388 LYS A CA 1
ATOM 3130 C C . LYS A 1 388 ? -19.498 1.778 0.840 1.00 97.06 388 LYS A C 1
ATOM 3132 O O . LYS A 1 388 ? -19.959 2.643 1.575 1.00 97.06 388 LYS A O 1
ATOM 3137 N N . LEU A 1 389 ? -19.738 0.476 1.006 1.00 96.69 389 LEU A N 1
ATOM 3138 C CA . LEU A 1 389 ? -20.503 -0.043 2.137 1.00 96.69 389 LEU A CA 1
ATOM 3139 C C . LEU A 1 389 ? -19.775 0.239 3.459 1.00 96.69 389 LEU A C 1
ATOM 3141 O O . LEU A 1 389 ? -20.361 0.796 4.380 1.00 96.69 389 LEU A O 1
ATOM 3145 N N . LEU A 1 390 ? -18.480 -0.083 3.537 1.00 96.75 390 LEU A N 1
ATOM 3146 C CA . LEU A 1 390 ? -17.676 0.115 4.746 1.00 96.75 390 LEU A CA 1
ATOM 3147 C C . LEU A 1 390 ? -17.577 1.590 5.173 1.00 96.75 390 LEU A C 1
ATOM 3149 O O . LEU A 1 390 ? -17.496 1.870 6.366 1.00 96.75 390 LEU A O 1
ATOM 3153 N N . ASP A 1 391 ? -17.600 2.541 4.237 1.00 96.50 391 ASP A N 1
ATOM 3154 C CA . ASP A 1 391 ? -17.537 3.971 4.568 1.00 96.50 391 ASP A CA 1
ATOM 3155 C C . ASP A 1 391 ? -18.754 4.437 5.394 1.00 96.50 391 ASP A C 1
ATOM 3157 O O . ASP A 1 391 ? -18.609 5.323 6.234 1.00 96.50 391 ASP A O 1
ATOM 3161 N N . LYS A 1 392 ? -19.916 3.775 5.257 1.00 96.50 392 LYS A N 1
ATOM 3162 C CA . LYS A 1 392 ? -21.114 4.045 6.076 1.00 96.50 392 LYS A CA 1
ATOM 3163 C C . LYS A 1 392 ? -20.968 3.598 7.536 1.00 96.50 392 LYS A C 1
ATOM 3165 O O . LYS A 1 392 ? -21.552 4.208 8.423 1.00 96.50 392 LYS A O 1
ATOM 3170 N N . TYR A 1 393 ? -20.185 2.548 7.794 1.00 96.94 393 TYR A N 1
ATOM 3171 C CA . TYR A 1 393 ? -20.045 1.910 9.115 1.00 96.94 393 TYR A CA 1
ATOM 3172 C C . TYR A 1 393 ? -18.739 2.286 9.824 1.00 96.94 393 TYR A C 1
ATOM 3174 O O . TYR A 1 393 ? -18.192 1.510 10.621 1.00 96.94 393 TYR A O 1
ATOM 3182 N N . ARG A 1 394 ? -18.191 3.463 9.514 1.00 96.06 394 ARG A N 1
ATOM 3183 C CA . ARG A 1 394 ? -16.925 3.919 10.093 1.00 96.06 394 ARG A CA 1
ATOM 3184 C C . ARG A 1 394 ? -17.060 4.169 11.596 1.00 96.06 394 ARG A C 1
ATOM 3186 O O . ARG A 1 394 ? -18.082 4.682 12.048 1.00 96.06 394 ARG A O 1
ATOM 3193 N N . PRO A 1 395 ? -16.041 3.798 12.390 1.00 95.62 395 PRO A N 1
ATOM 3194 C CA . PRO A 1 395 ? -16.035 4.111 13.809 1.00 95.62 395 PRO A CA 1
ATOM 3195 C C . PRO A 1 395 ? -15.911 5.623 14.019 1.00 95.62 395 PRO A C 1
ATOM 3197 O O . PRO A 1 395 ? -15.279 6.314 13.224 1.00 95.62 395 PRO A O 1
ATOM 3200 N N . GLU A 1 396 ? -16.472 6.111 15.123 1.00 94.25 396 GLU A N 1
ATOM 3201 C CA . GLU A 1 396 ? -16.426 7.530 15.485 1.00 94.25 396 GLU A CA 1
ATOM 3202 C C . GLU A 1 396 ? -14.991 8.070 15.557 1.00 94.25 396 GLU A C 1
ATOM 3204 O O . GLU A 1 396 ? -14.075 7.426 16.088 1.00 94.25 396 GLU A O 1
ATOM 3209 N N . SER A 1 397 ? -14.798 9.299 15.080 1.00 95.81 397 SER A N 1
ATOM 3210 C CA . SER A 1 397 ? -13.537 10.002 15.288 1.00 95.81 397 SER A CA 1
ATOM 3211 C C . SER A 1 397 ? -13.384 10.434 16.753 1.00 95.81 397 SER A C 1
ATOM 3213 O O . SER A 1 397 ? -14.351 10.586 17.502 1.00 95.81 397 SER A O 1
ATOM 3215 N N . ARG A 1 398 ? -12.147 10.701 17.197 1.00 95.38 398 ARG A N 1
ATOM 3216 C CA . ARG A 1 398 ? -11.889 11.197 18.567 1.00 95.38 398 ARG A CA 1
ATOM 3217 C C . ARG A 1 398 ? -12.652 12.496 18.871 1.00 95.38 398 ARG A C 1
ATOM 3219 O O . ARG A 1 398 ? -13.041 12.728 20.014 1.00 95.38 398 ARG A O 1
ATOM 3226 N N . ILE A 1 399 ? -12.855 13.333 17.853 1.00 96.25 399 ILE A N 1
ATOM 3227 C CA . ILE A 1 399 ? -13.567 14.612 17.957 1.00 96.25 399 ILE A CA 1
ATOM 3228 C C . ILE A 1 399 ? -15.071 14.363 18.096 1.00 96.25 399 ILE A C 1
ATOM 3230 O O . ILE A 1 399 ? -15.690 14.898 19.014 1.00 96.25 399 ILE A O 1
ATOM 3234 N N . GLU A 1 400 ? -15.643 13.503 17.251 1.00 95.94 400 GLU A N 1
ATOM 3235 C CA . GLU A 1 400 ? -17.050 13.091 17.344 1.00 95.94 400 GLU A CA 1
ATOM 3236 C C . GLU A 1 400 ? -17.358 12.430 18.683 1.00 95.94 400 GLU A C 1
ATOM 3238 O O . GLU A 1 400 ? -18.347 12.782 19.319 1.00 95.94 400 GLU A O 1
ATOM 3243 N N . LYS A 1 401 ? -16.472 11.552 19.169 1.00 95.31 401 LYS A N 1
ATOM 3244 C CA . LYS A 1 401 ? -16.614 10.923 20.485 1.00 95.31 401 LYS A CA 1
ATOM 3245 C C . LYS A 1 401 ? -16.677 11.963 21.600 1.00 95.31 401 LYS A C 1
ATOM 3247 O O . LYS A 1 401 ? -17.558 11.891 22.454 1.00 95.31 401 LYS A O 1
ATOM 3252 N N . ARG A 1 402 ? -15.771 12.949 21.585 1.00 97.25 402 ARG A N 1
ATOM 3253 C CA . ARG A 1 402 ? -15.771 14.054 22.557 1.00 97.25 402 ARG A CA 1
ATOM 3254 C C . ARG A 1 402 ? -17.066 14.863 22.469 1.00 97.25 402 ARG A C 1
ATOM 3256 O O . ARG A 1 402 ? -17.661 15.147 23.502 1.00 97.25 402 ARG A O 1
ATOM 3263 N N . ARG A 1 403 ? -17.525 15.190 21.255 1.00 97.06 403 ARG A N 1
ATOM 3264 C CA . ARG A 1 403 ? -18.783 15.919 21.029 1.00 97.06 403 ARG A CA 1
ATOM 3265 C C . ARG A 1 403 ? -19.991 15.131 21.533 1.00 97.06 403 ARG A C 1
ATOM 3267 O O . ARG A 1 403 ? -20.827 15.703 22.218 1.00 97.06 403 ARG A O 1
ATOM 3274 N N . ARG A 1 404 ? -20.059 13.825 21.259 1.00 94.06 404 ARG A N 1
ATOM 3275 C CA . ARG A 1 404 ? -21.127 12.936 21.735 1.00 94.06 404 ARG A CA 1
ATOM 3276 C C . ARG A 1 404 ? -21.171 12.880 23.258 1.00 94.06 404 ARG A C 1
ATOM 3278 O O . ARG A 1 404 ? -22.245 13.001 23.828 1.00 94.06 404 ARG A O 1
ATOM 3285 N N . LEU A 1 405 ? -20.021 12.698 23.910 1.00 93.88 405 LEU A N 1
ATOM 3286 C CA . LEU A 1 405 ? -19.950 12.653 25.373 1.00 93.88 405 LEU A CA 1
ATOM 3287 C C . LEU A 1 405 ? -20.336 13.998 25.996 1.00 93.88 405 LEU A C 1
ATOM 3289 O O . LEU A 1 405 ? -21.098 14.009 26.954 1.00 93.88 405 LEU A O 1
ATOM 3293 N N . LYS A 1 406 ? -19.885 15.115 25.411 1.00 96.06 406 LYS A N 1
ATOM 3294 C CA . LYS A 1 406 ? -20.268 16.463 25.849 1.00 96.06 406 LYS A CA 1
ATOM 3295 C C . LYS A 1 406 ? -21.778 16.691 25.720 1.00 96.06 406 LYS A C 1
ATOM 3297 O O . LYS A 1 406 ? -22.408 17.058 26.700 1.00 96.06 406 LYS A O 1
ATOM 3302 N N . LEU A 1 407 ? -22.365 16.385 24.561 1.00 93.25 407 LEU A N 1
ATOM 3303 C CA . LEU A 1 407 ? -23.812 16.496 24.340 1.00 93.25 407 LEU A CA 1
ATOM 3304 C C . LEU A 1 407 ? -24.613 15.590 25.282 1.00 93.25 407 LEU A C 1
ATOM 3306 O O . LEU A 1 407 ? -25.653 16.000 25.790 1.00 93.25 407 LEU A O 1
ATOM 3310 N N . ARG A 1 408 ? -24.133 14.367 25.538 1.00 91.62 408 ARG A N 1
ATOM 3311 C CA . ARG A 1 408 ? -24.780 13.442 26.476 1.00 91.62 408 ARG A CA 1
ATOM 3312 C C . ARG A 1 408 ? -24.736 13.981 27.905 1.00 91.62 408 ARG A C 1
ATOM 3314 O O . ARG A 1 408 ? -25.769 13.977 28.561 1.00 91.62 408 ARG A O 1
ATOM 3321 N N . ALA A 1 409 ? -23.590 14.501 28.343 1.00 91.38 409 ALA A N 1
ATOM 3322 C CA . ALA A 1 409 ? -23.444 15.130 29.653 1.00 91.38 409 ALA A CA 1
ATOM 3323 C C . ALA A 1 409 ? -24.334 16.378 29.792 1.00 91.38 409 ALA A C 1
ATOM 3325 O O . ALA A 1 409 ? -25.060 16.502 30.770 1.00 91.38 409 ALA A O 1
ATOM 3326 N N . GLU A 1 410 ? -24.360 17.259 28.788 1.00 92.94 410 GLU A N 1
ATOM 3327 C CA . GLU A 1 410 ? -25.239 18.439 28.767 1.00 92.94 410 GLU A CA 1
ATOM 3328 C C . GLU A 1 410 ? -26.723 18.052 28.814 1.00 92.94 410 GLU A C 1
ATOM 3330 O O . GLU A 1 410 ? -27.501 18.664 29.540 1.00 92.94 410 GLU A O 1
ATOM 3335 N N . THR A 1 411 ? -27.123 17.016 28.072 1.00 90.69 411 THR A N 1
ATOM 3336 C CA . THR A 1 411 ? -28.508 16.514 28.071 1.00 90.69 411 THR A CA 1
ATOM 3337 C C . THR A 1 411 ? -28.876 15.907 29.422 1.00 90.69 411 THR A C 1
ATOM 3339 O O . THR A 1 411 ? -29.989 16.106 29.904 1.00 90.69 411 THR A O 1
ATOM 3342 N N . GLN A 1 412 ? -27.947 15.195 30.057 1.00 89.25 412 GLN A N 1
ATOM 3343 C CA . GLN A 1 412 ? -28.147 14.621 31.383 1.00 89.25 412 GLN A CA 1
ATOM 3344 C C . GLN A 1 412 ? -28.319 15.715 32.444 1.00 89.25 412 GLN A C 1
ATOM 3346 O O . GLN A 1 412 ? -29.288 15.674 33.195 1.00 89.25 412 GLN A O 1
ATOM 3351 N N . VAL A 1 413 ? -27.451 16.732 32.448 1.00 90.44 413 VAL A N 1
ATOM 3352 C CA . VAL A 1 413 ? -27.556 17.882 33.364 1.00 90.44 413 VAL A CA 1
ATOM 3353 C C . VAL A 1 413 ? -28.867 18.644 33.148 1.00 90.44 413 VAL A C 1
ATOM 3355 O O . VAL A 1 413 ? -29.541 18.973 34.116 1.00 90.44 413 VAL A O 1
ATOM 3358 N N . LYS A 1 414 ? -29.274 18.876 31.892 1.00 91.38 414 LYS A N 1
ATOM 3359 C CA . LYS A 1 414 ? -30.527 19.586 31.573 1.00 91.38 414 LYS A CA 1
ATOM 3360 C C . LYS A 1 414 ? -31.789 18.801 31.928 1.00 91.38 414 LYS A C 1
ATOM 3362 O O . LYS A 1 414 ? -32.787 19.401 32.299 1.00 91.38 414 LYS A O 1
ATOM 3367 N N . SER A 1 415 ? -31.781 17.481 31.747 1.00 86.88 415 SER A N 1
ATOM 3368 C CA . SER A 1 415 ? -32.972 16.647 31.960 1.00 86.88 415 SER A CA 1
ATOM 336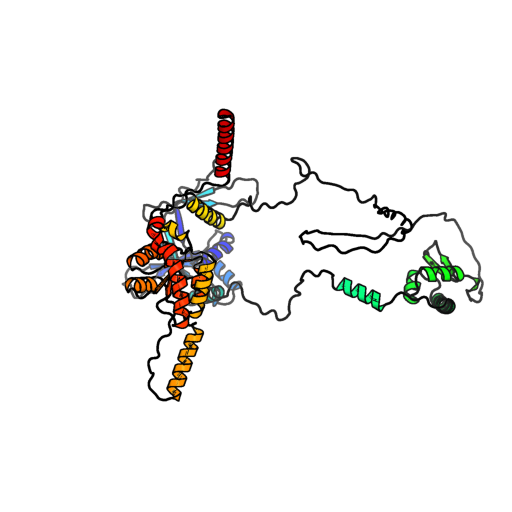9 C C . SER A 1 415 ? -33.116 16.130 33.391 1.00 86.88 415 SER A C 1
ATOM 3371 O O . SER A 1 415 ? -34.198 15.662 33.737 1.00 86.88 415 SER A O 1
ATOM 3373 N N . GLY A 1 416 ? -32.050 16.163 34.202 1.00 84.81 416 GLY A N 1
ATOM 3374 C CA . GLY A 1 416 ? -32.045 15.692 35.594 1.00 84.81 416 GLY A CA 1
ATOM 3375 C C . GLY A 1 416 ? -32.300 14.188 35.767 1.00 84.81 416 GLY A C 1
ATOM 3376 O O . GLY A 1 416 ? -32.412 13.706 36.890 1.00 84.81 416 GLY A O 1
ATOM 3377 N N . LYS A 1 417 ? -32.409 13.427 34.669 1.00 85.75 417 LYS A N 1
ATOM 3378 C CA . LYS A 1 417 ? -32.704 11.987 34.675 1.00 85.75 417 LYS A CA 1
ATOM 3379 C C . LYS A 1 417 ? -31.408 11.164 34.625 1.00 85.75 417 LYS A C 1
ATOM 3381 O O . LYS A 1 417 ? -30.447 11.586 33.978 1.00 85.75 417 LYS A O 1
ATOM 3386 N N . PRO A 1 418 ? -31.374 9.973 35.254 1.00 83.38 418 PRO A N 1
ATOM 3387 C CA . PRO A 1 418 ? -30.217 9.083 35.189 1.00 83.38 418 PRO A CA 1
ATOM 3388 C C . PRO A 1 418 ? -29.939 8.617 33.750 1.00 83.38 418 PRO A C 1
ATOM 3390 O O . PRO A 1 418 ? -30.858 8.480 32.936 1.00 83.38 418 PRO A O 1
ATOM 3393 N N . ASP A 1 419 ? -28.662 8.370 33.437 1.00 83.62 419 ASP A N 1
ATOM 3394 C CA . ASP A 1 419 ? -28.216 8.003 32.089 1.00 83.62 419 ASP A CA 1
ATOM 3395 C C . ASP A 1 419 ? -28.796 6.650 31.646 1.00 83.62 419 ASP A C 1
ATOM 3397 O O . ASP A 1 419 ? -28.477 5.599 32.204 1.00 83.62 419 ASP A O 1
ATOM 3401 N N . ARG A 1 420 ? -29.639 6.663 30.607 1.00 85.12 420 ARG A N 1
ATOM 3402 C CA . ARG A 1 420 ? -30.220 5.442 30.034 1.00 85.12 420 ARG A CA 1
ATOM 3403 C C . ARG A 1 420 ? -29.271 4.833 28.991 1.00 85.12 420 ARG A C 1
ATOM 3405 O O . ARG A 1 420 ? -28.781 5.563 28.120 1.00 85.12 420 ARG A O 1
ATOM 3412 N N . PRO A 1 421 ? -29.027 3.508 29.011 1.00 87.25 421 PRO A N 1
ATOM 3413 C CA . PRO A 1 421 ? -28.212 2.848 27.995 1.00 87.25 421 PRO A CA 1
ATOM 3414 C C . PRO A 1 421 ? -28.828 2.994 26.597 1.00 87.25 421 PRO A C 1
ATOM 3416 O O . PRO A 1 421 ? -29.945 2.549 26.346 1.00 87.25 421 PRO A O 1
ATOM 3419 N N . THR A 1 422 ? -28.093 3.602 25.666 1.00 87.56 422 THR A N 1
ATOM 3420 C CA . THR A 1 422 ? -28.507 3.717 24.259 1.00 87.56 422 THR A CA 1
ATOM 3421 C C . THR A 1 422 ? -28.076 2.498 23.444 1.00 87.56 422 THR A C 1
ATOM 3423 O O . THR A 1 422 ? -27.019 1.902 23.690 1.00 87.56 422 THR A O 1
ATOM 3426 N N . LYS A 1 423 ? -28.880 2.123 22.435 1.00 89.25 423 LYS A N 1
ATOM 3427 C CA . LYS A 1 423 ? -28.533 1.039 21.503 1.00 89.25 423 LYS A CA 1
ATOM 3428 C C . LYS A 1 423 ? -27.235 1.397 20.776 1.00 89.25 423 LYS A C 1
ATOM 3430 O O . LYS A 1 423 ? -27.109 2.473 20.195 1.00 89.25 423 LYS A O 1
ATOM 3435 N N . ARG A 1 424 ? -26.256 0.489 20.808 1.00 89.19 424 ARG A N 1
ATOM 3436 C CA . ARG A 1 424 ? -24.968 0.700 20.135 1.00 89.19 424 ARG A CA 1
ATOM 3437 C C . ARG A 1 424 ? -25.167 0.597 18.618 1.00 89.19 424 ARG A C 1
ATOM 3439 O O . ARG A 1 424 ? -25.689 -0.427 18.176 1.00 89.19 424 ARG A O 1
ATOM 3446 N N . PRO A 1 425 ? -24.746 1.599 17.826 1.00 92.00 425 PRO A N 1
ATOM 3447 C CA . PRO A 1 425 ? -24.834 1.504 16.377 1.00 92.00 425 PRO A CA 1
ATOM 3448 C C . PRO A 1 425 ? -23.884 0.416 15.852 1.00 92.00 425 PRO A C 1
ATOM 3450 O O . PRO A 1 425 ? -22.819 0.189 16.450 1.00 92.00 425 PRO A O 1
ATOM 3453 N N . PRO A 1 426 ? -24.238 -0.256 14.744 1.00 94.56 426 PRO A N 1
ATOM 3454 C CA . PRO A 1 426 ? -23.322 -1.156 14.060 1.00 94.56 426 PRO A CA 1
ATOM 3455 C C . PRO A 1 426 ? -22.119 -0.361 13.543 1.00 94.56 426 PRO A C 1
ATOM 3457 O O . PRO A 1 426 ? -22.261 0.686 12.918 1.00 94.56 426 PRO A O 1
ATOM 3460 N N . VAL A 1 427 ? -20.918 -0.852 13.834 1.00 96.06 427 VAL A N 1
ATOM 3461 C CA . VAL A 1 427 ? -19.652 -0.245 13.406 1.00 96.06 427 VAL A CA 1
ATOM 3462 C C . VAL A 1 427 ? -18.678 -1.335 12.994 1.00 96.06 427 VAL A C 1
ATOM 3464 O O . VAL A 1 427 ? -18.711 -2.453 13.524 1.00 96.06 427 VAL A O 1
ATOM 3467 N N . ILE A 1 428 ? -17.765 -0.992 12.090 1.00 96.81 428 ILE A N 1
ATOM 3468 C CA . ILE A 1 428 ? -16.663 -1.876 11.718 1.00 96.81 428 ILE A CA 1
ATOM 3469 C C . ILE A 1 428 ? -15.770 -2.116 12.933 1.00 96.81 428 ILE A C 1
ATOM 3471 O O . ILE A 1 428 ? -15.402 -1.196 13.668 1.00 96.81 428 ILE A O 1
ATOM 3475 N N . ARG A 1 429 ? -15.384 -3.376 13.127 1.00 96.88 429 ARG A N 1
ATOM 3476 C CA . ARG A 1 429 ? -14.416 -3.785 14.142 1.00 96.88 429 ARG A CA 1
ATOM 3477 C C . ARG A 1 429 ? -13.046 -3.902 13.495 1.00 96.88 429 ARG A C 1
ATOM 3479 O O . ARG A 1 429 ? -12.895 -4.548 12.464 1.00 96.88 429 ARG A O 1
ATOM 3486 N N . SER A 1 430 ? -12.052 -3.260 14.093 1.00 95.81 430 SER A N 1
ATOM 3487 C CA . SER A 1 430 ? -10.683 -3.230 13.582 1.00 95.81 430 SER A CA 1
ATOM 3488 C C . SER A 1 430 ? -9.690 -3.807 14.574 1.00 95.81 430 SER A C 1
ATOM 3490 O O . SER A 1 430 ? -9.874 -3.684 15.786 1.00 95.81 430 SER A O 1
ATOM 3492 N N . GLY A 1 431 ? -8.589 -4.330 14.040 1.00 91.50 431 GLY A N 1
ATOM 3493 C CA . GLY A 1 431 ? -7.471 -4.844 14.826 1.00 91.50 431 GLY A CA 1
ATOM 3494 C C . GLY A 1 431 ? -7.487 -6.364 14.901 1.00 91.50 431 GLY A C 1
ATOM 3495 O O . GLY A 1 431 ? -8.539 -6.970 15.081 1.00 91.50 431 GLY A O 1
ATOM 3496 N N . MET A 1 432 ? -6.300 -6.962 14.775 1.00 94.25 432 MET A N 1
ATOM 3497 C CA . MET A 1 432 ? -6.127 -8.408 14.631 1.00 94.25 432 MET A CA 1
ATOM 3498 C C . MET A 1 432 ? -6.833 -9.191 15.736 1.00 94.25 432 MET A C 1
ATOM 3500 O O . MET A 1 432 ? -7.707 -9.989 15.436 1.00 94.25 432 MET A O 1
ATOM 3504 N N . ASN A 1 433 ? -6.517 -8.889 16.997 1.00 96.12 433 ASN A N 1
ATOM 3505 C CA . ASN A 1 433 ? -7.026 -9.623 18.157 1.00 96.12 433 ASN A CA 1
ATOM 3506 C C . ASN A 1 433 ? -8.554 -9.503 18.288 1.00 96.12 433 ASN A C 1
ATOM 3508 O O . ASN A 1 433 ? -9.252 -10.450 18.641 1.00 96.12 433 ASN A O 1
ATOM 3512 N N . THR A 1 434 ? -9.106 -8.331 17.970 1.00 97.19 434 THR A N 1
ATOM 3513 C CA . THR A 1 434 ? -10.559 -8.134 17.946 1.00 97.19 434 THR A CA 1
ATOM 3514 C C . THR A 1 434 ? -11.197 -8.949 16.824 1.00 97.19 434 THR A C 1
ATOM 3516 O O . THR A 1 434 ? -12.242 -9.554 17.015 1.00 97.19 434 THR A O 1
ATOM 3519 N N . VAL A 1 435 ? -10.580 -8.980 15.642 1.00 97.88 435 VAL A N 1
ATOM 3520 C CA . VAL A 1 435 ? -11.098 -9.731 14.495 1.00 97.88 435 VAL A CA 1
ATOM 3521 C C . VAL A 1 435 ? -11.020 -11.239 14.745 1.00 97.88 435 VAL A C 1
ATOM 3523 O O . VAL A 1 435 ? -12.015 -11.918 14.521 1.00 97.88 435 VAL A O 1
ATOM 3526 N N . THR A 1 436 ? -9.905 -11.763 15.263 1.00 97.69 436 THR A N 1
ATOM 3527 C CA . THR A 1 436 ? -9.756 -13.196 15.575 1.00 97.69 436 THR A CA 1
ATOM 3528 C C . THR A 1 436 ? -10.801 -13.656 16.585 1.00 97.69 436 THR A C 1
ATOM 3530 O O . THR A 1 436 ? -11.536 -14.598 16.307 1.00 97.69 436 THR A O 1
ATOM 3533 N N . THR A 1 437 ? -10.972 -12.924 17.690 1.00 98.19 437 THR A N 1
ATOM 3534 C CA . THR A 1 437 ? -11.980 -13.256 18.712 1.00 98.19 437 THR A CA 1
ATOM 3535 C C . THR A 1 437 ? -13.413 -13.202 18.176 1.00 98.19 437 THR A C 1
ATOM 3537 O O . THR A 1 437 ? -14.263 -13.989 18.592 1.00 98.19 437 THR A O 1
ATOM 3540 N N . LEU A 1 438 ? -13.717 -12.301 17.235 1.00 98.19 438 LEU A N 1
ATOM 3541 C CA . LEU A 1 438 ? -15.030 -12.248 16.581 1.00 98.19 438 LEU A CA 1
ATOM 3542 C C . LEU A 1 438 ? -15.259 -13.421 15.623 1.00 98.19 438 LEU A C 1
ATOM 3544 O O . LEU A 1 438 ? -16.397 -13.881 15.504 1.00 98.19 438 LEU A O 1
ATOM 3548 N N . VAL A 1 439 ? -14.205 -13.902 14.963 1.00 98.25 439 VAL A N 1
ATOM 3549 C CA . VAL A 1 439 ? -14.261 -15.084 14.094 1.00 98.25 439 VAL A CA 1
ATOM 3550 C C . VAL A 1 439 ? -14.444 -16.353 14.924 1.00 98.25 439 VAL A C 1
ATOM 3552 O O . VAL A 1 439 ? -15.330 -17.151 14.631 1.00 98.25 439 VAL A O 1
ATOM 3555 N N . GLU A 1 440 ? -13.684 -16.505 16.007 1.00 97.69 440 GLU A N 1
ATOM 3556 C CA . GLU A 1 440 ? -13.802 -17.631 16.943 1.00 97.69 440 GLU A CA 1
ATOM 3557 C C . GLU A 1 440 ? -15.190 -17.700 17.590 1.00 97.69 440 GLU A C 1
ATOM 3559 O O . GLU A 1 440 ? -15.783 -18.767 17.710 1.00 97.69 440 GLU A O 1
ATOM 3564 N N . LYS A 1 441 ? -15.765 -16.546 17.942 1.00 97.81 441 LYS A N 1
ATOM 3565 C CA . LYS A 1 441 ? -17.124 -16.468 18.499 1.00 97.81 441 LYS A CA 1
ATOM 3566 C C . LYS A 1 441 ? -18.228 -16.554 17.440 1.00 97.81 441 LYS A C 1
ATOM 3568 O O . LYS A 1 441 ? -19.392 -16.384 17.791 1.00 97.81 441 LYS A O 1
ATOM 3573 N N . LYS A 1 442 ? -17.891 -16.741 16.156 1.00 97.25 442 LYS A N 1
ATOM 3574 C CA . LYS A 1 442 ? -18.833 -16.735 15.020 1.00 97.25 442 LYS A CA 1
ATOM 3575 C C . LYS A 1 442 ? -19.752 -15.502 14.977 1.00 97.25 442 LYS A C 1
ATOM 3577 O O . LYS A 1 442 ? -20.899 -15.577 14.553 1.00 97.25 442 LYS A O 1
ATOM 3582 N N . ARG A 1 443 ? -19.250 -14.345 15.424 1.00 96.56 443 ARG A N 1
ATOM 3583 C CA . ARG A 1 443 ? -19.990 -13.066 15.438 1.00 96.56 443 ARG A CA 1
ATOM 3584 C C . ARG A 1 443 ? -19.695 -12.181 14.231 1.00 96.56 443 ARG A C 1
ATOM 3586 O O . ARG A 1 443 ? -20.388 -11.188 14.027 1.00 96.56 443 ARG A O 1
ATOM 3593 N N . ALA A 1 444 ? -18.635 -12.474 13.484 1.00 97.31 444 ALA A N 1
ATOM 3594 C CA . ALA A 1 444 ? -18.309 -11.758 12.258 1.00 97.31 444 ALA A CA 1
ATOM 3595 C C . ALA A 1 444 ? -19.150 -12.291 11.089 1.00 97.31 444 ALA A C 1
ATOM 3597 O O . ALA A 1 444 ? -19.192 -13.494 10.858 1.00 97.31 444 ALA A O 1
ATOM 3598 N N . GLN A 1 445 ? -19.770 -11.385 10.334 1.00 96.19 445 GLN A N 1
ATOM 3599 C CA . GLN A 1 445 ? -20.480 -11.698 9.093 1.00 96.19 445 GLN A CA 1
ATOM 3600 C C . GLN A 1 445 ? -19.541 -11.699 7.884 1.00 96.19 445 GLN A C 1
ATOM 3602 O O . GLN A 1 445 ? -19.741 -12.476 6.962 1.00 96.19 445 GLN A O 1
ATOM 3607 N N . LEU A 1 446 ? -18.522 -10.832 7.881 1.00 97.81 446 LEU A N 1
ATOM 3608 C CA . LEU A 1 446 ? -17.526 -10.726 6.812 1.00 97.81 446 LEU A CA 1
ATOM 3609 C C . LEU A 1 446 ? -16.189 -10.247 7.382 1.00 97.81 446 LEU A C 1
ATOM 3611 O O . LEU A 1 446 ? -16.152 -9.289 8.161 1.00 97.81 446 LEU A O 1
ATOM 3615 N N . VAL A 1 447 ? -15.090 -10.870 6.950 1.00 98.25 447 VAL A N 1
ATOM 3616 C CA . VAL A 1 447 ? -13.721 -10.486 7.328 1.00 98.25 447 VAL A CA 1
ATOM 3617 C C . VAL A 1 447 ? -12.956 -9.942 6.123 1.00 98.25 447 VAL A C 1
ATOM 3619 O O . VAL A 1 447 ? -12.893 -10.557 5.062 1.00 98.25 447 VAL A O 1
ATOM 3622 N N . ILE A 1 448 ? -12.327 -8.782 6.294 1.00 98.19 448 ILE A N 1
ATOM 3623 C CA . ILE A 1 448 ? -11.496 -8.131 5.282 1.00 98.19 448 ILE A CA 1
ATOM 3624 C C . ILE A 1 448 ? -10.043 -8.146 5.750 1.00 98.19 448 ILE A C 1
ATOM 3626 O O . ILE A 1 448 ? -9.730 -7.633 6.823 1.00 98.19 448 ILE A O 1
ATOM 3630 N N . ILE A 1 449 ? -9.146 -8.691 4.931 1.00 98.12 449 ILE A N 1
ATOM 3631 C CA . ILE A 1 449 ? -7.721 -8.844 5.241 1.00 98.12 449 ILE A CA 1
ATOM 3632 C C . ILE A 1 449 ? -6.897 -8.032 4.239 1.00 98.12 449 ILE A C 1
ATOM 3634 O O . ILE A 1 449 ? -7.157 -8.072 3.039 1.00 98.12 449 ILE A O 1
ATOM 3638 N N . ALA A 1 450 ? -5.894 -7.283 4.695 1.00 97.94 450 ALA A N 1
ATOM 3639 C CA . ALA A 1 450 ? -4.976 -6.592 3.791 1.00 97.94 450 ALA A CA 1
ATOM 3640 C C . ALA A 1 450 ? -3.920 -7.544 3.204 1.00 97.94 450 ALA A C 1
ATOM 3642 O O . ALA A 1 450 ? -3.396 -8.410 3.898 1.00 97.94 450 ALA A O 1
ATOM 3643 N N . HIS A 1 451 ? -3.546 -7.334 1.940 1.00 96.94 451 HIS A N 1
ATOM 3644 C CA . HIS A 1 451 ? -2.527 -8.153 1.268 1.00 96.94 451 HIS A CA 1
ATOM 3645 C C . HIS A 1 451 ? -1.061 -7.807 1.609 1.00 96.94 451 HIS A C 1
ATOM 3647 O O . HIS A 1 451 ? -0.165 -8.614 1.399 1.00 96.94 451 HIS A O 1
ATOM 3653 N N . ASP A 1 452 ? -0.801 -6.589 2.088 1.00 96.19 452 ASP A N 1
ATOM 3654 C CA . ASP A 1 452 ? 0.526 -5.961 2.215 1.00 96.19 452 ASP A CA 1
ATOM 3655 C C . ASP A 1 452 ? 0.920 -5.744 3.684 1.00 96.19 452 ASP A C 1
ATOM 3657 O O . ASP A 1 452 ? 1.566 -4.754 4.055 1.00 96.19 452 ASP A O 1
ATOM 3661 N N . VAL A 1 453 ? 0.485 -6.657 4.551 1.00 96.56 453 VAL A N 1
ATOM 3662 C CA . VAL A 1 453 ? 0.828 -6.640 5.974 1.00 96.56 453 VAL A CA 1
ATOM 3663 C C . VAL A 1 453 ? 2.284 -7.058 6.150 1.00 96.56 453 VAL A C 1
ATOM 3665 O O . VAL A 1 453 ? 2.767 -8.004 5.540 1.00 96.56 453 VAL A O 1
ATOM 3668 N N . GLU A 1 454 ? 2.989 -6.301 6.982 1.00 93.19 454 GLU A N 1
ATOM 3669 C CA . GLU A 1 454 ? 4.362 -6.581 7.382 1.00 93.19 454 GLU A CA 1
ATOM 3670 C C . GLU A 1 454 ? 4.397 -6.380 8.897 1.00 93.19 454 GLU A C 1
ATOM 3672 O O . GLU A 1 454 ? 4.067 -5.267 9.328 1.00 93.19 454 GLU A O 1
ATOM 3677 N N . PRO A 1 455 ? 4.717 -7.409 9.703 1.00 96.00 455 PRO A N 1
ATOM 3678 C CA . PRO A 1 455 ? 5.027 -8.818 9.365 1.00 96.00 455 PRO A CA 1
ATOM 3679 C C . PRO A 1 455 ? 3.817 -9.648 8.869 1.00 96.00 455 PRO A C 1
ATOM 3681 O O . PRO A 1 455 ? 2.686 -9.398 9.285 1.00 96.00 455 PRO A O 1
ATOM 3684 N N . ILE A 1 456 ? 4.031 -10.619 7.968 1.00 95.19 456 ILE A N 1
ATOM 3685 C CA . ILE A 1 456 ? 2.946 -11.385 7.305 1.00 95.19 456 ILE A CA 1
ATOM 3686 C C . ILE A 1 456 ? 2.314 -12.441 8.226 1.00 95.19 456 ILE A C 1
ATOM 3688 O O . ILE A 1 456 ? 1.136 -12.772 8.093 1.00 95.19 456 ILE A O 1
ATOM 3692 N N . GLU A 1 457 ? 3.079 -12.919 9.203 1.00 95.56 457 GLU A N 1
ATOM 3693 C CA . GLU A 1 457 ? 2.721 -13.920 10.210 1.00 95.56 457 GLU A CA 1
ATOM 3694 C C . GLU A 1 457 ? 1.458 -13.516 10.977 1.00 95.56 457 GLU A C 1
ATOM 3696 O O . GLU A 1 457 ? 0.629 -14.357 11.327 1.00 95.56 457 GLU A O 1
ATOM 3701 N N . LEU A 1 458 ? 1.268 -12.205 11.148 1.00 95.62 458 LEU A N 1
ATOM 3702 C CA . LEU A 1 458 ? 0.107 -11.626 11.805 1.00 95.62 458 LEU A CA 1
ATOM 3703 C C . LEU A 1 458 ? -1.213 -12.024 11.132 1.00 95.62 458 LEU A C 1
ATOM 3705 O O . LEU A 1 458 ? -2.177 -12.299 11.832 1.00 95.62 458 LEU A O 1
ATOM 3709 N N . VAL A 1 459 ? -1.280 -12.045 9.796 1.00 96.62 459 VAL A N 1
ATOM 3710 C CA . VAL A 1 459 ? -2.517 -12.368 9.051 1.00 96.62 459 VAL A CA 1
ATOM 3711 C C . VAL A 1 459 ? -2.519 -13.774 8.459 1.00 96.62 459 VAL A C 1
ATOM 3713 O O . VAL A 1 459 ? -3.559 -14.222 7.984 1.00 96.62 459 VAL A O 1
ATOM 3716 N N . LEU A 1 460 ? -1.386 -14.481 8.488 1.00 96.44 460 LEU A N 1
ATOM 3717 C CA . LEU A 1 460 ? -1.194 -15.763 7.803 1.00 96.44 460 LEU A CA 1
ATOM 3718 C C . LEU A 1 460 ? -2.237 -16.825 8.190 1.00 96.44 460 LEU A C 1
ATOM 3720 O O . LEU A 1 460 ? -2.689 -17.590 7.340 1.00 96.44 460 LEU A O 1
ATOM 3724 N N . HIS A 1 461 ? -2.646 -16.845 9.461 1.00 95.94 461 HIS A N 1
ATOM 3725 C CA . HIS A 1 461 ? -3.608 -17.805 10.006 1.00 95.94 461 HIS A CA 1
ATOM 3726 C C . HIS A 1 461 ? -5.079 -17.433 9.735 1.00 95.94 461 HIS A C 1
ATOM 3728 O O . HIS A 1 461 ? -5.950 -18.302 9.800 1.00 95.94 461 HIS A O 1
ATOM 3734 N N . LEU A 1 462 ? -5.381 -16.167 9.417 1.00 96.50 462 LEU A N 1
ATOM 3735 C CA . LEU A 1 462 ? -6.760 -15.675 9.323 1.00 96.50 462 LEU A CA 1
ATOM 3736 C C . LEU A 1 462 ? -7.599 -16.364 8.235 1.00 96.50 462 LEU A C 1
ATOM 3738 O O . LEU A 1 462 ? -8.725 -16.745 8.550 1.00 96.50 462 LEU A O 1
ATOM 3742 N N . PRO A 1 463 ? -7.116 -16.568 6.991 1.00 96.81 463 PRO A N 1
ATOM 3743 C CA . PRO A 1 463 ? -7.894 -17.269 5.966 1.00 96.81 463 PRO A CA 1
ATOM 3744 C C . PRO A 1 463 ? -8.313 -18.683 6.390 1.00 96.81 463 PRO A C 1
ATOM 3746 O O . PRO A 1 463 ? -9.463 -19.081 6.211 1.00 96.81 463 PRO A O 1
ATOM 3749 N N . ALA A 1 464 ? -7.392 -19.431 7.009 1.00 96.50 464 ALA A N 1
ATOM 3750 C CA . ALA A 1 464 ? -7.661 -20.779 7.508 1.00 96.50 464 ALA A CA 1
ATOM 3751 C C . ALA A 1 464 ? -8.680 -20.766 8.658 1.00 96.50 464 ALA A C 1
ATOM 3753 O O . ALA A 1 464 ? -9.604 -21.581 8.671 1.00 96.50 464 ALA A O 1
ATOM 3754 N N . LEU A 1 465 ? -8.547 -19.810 9.584 1.00 97.31 465 LEU A N 1
ATOM 3755 C CA . LEU A 1 465 ? -9.479 -19.623 10.694 1.00 97.31 465 LEU A CA 1
ATOM 3756 C C . LEU A 1 465 ? -10.888 -19.269 10.195 1.00 97.31 465 LEU A C 1
ATOM 3758 O O . LEU A 1 465 ? -11.861 -19.885 10.623 1.00 97.31 465 LEU A O 1
ATOM 3762 N N . CYS A 1 466 ? -11.003 -18.330 9.250 1.00 97.38 466 CYS A N 1
ATOM 3763 C CA . CYS A 1 466 ? -12.288 -17.923 8.678 1.00 97.38 466 CYS A CA 1
ATOM 3764 C C . CYS A 1 466 ? -12.981 -19.096 7.972 1.00 97.38 466 CYS A C 1
ATOM 3766 O O . CYS A 1 466 ? -14.163 -19.328 8.216 1.00 97.38 466 CYS A O 1
ATOM 3768 N N . ARG A 1 467 ? -12.243 -19.895 7.182 1.00 95.69 467 ARG A N 1
ATOM 3769 C CA . ARG A 1 467 ? -12.786 -21.115 6.561 1.00 95.69 467 ARG A CA 1
ATOM 3770 C C . ARG A 1 467 ? -13.273 -22.114 7.609 1.00 95.69 467 ARG A C 1
ATOM 3772 O O . ARG A 1 467 ? -14.400 -22.583 7.498 1.00 95.69 467 ARG A O 1
ATOM 3779 N N . LYS A 1 468 ? -12.453 -22.420 8.624 1.00 96.81 468 LYS A N 1
ATOM 3780 C CA . LYS A 1 468 ? -12.804 -23.386 9.683 1.00 96.81 468 LYS A CA 1
ATOM 3781 C C . LYS A 1 468 ? -14.067 -22.969 10.441 1.00 96.81 468 LYS A C 1
ATOM 3783 O O . LYS A 1 468 ? -14.882 -23.819 10.782 1.00 96.81 468 LYS A O 1
ATOM 3788 N N . MET A 1 469 ? -14.242 -21.669 10.676 1.00 97.62 469 MET A N 1
ATOM 3789 C CA . MET A 1 469 ? -15.410 -21.129 11.376 1.00 97.62 469 MET A CA 1
ATOM 3790 C C . MET A 1 469 ? -16.617 -20.866 10.464 1.00 97.62 469 MET A C 1
ATOM 3792 O O . MET A 1 469 ? -17.674 -20.498 10.973 1.00 97.62 469 MET A O 1
ATOM 3796 N N . GLY A 1 470 ? -16.489 -21.080 9.149 1.00 95.94 470 GLY A N 1
ATOM 3797 C CA . GLY A 1 470 ? -17.563 -20.875 8.172 1.00 95.94 470 GLY A CA 1
ATOM 3798 C C . GLY A 1 470 ? -17.854 -19.405 7.850 1.00 95.94 470 GLY A C 1
ATOM 3799 O O . GLY A 1 470 ? -18.939 -19.091 7.372 1.00 95.94 470 GLY A O 1
ATOM 3800 N N . ILE A 1 471 ? -16.909 -18.498 8.114 1.00 97.69 471 ILE A N 1
ATOM 3801 C CA . ILE A 1 471 ? -17.072 -17.055 7.900 1.00 97.69 471 ILE A CA 1
ATOM 3802 C C . ILE A 1 471 ? -16.459 -16.655 6.549 1.00 97.69 471 ILE A C 1
ATOM 3804 O O . ILE A 1 471 ? -15.312 -17.024 6.261 1.00 97.69 471 ILE A O 1
ATOM 3808 N N . PRO A 1 472 ? -17.176 -15.891 5.705 1.00 98.00 472 PRO A N 1
ATOM 3809 C CA . PRO A 1 472 ? -16.640 -15.403 4.442 1.00 98.00 472 PRO A CA 1
ATOM 3810 C C . PRO A 1 472 ? -15.513 -14.392 4.684 1.00 98.00 472 PRO A C 1
ATOM 3812 O O . PRO A 1 472 ? -15.617 -13.507 5.542 1.00 98.00 472 PRO A O 1
ATOM 3815 N N . TYR A 1 473 ? -14.428 -14.515 3.918 1.00 97.94 473 TYR A N 1
ATOM 3816 C CA . TYR A 1 473 ? -13.294 -13.598 3.996 1.00 97.94 473 TYR A CA 1
ATOM 3817 C C . TYR A 1 473 ? -12.848 -13.135 2.614 1.00 97.94 473 TYR A C 1
ATOM 3819 O O . TYR A 1 473 ? -12.928 -13.869 1.637 1.00 97.94 473 TYR A O 1
ATOM 3827 N N . CYS A 1 474 ? -12.310 -11.922 2.541 1.00 97.69 474 CYS A N 1
ATOM 3828 C CA . CYS A 1 474 ? -11.669 -11.417 1.332 1.00 97.69 474 CYS A CA 1
ATOM 3829 C C . CYS A 1 474 ? -10.303 -10.812 1.633 1.00 97.69 474 CYS A C 1
ATOM 3831 O O . CYS A 1 474 ? -10.089 -10.202 2.686 1.00 97.69 474 CYS A O 1
ATOM 3833 N N . ILE A 1 475 ? -9.396 -10.924 0.666 1.00 98.06 475 ILE A N 1
ATOM 3834 C CA . ILE A 1 475 ? -8.094 -10.259 0.696 1.00 98.06 475 ILE A CA 1
ATOM 3835 C C . ILE A 1 475 ? -8.169 -9.013 -0.187 1.00 98.06 475 ILE A C 1
ATOM 3837 O O . ILE A 1 475 ? -8.553 -9.087 -1.349 1.00 98.06 475 ILE A O 1
ATOM 3841 N N . VAL A 1 476 ? -7.799 -7.850 0.343 1.00 97.69 476 VAL A N 1
ATOM 3842 C CA . VAL A 1 476 ? -7.945 -6.549 -0.319 1.00 97.69 476 VAL A CA 1
ATOM 3843 C C . VAL A 1 476 ? -6.596 -5.849 -0.465 1.00 97.69 476 VAL A C 1
ATOM 3845 O O . VAL A 1 476 ? -5.714 -5.926 0.395 1.00 97.69 476 VAL A O 1
ATOM 3848 N N . LYS A 1 477 ? -6.439 -5.107 -1.569 1.00 97.00 477 LYS A N 1
ATOM 3849 C CA . LYS A 1 477 ? -5.229 -4.326 -1.840 1.00 97.00 477 LYS A CA 1
ATOM 3850 C C . LYS A 1 477 ? -5.155 -3.058 -0.985 1.00 97.00 477 LYS A C 1
ATOM 3852 O O . LYS A 1 477 ? -5.950 -2.133 -1.176 1.00 97.00 477 LYS A O 1
ATOM 3857 N N . GLY A 1 478 ? -4.129 -2.993 -0.139 1.00 95.12 478 GLY A N 1
ATOM 3858 C CA . GLY A 1 478 ? -3.659 -1.807 0.575 1.00 95.12 478 GLY A CA 1
ATOM 3859 C C . GLY A 1 478 ? -4.144 -1.710 2.023 1.00 95.12 478 GLY A C 1
ATOM 3860 O O . GLY A 1 478 ? -5.239 -1.208 2.278 1.00 95.12 478 GLY A O 1
ATOM 3861 N N . LYS A 1 479 ? -3.276 -2.041 2.986 1.00 96.81 479 LYS A N 1
ATOM 3862 C CA . LYS A 1 479 ? -3.513 -1.854 4.433 1.00 96.81 479 LYS A CA 1
ATOM 3863 C C . LYS A 1 479 ? -3.752 -0.396 4.819 1.00 96.81 479 LYS A C 1
ATOM 3865 O O . LYS A 1 479 ? -4.467 -0.105 5.775 1.00 96.81 479 LYS A O 1
ATOM 3870 N N . ALA A 1 480 ? -3.182 0.538 4.057 1.00 97.38 480 ALA A N 1
ATOM 3871 C CA . ALA A 1 480 ? -3.417 1.970 4.230 1.00 97.38 480 ALA A CA 1
ATOM 3872 C C . ALA A 1 480 ? -4.869 2.365 3.898 1.00 97.38 480 ALA A C 1
ATOM 3874 O O . ALA A 1 480 ? -5.437 3.241 4.548 1.00 97.38 480 ALA A O 1
ATOM 3875 N N . ARG A 1 481 ? -5.507 1.690 2.927 1.00 96.62 481 ARG A N 1
ATOM 3876 C CA . ARG A 1 481 ? -6.916 1.942 2.579 1.00 96.62 481 ARG A CA 1
ATOM 3877 C C . ARG A 1 481 ? -7.853 1.474 3.687 1.00 96.62 481 ARG A C 1
ATOM 3879 O O . ARG A 1 481 ? -8.778 2.204 4.024 1.00 96.62 481 ARG A O 1
ATOM 3886 N N . LEU A 1 482 ? -7.575 0.313 4.289 1.00 97.19 482 LEU A N 1
ATOM 3887 C CA . LEU A 1 482 ? -8.293 -0.149 5.482 1.00 97.19 482 LEU A CA 1
ATOM 3888 C C . LEU A 1 482 ? -8.065 0.800 6.667 1.00 97.19 482 LEU A C 1
ATOM 3890 O O . LEU A 1 482 ? -9.015 1.155 7.355 1.00 97.19 482 LEU A O 1
ATOM 3894 N N . GLY A 1 483 ? -6.829 1.272 6.863 1.00 96.94 483 GLY A N 1
ATOM 3895 C CA . GLY A 1 483 ? -6.495 2.259 7.895 1.00 96.94 483 GLY A CA 1
ATOM 3896 C C . GLY A 1 483 ? -7.329 3.536 7.789 1.00 96.94 483 GLY A C 1
ATOM 3897 O O . GLY A 1 483 ? -7.900 3.980 8.784 1.00 96.94 483 GLY A O 1
ATOM 3898 N N . LYS A 1 484 ? -7.480 4.080 6.574 1.00 96.25 484 LYS A N 1
ATOM 3899 C CA . LYS A 1 484 ? -8.257 5.304 6.334 1.00 96.25 484 LYS A CA 1
ATOM 3900 C C . LYS A 1 484 ? -9.712 5.194 6.809 1.00 96.25 484 LYS A C 1
ATOM 3902 O O . LYS A 1 484 ? -10.222 6.165 7.364 1.00 96.25 484 LYS A O 1
ATOM 3907 N N . LEU A 1 485 ? -10.357 4.035 6.633 1.00 96.19 485 LEU A N 1
ATOM 3908 C CA . LEU A 1 485 ? -11.728 3.803 7.113 1.00 96.19 485 LEU A CA 1
ATOM 3909 C C . LEU A 1 485 ? -11.832 3.975 8.632 1.00 96.19 485 LEU A C 1
ATOM 3911 O O . LEU A 1 485 ? -12.772 4.588 9.121 1.00 96.19 485 LEU A O 1
ATOM 3915 N N . VAL A 1 486 ? -10.839 3.490 9.373 1.00 96.38 486 VAL A N 1
ATOM 3916 C CA . VAL A 1 486 ? -10.860 3.449 10.844 1.00 96.38 486 VAL A CA 1
ATOM 3917 C C . VAL A 1 486 ? -10.041 4.563 11.498 1.00 96.38 486 VAL A C 1
ATOM 3919 O O . VAL A 1 486 ? -9.713 4.484 12.676 1.00 96.38 486 VAL A O 1
ATOM 3922 N N . HIS A 1 487 ? -9.710 5.611 10.737 1.00 96.00 487 HIS A N 1
ATOM 3923 C CA . HIS A 1 487 ? -8.924 6.763 11.195 1.00 96.00 487 HIS A CA 1
ATOM 3924 C C . HIS A 1 487 ? -7.508 6.409 11.691 1.00 96.00 487 HIS A C 1
ATOM 3926 O O . HIS A 1 487 ? -6.940 7.106 12.531 1.00 96.00 487 HIS A O 1
ATOM 3932 N N . LEU A 1 488 ? -6.909 5.351 11.135 1.00 95.69 488 LEU A N 1
ATOM 3933 C CA . LEU A 1 488 ? -5.534 4.922 11.402 1.00 95.69 488 LEU A CA 1
ATOM 3934 C C . LEU A 1 488 ? -4.661 5.050 10.146 1.00 95.69 488 LEU A C 1
ATOM 3936 O O . LEU A 1 488 ? -5.150 5.080 9.018 1.00 95.69 488 LEU A O 1
ATOM 3940 N N . LYS A 1 489 ? -3.334 5.087 10.321 1.00 96.75 489 LYS A N 1
ATOM 3941 C CA . LYS A 1 489 ? -2.392 5.089 9.182 1.00 96.75 489 LYS A CA 1
ATOM 3942 C C . LYS A 1 489 ? -2.479 3.786 8.380 1.00 96.75 489 LYS A C 1
ATOM 3944 O O . LYS A 1 489 ? -2.401 3.798 7.155 1.00 96.75 489 LYS A O 1
ATOM 3949 N N . THR A 1 490 ? -2.640 2.667 9.078 1.00 97.38 490 THR A N 1
ATOM 3950 C CA . THR A 1 490 ? -2.720 1.319 8.514 1.00 97.38 490 THR A CA 1
ATOM 3951 C C . THR A 1 490 ? -3.655 0.458 9.357 1.00 97.38 490 THR A C 1
ATOM 3953 O O . THR A 1 490 ? -3.804 0.679 10.557 1.00 97.38 490 THR A O 1
ATOM 3956 N N . CYS A 1 491 ? -4.284 -0.534 8.731 1.00 97.25 491 CYS A N 1
ATOM 3957 C CA . CYS A 1 491 ? -5.035 -1.574 9.423 1.00 97.25 491 CYS A CA 1
ATOM 3958 C C . CYS A 1 491 ? -4.822 -2.912 8.706 1.00 97.25 491 CYS A C 1
ATOM 3960 O O . CYS A 1 491 ? -4.872 -2.963 7.476 1.00 97.25 491 CYS A O 1
ATOM 3962 N N . SER A 1 492 ? -4.548 -3.973 9.466 1.00 97.19 492 SER A N 1
ATOM 3963 C CA . SER A 1 492 ? -4.246 -5.300 8.914 1.00 97.19 492 SER A CA 1
ATOM 3964 C C . SER A 1 492 ? -5.509 -6.094 8.575 1.00 97.19 492 SER A C 1
ATOM 3966 O O . SER A 1 492 ? -5.557 -6.747 7.535 1.00 97.19 492 SER A O 1
ATOM 3968 N N . SER A 1 493 ? -6.529 -6.021 9.433 1.00 97.31 493 SER A N 1
ATOM 3969 C CA . SER A 1 493 ? -7.803 -6.717 9.258 1.00 97.31 493 SER A CA 1
ATOM 3970 C C . SER A 1 493 ? -8.974 -5.918 9.833 1.00 97.31 493 SER A C 1
ATOM 3972 O O . SER A 1 493 ? -8.838 -5.206 10.836 1.00 97.31 493 SER A O 1
ATOM 3974 N N . LEU A 1 494 ? -10.127 -6.048 9.181 1.00 97.94 494 LEU A N 1
ATOM 3975 C CA . LEU A 1 494 ? -11.415 -5.494 9.592 1.00 97.94 494 LEU A CA 1
ATOM 3976 C C . LEU A 1 494 ? -12.462 -6.612 9.622 1.00 97.94 494 LEU A C 1
ATOM 3978 O O . LEU A 1 494 ? -12.391 -7.549 8.829 1.00 97.94 494 LEU A O 1
ATOM 3982 N N . ALA A 1 495 ? -13.459 -6.484 10.489 1.00 98.06 495 ALA A N 1
ATOM 3983 C CA . ALA A 1 495 ? -14.625 -7.355 10.516 1.00 98.06 495 ALA A CA 1
ATOM 3984 C C . ALA A 1 495 ? -15.915 -6.535 10.577 1.00 98.06 495 ALA A C 1
ATOM 3986 O O . ALA A 1 495 ? -16.031 -5.581 11.355 1.00 98.06 495 ALA A O 1
ATOM 3987 N N . LEU A 1 496 ? -16.896 -6.942 9.775 1.00 97.19 496 LEU A N 1
ATOM 3988 C CA . LEU A 1 496 ? -18.286 -6.527 9.925 1.00 97.19 496 LEU A CA 1
ATOM 3989 C C . LEU A 1 496 ? -18.995 -7.534 10.828 1.00 97.19 496 LEU A C 1
ATOM 3991 O O . LEU A 1 496 ? -18.895 -8.740 10.617 1.00 97.19 496 LEU A O 1
ATOM 3995 N N . THR A 1 497 ? -19.676 -7.029 11.854 1.00 95.81 497 THR A N 1
ATOM 3996 C CA . THR A 1 497 ? -20.433 -7.862 12.810 1.00 95.81 497 THR A CA 1
ATOM 3997 C C . THR A 1 497 ? -21.927 -7.782 12.565 1.00 95.81 497 THR A C 1
ATOM 3999 O O . THR A 1 497 ? -22.610 -8.793 12.640 1.00 95.81 497 THR A O 1
ATOM 4002 N N . ASP A 1 498 ? -22.412 -6.586 12.251 1.00 94.19 498 ASP A N 1
ATOM 4003 C CA . ASP A 1 498 ? -23.807 -6.325 11.947 1.00 94.19 498 ASP A CA 1
ATOM 4004 C C . ASP A 1 498 ? -23.897 -5.113 11.013 1.00 94.19 498 ASP A C 1
ATOM 4006 O O . ASP A 1 498 ? -22.957 -4.309 10.948 1.00 94.19 498 ASP A O 1
ATOM 4010 N N . VAL A 1 499 ? -25.015 -4.996 10.304 1.00 96.06 499 VAL A N 1
ATOM 4011 C CA . VAL A 1 499 ? -25.333 -3.895 9.388 1.00 96.06 499 VAL A CA 1
ATOM 4012 C C . VAL A 1 499 ? -26.787 -3.477 9.569 1.00 96.06 499 VAL A C 1
ATOM 4014 O O . VAL A 1 499 ? -27.618 -4.244 10.050 1.00 96.06 499 VAL A O 1
ATOM 4017 N N . ASN A 1 500 ? -27.108 -2.252 9.168 1.00 96.12 500 ASN A N 1
ATOM 4018 C CA . ASN A 1 500 ? -28.491 -1.803 9.115 1.00 96.12 500 ASN A CA 1
ATOM 4019 C C . ASN A 1 500 ? -29.273 -2.626 8.082 1.00 96.12 500 ASN A C 1
ATOM 4021 O O . ASN A 1 500 ? -28.712 -3.147 7.114 1.00 96.12 500 ASN A O 1
ATOM 4025 N N . ILE A 1 501 ? -30.588 -2.707 8.279 1.00 95.44 501 ILE A N 1
ATOM 4026 C CA . ILE A 1 501 ? -31.497 -3.507 7.448 1.00 95.44 501 ILE A CA 1
ATOM 4027 C C . ILE A 1 501 ? -31.415 -3.084 5.973 1.00 95.44 501 ILE A C 1
ATOM 4029 O O . ILE A 1 501 ? -31.318 -3.948 5.103 1.00 95.44 501 ILE A O 1
ATOM 4033 N N . ASP A 1 502 ? -31.329 -1.779 5.708 1.00 95.75 502 ASP A N 1
ATOM 4034 C CA . ASP A 1 502 ? -31.258 -1.205 4.356 1.00 95.75 502 ASP A CA 1
ATOM 4035 C C . ASP A 1 502 ? -30.045 -1.697 3.551 1.00 95.75 502 ASP A C 1
ATOM 4037 O O . ASP A 1 502 ? -30.107 -1.867 2.335 1.00 95.75 502 ASP A O 1
ATOM 4041 N N . ASP A 1 503 ? -28.928 -1.963 4.232 1.00 96.81 503 ASP A N 1
ATOM 4042 C CA . ASP A 1 503 ? -27.676 -2.384 3.603 1.00 96.81 503 ASP A CA 1
ATOM 4043 C C . ASP A 1 503 ? -27.505 -3.913 3.567 1.00 96.81 503 ASP A C 1
ATOM 4045 O O . ASP A 1 503 ? -26.558 -4.416 2.955 1.00 96.81 503 ASP A O 1
ATOM 4049 N N . LYS A 1 504 ? -28.411 -4.678 4.192 1.00 96.00 504 LYS A N 1
ATOM 4050 C CA . LYS A 1 504 ? -28.306 -6.142 4.316 1.00 96.00 504 LYS A CA 1
ATOM 4051 C C . LYS A 1 504 ? -28.325 -6.848 2.958 1.00 96.00 504 LYS A C 1
ATOM 4053 O O . LYS A 1 504 ? -27.573 -7.802 2.743 1.00 96.00 504 LYS A O 1
ATOM 4058 N N . SER A 1 505 ? -29.133 -6.357 2.018 1.00 95.94 505 SER A N 1
ATOM 4059 C CA . SER A 1 505 ? -29.190 -6.880 0.645 1.00 95.94 505 SER A CA 1
ATOM 4060 C C . SER A 1 505 ? -27.891 -6.605 -0.123 1.00 95.94 505 SER A C 1
ATOM 4062 O O . SER A 1 505 ? -27.364 -7.490 -0.798 1.00 95.94 505 SER A O 1
ATOM 4064 N N . GLY A 1 506 ? -27.326 -5.402 0.032 1.00 95.75 506 GLY A N 1
ATOM 4065 C CA . GLY A 1 506 ? -26.043 -5.017 -0.556 1.00 95.75 506 GLY A CA 1
AT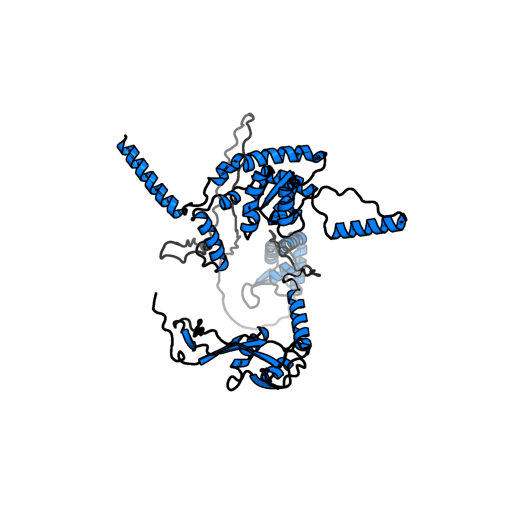OM 4066 C C . GLY A 1 506 ? -24.880 -5.838 0.001 1.00 95.75 506 GLY A C 1
ATOM 4067 O O . GLY A 1 506 ? -24.046 -6.319 -0.767 1.00 95.75 506 GLY A O 1
ATOM 4068 N N . LEU A 1 507 ? -24.855 -6.059 1.319 1.00 96.75 507 LEU A N 1
ATOM 4069 C CA . LEU A 1 507 ? -23.868 -6.924 1.963 1.00 96.75 507 LEU A CA 1
ATOM 4070 C C . LEU A 1 507 ? -23.973 -8.366 1.458 1.00 96.75 507 LEU A C 1
ATOM 4072 O O . LEU A 1 507 ? -22.947 -8.956 1.141 1.00 96.75 507 LEU A O 1
ATOM 4076 N N . SER A 1 508 ? -25.185 -8.916 1.344 1.00 97.00 508 SER A N 1
ATOM 4077 C CA . SER A 1 508 ? -25.397 -10.309 0.922 1.00 97.00 508 SER A CA 1
ATOM 4078 C C . SER A 1 508 ? -24.826 -10.579 -0.474 1.00 97.00 508 SER A C 1
ATOM 4080 O O . SER A 1 508 ? -24.084 -11.541 -0.649 1.00 97.00 508 SER A O 1
ATOM 4082 N N . LYS A 1 509 ? -25.055 -9.668 -1.431 1.00 96.75 509 LYS A N 1
ATOM 4083 C CA . LYS A 1 509 ? -24.480 -9.754 -2.789 1.00 96.75 509 LYS A CA 1
ATOM 4084 C C . LYS A 1 509 ? -22.948 -9.734 -2.781 1.00 96.75 509 LYS A C 1
ATOM 4086 O O . LYS A 1 509 ? -22.303 -10.499 -3.491 1.00 96.75 509 LYS A O 1
ATOM 4091 N N . ILE A 1 510 ? -22.354 -8.858 -1.967 1.00 97.31 510 ILE A N 1
ATOM 4092 C CA . ILE A 1 510 ? -20.892 -8.763 -1.833 1.00 97.31 510 ILE A CA 1
ATOM 4093 C C . ILE A 1 510 ? -20.330 -10.029 -1.173 1.00 97.31 510 ILE A C 1
ATOM 4095 O O . ILE A 1 510 ? -19.299 -10.539 -1.605 1.00 97.31 510 ILE A O 1
ATOM 4099 N N . VAL A 1 511 ? -20.997 -10.543 -0.138 1.00 97.69 511 VAL A N 1
ATOM 4100 C CA . VAL A 1 511 ? -20.601 -11.763 0.576 1.00 97.69 511 VAL A CA 1
ATOM 4101 C C . VAL A 1 511 ? -20.641 -12.978 -0.344 1.00 97.69 511 VAL A C 1
ATOM 4103 O O . VAL A 1 511 ? -19.693 -13.757 -0.329 1.00 97.69 511 VAL A O 1
ATOM 4106 N N . GLU A 1 512 ? -21.676 -13.120 -1.168 1.00 97.00 512 GLU A N 1
ATOM 4107 C CA . GLU A 1 512 ? -21.793 -14.202 -2.149 1.00 97.00 512 GLU A CA 1
ATOM 4108 C C . GLU A 1 512 ? -20.634 -14.173 -3.155 1.00 97.00 512 GLU A C 1
ATOM 4110 O O . GLU A 1 512 ? -19.911 -15.159 -3.297 1.00 97.00 512 GLU A O 1
ATOM 4115 N N . ALA A 1 513 ? -20.356 -13.006 -3.748 1.00 97.06 513 ALA A N 1
ATOM 4116 C CA . ALA A 1 513 ? -19.220 -12.826 -4.654 1.00 97.06 513 ALA A CA 1
ATOM 4117 C C . ALA A 1 513 ? -17.858 -13.074 -3.975 1.00 97.06 513 ALA A C 1
ATOM 4119 O O . ALA A 1 513 ? -16.905 -13.523 -4.607 1.00 97.06 513 ALA A O 1
ATOM 4120 N N . ILE A 1 514 ? -17.720 -12.764 -2.685 1.00 97.38 514 ILE A N 1
ATOM 4121 C CA . ILE A 1 514 ? -16.492 -13.036 -1.927 1.00 97.38 514 ILE A CA 1
ATOM 4122 C C . ILE A 1 514 ? -16.349 -14.531 -1.633 1.00 97.38 514 ILE A C 1
ATOM 4124 O O . ILE A 1 514 ? -15.250 -15.079 -1.746 1.00 97.38 514 ILE A O 1
ATOM 4128 N N . LYS A 1 515 ? -17.445 -15.192 -1.259 1.00 96.88 515 LYS A N 1
ATOM 4129 C CA . LYS A 1 515 ? -17.457 -16.600 -0.867 1.00 96.88 515 LYS A CA 1
ATOM 4130 C C . LYS A 1 515 ? -17.029 -17.502 -2.026 1.00 96.88 515 LYS A C 1
ATOM 4132 O O . LYS A 1 515 ? -16.163 -18.352 -1.813 1.00 96.88 515 LYS A O 1
ATOM 4137 N N . THR A 1 516 ? -17.542 -17.248 -3.229 1.00 95.88 516 THR A N 1
ATOM 4138 C CA . THR A 1 516 ? -17.154 -17.967 -4.455 1.00 95.88 516 THR A CA 1
ATOM 4139 C C . THR A 1 516 ? -15.670 -17.775 -4.781 1.00 95.88 516 THR A C 1
ATOM 4141 O O . THR A 1 516 ? -14.956 -18.729 -5.079 1.00 95.88 516 THR A O 1
ATOM 4144 N N . ASN A 1 517 ? -15.159 -16.548 -4.640 1.00 94.25 517 ASN A N 1
ATOM 4145 C CA . ASN A 1 517 ? -13.771 -16.215 -4.970 1.00 94.25 517 ASN A CA 1
ATOM 4146 C C . ASN A 1 517 ? -12.725 -16.753 -3.975 1.00 94.25 517 ASN A C 1
ATOM 4148 O O . ASN A 1 517 ? -11.598 -17.041 -4.383 1.00 94.25 517 A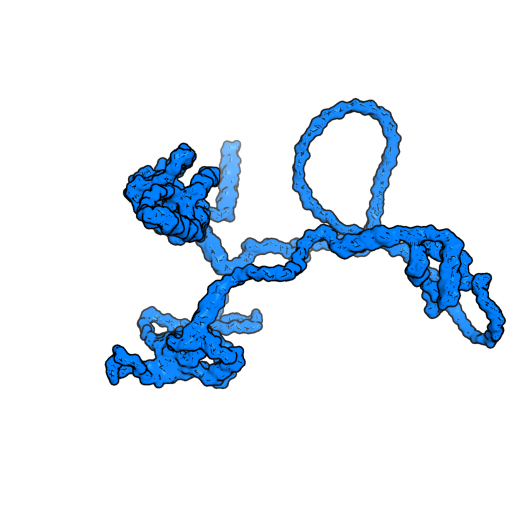SN A O 1
ATOM 4152 N N . PHE A 1 518 ? -13.059 -16.850 -2.683 1.00 95.94 518 PHE A N 1
ATOM 4153 C CA . PHE A 1 518 ? -12.092 -17.161 -1.621 1.00 95.94 518 PHE A CA 1
ATOM 4154 C C . PHE A 1 518 ? -12.419 -18.436 -0.842 1.00 95.94 518 PHE A C 1
ATOM 4156 O O . PHE A 1 518 ? -11.586 -19.338 -0.769 1.00 95.94 518 PHE A O 1
ATOM 4163 N N . ASN A 1 519 ? -13.605 -18.518 -0.235 1.00 95.06 519 ASN A N 1
ATOM 4164 C CA . ASN A 1 519 ? -13.955 -19.609 0.677 1.00 95.06 519 ASN A CA 1
ATOM 4165 C C . ASN A 1 519 ? -14.152 -20.941 -0.056 1.00 95.06 519 ASN A C 1
ATOM 4167 O O . ASN A 1 519 ? -13.621 -21.959 0.385 1.00 95.06 519 ASN A O 1
ATOM 4171 N N . GLU A 1 520 ? -14.903 -20.930 -1.157 1.00 94.88 520 GLU A N 1
ATOM 4172 C CA . GLU A 1 520 ? -15.189 -22.122 -1.968 1.00 94.88 520 GLU A CA 1
ATOM 4173 C C . GLU A 1 520 ? -13.949 -22.557 -2.755 1.00 94.88 520 GLU A C 1
ATOM 4175 O O . GLU A 1 520 ? -13.623 -23.739 -2.818 1.00 94.88 520 GLU A O 1
ATOM 4180 N N . ARG A 1 521 ? -13.162 -21.586 -3.230 1.00 94.62 521 ARG A N 1
ATOM 4181 C CA . ARG A 1 521 ? -11.900 -21.811 -3.946 1.00 94.62 521 ARG A CA 1
ATOM 4182 C C . ARG A 1 521 ? -10.702 -22.145 -3.041 1.00 94.62 521 ARG A C 1
ATOM 4184 O O . ARG A 1 521 ? -9.566 -22.258 -3.503 1.00 94.62 521 ARG A O 1
ATOM 4191 N N . TYR A 1 522 ? -10.902 -22.297 -1.734 1.00 92.88 522 TYR A N 1
ATOM 4192 C CA . TYR A 1 522 ? -9.788 -22.408 -0.792 1.00 92.88 522 TYR A CA 1
ATOM 4193 C C . TYR A 1 522 ? -8.870 -23.608 -1.070 1.00 92.88 522 TYR A C 1
ATOM 4195 O O . TYR A 1 522 ? -7.654 -23.491 -0.916 1.00 92.88 522 TYR A O 1
ATOM 4203 N N . ASP A 1 523 ? -9.411 -24.765 -1.465 1.00 92.50 523 ASP A N 1
ATOM 4204 C CA . ASP A 1 523 ? -8.585 -25.960 -1.696 1.00 92.50 523 ASP A CA 1
ATOM 4205 C C . ASP A 1 523 ? -7.653 -25.807 -2.902 1.00 92.50 523 ASP A C 1
ATOM 4207 O O . ASP A 1 523 ? -6.514 -26.278 -2.864 1.00 92.50 523 ASP A O 1
ATOM 4211 N N . GLU A 1 524 ? -8.074 -25.065 -3.927 1.00 93.75 524 GLU A N 1
ATOM 4212 C CA . GLU A 1 524 ? -7.194 -24.669 -5.027 1.00 93.75 524 GLU A CA 1
ATOM 4213 C C . GLU A 1 524 ? -6.104 -23.712 -4.536 1.00 93.75 524 GLU A C 1
ATOM 4215 O O . GLU A 1 524 ? -4.919 -23.929 -4.798 1.00 93.75 524 GLU A O 1
ATOM 4220 N N . LEU A 1 525 ? -6.482 -22.680 -3.770 1.00 92.50 525 LEU A N 1
ATOM 4221 C CA . LEU A 1 525 ? -5.544 -21.695 -3.219 1.00 92.50 525 LEU A CA 1
ATOM 4222 C C . LEU A 1 525 ? -4.487 -22.350 -2.318 1.00 92.50 525 LEU A C 1
ATOM 4224 O O . LEU A 1 525 ? -3.314 -21.981 -2.368 1.00 92.50 525 LEU A O 1
ATOM 4228 N N . ARG A 1 526 ? -4.883 -23.359 -1.534 1.00 92.94 526 ARG A N 1
ATOM 4229 C CA . ARG A 1 526 ? -3.996 -24.133 -0.656 1.00 92.94 526 ARG A CA 1
ATOM 4230 C C . ARG A 1 526 ? -3.007 -25.009 -1.428 1.00 92.94 526 ARG A C 1
ATOM 4232 O O . ARG A 1 526 ? -1.939 -25.306 -0.898 1.00 92.94 526 ARG A O 1
ATOM 4239 N N . ARG A 1 527 ? -3.336 -25.438 -2.647 1.00 94.44 527 ARG A N 1
ATOM 4240 C CA . ARG A 1 527 ? -2.463 -26.277 -3.489 1.00 94.44 527 ARG A CA 1
ATOM 4241 C C . ARG A 1 527 ? -1.604 -25.451 -4.448 1.00 94.44 527 ARG A C 1
ATOM 4243 O O . ARG A 1 527 ? -0.543 -25.908 -4.867 1.00 94.44 527 ARG A O 1
ATOM 4250 N N . HIS A 1 528 ? -2.024 -24.230 -4.774 1.00 94.62 528 HIS A N 1
ATOM 4251 C CA . HIS A 1 528 ? -1.364 -23.397 -5.771 1.00 94.62 528 HIS A CA 1
ATOM 4252 C C . HIS A 1 528 ? -0.124 -22.672 -5.220 1.00 94.62 528 HIS A C 1
ATOM 4254 O O . HIS A 1 528 ? -0.196 -21.593 -4.616 1.00 94.62 528 HIS A O 1
ATOM 4260 N N . TRP A 1 529 ? 1.050 -23.221 -5.523 1.00 96.50 529 TRP A N 1
ATOM 4261 C CA . TRP A 1 529 ? 2.336 -22.573 -5.266 1.00 96.50 529 TRP A CA 1
ATOM 4262 C C . TRP A 1 529 ? 2.514 -21.304 -6.106 1.00 96.50 529 TRP A C 1
ATOM 4264 O O . TRP A 1 529 ? 2.086 -21.226 -7.255 1.00 96.50 529 TRP A O 1
ATOM 4274 N N . GLY A 1 530 ? 3.137 -20.287 -5.519 1.00 95.81 530 GLY A N 1
ATOM 4275 C CA . GLY A 1 530 ? 3.441 -19.026 -6.191 1.00 95.81 530 GLY A CA 1
ATOM 4276 C C . GLY A 1 530 ? 4.885 -18.930 -6.669 1.00 95.81 530 GLY A C 1
ATOM 4277 O O . GLY A 1 530 ? 5.732 -19.762 -6.345 1.00 95.81 530 GLY A O 1
ATOM 4278 N N . GLY A 1 531 ? 5.188 -17.838 -7.370 1.00 95.19 531 GLY A N 1
ATOM 4279 C CA . GLY A 1 531 ? 6.554 -17.508 -7.776 1.00 95.19 531 GLY A CA 1
ATOM 4280 C C . GLY A 1 531 ? 7.094 -18.420 -8.879 1.00 95.19 531 GLY A C 1
ATOM 4281 O O . GLY A 1 531 ? 6.350 -18.826 -9.767 1.00 95.19 531 GLY A O 1
ATOM 4282 N N . GLY A 1 532 ? 8.407 -18.666 -8.887 1.00 95.06 532 GLY A N 1
ATOM 4283 C CA . GLY A 1 532 ? 9.073 -19.416 -9.964 1.00 95.06 532 GLY A CA 1
ATOM 4284 C C . GLY A 1 532 ? 9.098 -18.701 -11.324 1.00 95.06 532 GLY A C 1
ATOM 4285 O O . GLY A 1 532 ? 9.447 -19.293 -12.342 1.00 95.06 532 GLY A O 1
ATOM 4286 N N . ILE A 1 533 ? 8.744 -17.415 -11.369 1.00 95.38 533 ILE A N 1
ATOM 4287 C CA . ILE A 1 533 ? 8.658 -16.648 -12.613 1.00 95.38 533 ILE A CA 1
ATOM 4288 C C . ILE A 1 533 ? 10.072 -16.244 -13.019 1.00 95.38 533 ILE A C 1
ATOM 4290 O O . ILE A 1 533 ? 10.764 -15.588 -12.242 1.00 95.38 533 ILE A O 1
ATOM 4294 N N . LEU A 1 534 ? 10.506 -16.569 -14.237 1.00 95.88 534 LEU A N 1
ATOM 4295 C CA . LEU A 1 534 ? 11.814 -16.161 -14.762 1.00 95.88 534 LEU A CA 1
ATOM 4296 C C . LEU A 1 534 ? 11.888 -14.656 -15.086 1.00 95.88 534 LEU A C 1
ATOM 4298 O O . LEU A 1 534 ? 10.898 -13.926 -15.105 1.00 95.88 534 LEU A O 1
ATOM 4302 N N . GLY A 1 535 ? 13.103 -14.143 -15.292 1.00 96.06 535 GLY A N 1
ATOM 4303 C CA . GLY A 1 535 ? 13.301 -12.761 -15.739 1.00 96.06 535 GLY A CA 1
ATOM 4304 C C . GLY A 1 535 ? 12.950 -12.571 -17.207 1.00 96.06 535 GLY A C 1
ATOM 4305 O O . GLY A 1 535 ? 13.084 -13.499 -17.993 1.00 96.06 535 GLY A O 1
ATOM 4306 N N . THR A 1 536 ? 12.583 -11.349 -17.593 1.00 96.62 536 THR A N 1
ATOM 4307 C CA . THR A 1 536 ? 12.186 -11.025 -18.975 1.00 96.62 536 THR A CA 1
ATOM 4308 C C . THR A 1 536 ? 13.262 -11.383 -19.999 1.00 96.62 536 THR A C 1
ATOM 4310 O O . THR A 1 536 ? 12.949 -11.942 -21.042 1.00 96.62 536 THR A O 1
ATOM 4313 N N . LYS A 1 537 ? 14.544 -11.141 -19.688 1.00 97.44 537 LYS A N 1
ATOM 4314 C CA . LYS A 1 537 ? 15.668 -11.556 -20.548 1.00 97.44 537 LYS A CA 1
ATOM 4315 C C . LYS A 1 537 ? 15.758 -13.080 -20.695 1.00 97.44 537 LYS A C 1
ATOM 4317 O O . LYS A 1 537 ? 15.977 -13.576 -21.793 1.00 97.44 537 LYS A O 1
ATOM 4322 N N . SER A 1 538 ? 15.587 -13.814 -19.596 1.00 96.75 538 SER A N 1
ATOM 4323 C CA . SER A 1 538 ? 15.634 -15.280 -19.591 1.00 96.75 538 SER A CA 1
ATOM 4324 C C . SER A 1 538 ? 14.446 -15.882 -20.344 1.00 96.75 538 SER A C 1
ATOM 4326 O O . SER A 1 538 ? 14.652 -16.772 -21.159 1.00 96.75 538 SER A O 1
ATOM 4328 N N . GLN A 1 539 ? 13.235 -15.353 -20.131 1.00 96.81 539 GLN A N 1
ATOM 4329 C CA . GLN A 1 539 ? 12.029 -15.730 -20.877 1.00 96.81 539 GLN A CA 1
ATOM 4330 C C . GLN A 1 539 ? 12.204 -15.455 -22.372 1.00 96.81 539 GLN A C 1
ATOM 4332 O O . GLN A 1 539 ? 11.991 -16.344 -23.180 1.00 96.81 539 GLN A O 1
ATOM 4337 N N . ALA A 1 540 ? 12.688 -14.268 -22.753 1.00 97.81 540 ALA A N 1
ATOM 4338 C CA . ALA A 1 540 ? 12.928 -13.934 -24.156 1.00 97.81 540 ALA A CA 1
ATOM 4339 C C . ALA A 1 540 ? 13.932 -14.887 -24.829 1.00 97.81 540 ALA A C 1
ATOM 4341 O O . ALA A 1 540 ? 13.744 -15.253 -25.986 1.00 97.81 540 ALA A O 1
ATOM 4342 N N . ARG A 1 541 ? 14.978 -15.318 -24.108 1.00 98.12 541 ARG A N 1
ATOM 4343 C CA . ARG A 1 541 ? 15.933 -16.318 -24.607 1.00 98.12 541 ARG A CA 1
ATOM 4344 C C . ARG A 1 541 ? 15.258 -17.669 -24.856 1.00 98.12 541 ARG A C 1
ATOM 4346 O O . ARG A 1 541 ? 15.464 -18.238 -25.920 1.00 98.12 541 ARG A O 1
ATOM 4353 N N . ILE A 1 542 ? 14.463 -18.155 -23.900 1.00 97.75 542 ILE A N 1
ATOM 4354 C CA . ILE A 1 542 ? 13.738 -19.430 -24.024 1.00 97.75 542 ILE A CA 1
ATOM 4355 C C . ILE A 1 542 ? 12.732 -19.353 -25.175 1.00 97.75 542 ILE A C 1
ATOM 4357 O O . ILE A 1 542 ? 12.803 -20.168 -26.084 1.00 97.75 542 ILE A O 1
ATOM 4361 N N . ASN A 1 543 ? 11.904 -18.308 -25.226 1.00 97.44 543 ASN A N 1
ATOM 4362 C CA . ASN A 1 543 ? 10.915 -18.120 -26.290 1.00 97.44 543 ASN A CA 1
ATOM 4363 C C . ASN A 1 543 ? 11.569 -18.029 -27.679 1.00 97.44 543 ASN A C 1
ATOM 4365 O O . ASN A 1 543 ? 11.006 -18.499 -28.666 1.00 97.44 543 ASN A O 1
ATOM 4369 N N . LYS A 1 544 ? 12.761 -17.419 -27.785 1.00 98.19 544 LYS A N 1
ATOM 4370 C CA . LYS A 1 544 ? 13.513 -17.378 -29.048 1.00 98.19 544 LYS A CA 1
ATOM 4371 C C . LYS A 1 544 ? 13.938 -18.784 -29.482 1.00 98.19 544 LYS A C 1
ATOM 4373 O O . LYS A 1 544 ? 13.803 -19.098 -30.659 1.00 98.19 544 LYS A O 1
ATOM 4378 N N . LEU A 1 545 ? 14.424 -19.608 -28.553 1.00 97.94 545 LEU A N 1
ATOM 4379 C CA . LEU A 1 545 ? 14.803 -20.998 -28.823 1.00 97.94 545 LEU A CA 1
ATOM 4380 C C . LEU A 1 545 ? 13.587 -21.862 -29.177 1.00 97.94 545 LEU A C 1
ATOM 4382 O O . LEU A 1 545 ? 13.628 -22.579 -30.169 1.00 97.94 545 LEU A O 1
ATOM 4386 N N . GLU A 1 546 ? 12.486 -21.742 -28.434 1.00 97.69 546 GLU A N 1
ATOM 4387 C CA . GLU A 1 546 ? 11.233 -22.451 -28.728 1.00 97.69 546 GLU A CA 1
ATOM 4388 C C . GLU A 1 546 ? 10.700 -22.105 -30.116 1.00 97.69 546 GLU A C 1
ATOM 4390 O O . GLU A 1 546 ? 10.328 -22.997 -30.872 1.00 97.69 546 GLU A O 1
ATOM 4395 N N . LYS A 1 547 ? 10.737 -20.824 -30.496 1.00 97.94 547 LYS A N 1
ATOM 4396 C CA . LYS A 1 547 ? 10.316 -20.387 -31.830 1.00 97.94 547 LYS A CA 1
ATOM 4397 C C . LYS A 1 547 ? 11.191 -20.973 -32.940 1.00 97.94 547 LYS A C 1
ATOM 4399 O O . LYS A 1 547 ? 10.680 -21.248 -34.020 1.00 97.94 547 LYS A O 1
ATOM 4404 N N . ILE A 1 548 ? 12.494 -21.141 -32.705 1.00 97.94 548 ILE A N 1
ATOM 4405 C CA . ILE A 1 548 ? 13.398 -21.793 -33.666 1.00 97.94 548 ILE A CA 1
ATOM 4406 C C . ILE A 1 548 ? 13.054 -23.281 -33.772 1.00 97.94 548 ILE A C 1
ATOM 4408 O O . ILE A 1 548 ? 12.818 -23.762 -34.874 1.00 97.94 548 ILE A O 1
ATOM 4412 N N . LYS A 1 549 ? 12.907 -23.972 -32.638 1.00 97.75 549 LYS A N 1
ATOM 4413 C CA . LYS A 1 549 ? 12.542 -25.395 -32.595 1.00 97.75 549 LYS A CA 1
ATOM 4414 C C . LYS A 1 549 ? 11.194 -25.678 -33.268 1.00 97.75 549 LYS A C 1
ATOM 4416 O O . LYS A 1 549 ? 11.053 -26.666 -33.975 1.00 97.75 549 LYS A O 1
ATOM 4421 N N . GLN A 1 550 ? 10.203 -24.807 -33.075 1.00 97.31 550 GLN A N 1
ATOM 4422 C CA . GLN A 1 550 ? 8.898 -24.913 -33.737 1.00 97.31 550 GLN A CA 1
ATOM 4423 C C . GLN A 1 550 ? 9.008 -24.748 -35.254 1.00 97.31 550 GLN A C 1
ATOM 4425 O O . GLN A 1 550 ? 8.348 -25.475 -35.989 1.00 97.31 550 GLN A O 1
ATOM 4430 N N . LYS A 1 551 ? 9.845 -23.817 -35.726 1.00 97.56 551 LYS A N 1
ATOM 4431 C CA . LYS A 1 551 ? 10.100 -23.647 -37.162 1.00 97.56 551 LYS A CA 1
ATOM 4432 C C . LYS A 1 551 ? 10.774 -24.875 -37.765 1.00 97.56 551 LYS A C 1
ATOM 4434 O O . LYS A 1 551 ? 10.337 -25.325 -38.813 1.00 97.56 551 LYS A O 1
ATOM 4439 N N . GLU A 1 552 ? 11.783 -25.418 -37.092 1.00 97.19 552 GLU A N 1
ATOM 4440 C CA . GLU A 1 552 ? 12.488 -26.630 -37.521 1.00 97.19 552 GLU A CA 1
ATOM 4441 C C . GLU A 1 552 ? 11.547 -27.841 -37.563 1.00 97.19 552 GLU A C 1
ATOM 4443 O O . GLU A 1 552 ? 11.484 -28.541 -38.566 1.00 97.19 552 GLU A O 1
ATOM 4448 N N . ALA A 1 553 ? 10.735 -28.047 -36.522 1.00 96.88 553 ALA A N 1
ATOM 4449 C CA . ALA A 1 553 ? 9.743 -29.120 -36.498 1.00 96.88 553 ALA A CA 1
ATOM 4450 C C . ALA A 1 553 ? 8.680 -28.961 -37.596 1.00 96.88 553 ALA A C 1
ATOM 4452 O O . ALA A 1 553 ? 8.272 -29.949 -38.197 1.00 96.88 553 ALA A O 1
ATOM 4453 N N . HIS A 1 554 ? 8.243 -27.730 -37.876 1.00 96.56 554 HIS A N 1
ATOM 4454 C CA . HIS A 1 554 ? 7.298 -27.465 -38.958 1.00 96.56 554 HIS A CA 1
ATOM 4455 C C . HIS A 1 554 ? 7.909 -27.757 -40.331 1.00 96.56 554 HIS A C 1
ATOM 4457 O O . HIS A 1 554 ? 7.254 -28.391 -41.143 1.00 96.56 554 HIS A O 1
ATOM 4463 N N . GLN A 1 555 ? 9.165 -27.363 -40.560 1.00 95.88 555 GLN A N 1
ATOM 4464 C CA . GLN A 1 555 ? 9.901 -27.680 -41.788 1.00 95.88 555 GLN A CA 1
ATOM 4465 C C . GLN A 1 555 ? 10.206 -29.170 -41.943 1.00 95.88 555 GLN A C 1
ATOM 4467 O O . GLN A 1 555 ? 10.346 -29.628 -43.062 1.00 95.88 555 GLN A O 1
ATOM 4472 N N . ARG A 1 556 ? 10.340 -29.915 -40.841 1.00 92.69 556 ARG A N 1
ATOM 4473 C CA . ARG A 1 556 ? 10.556 -31.368 -40.872 1.00 92.69 556 ARG A CA 1
ATOM 4474 C C . ARG A 1 556 ? 9.271 -32.154 -41.148 1.00 92.69 556 ARG A C 1
ATOM 4476 O O . ARG A 1 556 ? 9.341 -33.283 -41.613 1.00 92.69 556 ARG A O 1
ATOM 4483 N N . ASN A 1 557 ? 8.126 -31.601 -40.753 1.00 90.31 557 ASN A N 1
ATOM 4484 C CA . ASN A 1 557 ? 6.818 -32.239 -40.911 1.00 90.31 557 ASN A CA 1
ATOM 4485 C C . ASN A 1 557 ? 6.117 -31.854 -42.226 1.00 90.31 557 ASN A C 1
ATOM 4487 O O . ASN A 1 557 ? 5.140 -32.510 -42.582 1.00 90.31 557 ASN A O 1
ATOM 4491 N N . ALA A 1 558 ? 6.553 -30.768 -42.868 1.00 80.00 558 ALA A N 1
ATOM 4492 C CA . ALA A 1 558 ? 6.188 -30.389 -44.232 1.00 80.00 558 ALA A CA 1
ATOM 4493 C C . ALA A 1 558 ? 7.130 -31.085 -45.214 1.00 80.00 558 ALA A C 1
ATOM 4495 O O . ALA A 1 558 ? 6.645 -31.449 -46.306 1.00 80.00 558 ALA A O 1
#

Nearest PDB structures (foldseek):
  8c3a-assembly1_p  TM=9.655E-01  e=4.219E-29  Candida albicans
  9axu-assembly1_T  TM=9.659E-01  e=8.434E-29  Schizosaccharomyces pombe
  8ogj-assembly1_p  TM=9.683E-01  e=1.591E-28  Candida albicans
  8oh6-assembly2_BC  TM=9.623E-01  e=1.502E-28  Candida albicans
  8ut0-assembly1_LJ  TM=9.544E-01  e=2.005E-28  Saccharomyces cerevisiae

Radius of gyration: 45.75 Å; Cα contacts (8 Å, |Δi|>4): 545; chains: 1; bounding box: 85×124×118 Å

Sequence (558 aa):
MEPINIDLSHSTCGVWLVKMPKYLSQILNDYGESMPGGEVGRLVKKNSTNTNVGPSKAQDVVFRLNDHIFERLKQQNPTIEQLPPREHRFILSNISDGVIRSVYTRTPTQQTSQPEQIAVVGKVIQRAEVRPVEDEQYMSMKRIQIERSQEPARKVQLIKRLGNVYKARSNHDDNIENERIKKLHGKRIRLSEEQVADMLFNEFQQHQYISMQSLEQKTQQPRPFLKELLEKYCVRNSRGPNARTYELKPEYRHYKKTDDTSAGSSSTTSGGAKKTVKTTTVTTKTTTTASSKGSTLKKGKKKIAAAPLKAKLEAKRVVNPLFEKRPKNFGIGQDIQPKRDLTRFVKWPLYIRVQRKRSILLKRLKVPPTINQFTQALDKQTATQLFKLLDKYRPESRIEKRRRLKLRAETQVKSGKPDRPTKRPPVIRSGMNTVTTLVEKKRAQLVIIAHDVEPIELVLHLPALCRKMGIPYCIVKGKARLGKLVHLKTCSSLALTDVNIDDKSGLSKIVEAIKTNFNERYDELRRHWGGGILGTKSQARINKLEKIKQKEAHQRNA

Mean predicted aligned error: 21.84 Å

Secondary structure (DSSP, 8-state):
-PPPPEE-TTTT-EEEEEE--HHHHHHHHHHGGGSGGG--EEEEEEE---TTS-SS--EEEEEEE-HHHHHHHHHH--SGGGSPPSEEEEEEEPPPTT---EEEEE---SSTTSPPPEEEEEEEEEEEEEEE---HHHHHHHHHHHHHHHS-SS-----SS--------SS-HHHHHHHHHHHHS-S-PPPPHHHHHHHHHHHHHH-SSEEHHHHHHHH---HHHHHHHHHHHEEE--SSTTTTEEEE-GGG-------------------------------------------------PPPPPP-------------TT--------STTSSPPPP---TTTS---HHHHHHHHHHHHHHHSEEPHHHHGGGSPPPHHHHHHHHHHHHHTPPPPHHHHHHHHHHHHHHHHHH----PPPPPPP--EESHHHHHHHHHTT--SEEEEESS-SSTHHHHTHHHHHHHHT--EEEES-HHHHHHHTTSS--SEEEE----HHHHHHHHHHHHHHIIIIIITHHHHHH--EE-PPPHHHHHHHHHHHHHHHHHHHHHH-

pLDDT: mean 79.5, std 20.68, range [22.53, 98.25]

Foldseek 3Di:
DDDADEACPQAAPEDEAEAEDPVLVVLCVVCQVVDVPSDQWDWDWDDDPDPPDDPDDDTWIKTFGDPVSQVVQCVVPVDLLQRADRIWTKAWDDDDPPDWDWDKDWDDDPDPPDDTYIYTNYIHPTYMYTGHDPDPSNVSNVVVVVVVVVPPPDDDDPDPDPDDDPDPDPDDVVVVVVVVVDVVVDQQDDDDLVVLLVVVVVVCVVPQWAALVRSCVSVVHDSVSVVVSCVVFWDAQCDDPSHRTIGGDPVSDDDDDDDDDDDDDDDDDDDDDDDDDDDDDDDDDDDDDDDDDDDDDDDDDDDDDDDDDPDPPPDPDPDDPVDDDDDFDQDPPGDDHDDDPCVVVDPDDPVVVVVVVVVQVQQADWAALLLCVLVDFDDPVLVVLVLVQQLVQFDDDPVRVVVVVVVQVVCCVVVVDPDDDDDDDFHKDFDLVRVLVCLVVVQFQEKEFESDDPVPVSCSCVLVSCLVSVHFYGYHYDQCSVQVRHVHSGTGMITGRDDDPVCVVSVVVSSVVRCVSRNVCPVVSNPDIHHNDDDPVVVVVVVVVVVVVVVVVVVVVD

Organism: NCBI:txid1234261